Protein AF-A0A537D9U8-F1 (afdb_monomer)

Structure (mmCIF, N/CA/C/O backbone):
data_AF-A0A537D9U8-F1
#
_entry.id   AF-A0A537D9U8-F1
#
loop_
_atom_site.group_PDB
_atom_site.id
_atom_site.type_symbol
_atom_site.label_atom_id
_atom_site.label_alt_id
_atom_site.label_comp_id
_atom_site.label_asym_id
_atom_site.label_entity_id
_atom_site.label_seq_id
_atom_site.pdbx_PDB_ins_code
_atom_site.Cartn_x
_atom_site.Cartn_y
_atom_site.Cartn_z
_atom_site.occupancy
_atom_site.B_iso_or_equiv
_atom_site.auth_seq_id
_atom_site.auth_comp_id
_atom_site.auth_asym_id
_atom_site.auth_atom_id
_atom_site.pdbx_PDB_model_num
ATOM 1 N N . MET A 1 1 ? 49.005 -39.486 -10.005 1.00 56.38 1 MET A N 1
ATOM 2 C CA . MET A 1 1 ? 48.803 -38.610 -11.186 1.00 56.38 1 MET A CA 1
ATOM 3 C C . MET A 1 1 ? 50.108 -37.913 -11.508 1.00 56.38 1 MET A C 1
ATOM 5 O O . MET A 1 1 ? 50.806 -37.568 -10.562 1.00 56.38 1 MET A O 1
ATOM 9 N N . ALA A 1 2 ? 50.457 -37.767 -12.791 1.00 53.47 2 ALA A N 1
ATOM 10 C CA . ALA A 1 2 ? 51.657 -37.028 -13.189 1.00 53.47 2 ALA A CA 1
ATOM 11 C C . ALA A 1 2 ? 51.514 -35.562 -12.756 1.00 53.47 2 ALA A C 1
ATOM 13 O O . ALA A 1 2 ? 50.464 -34.961 -12.985 1.00 53.47 2 ALA A O 1
ATOM 14 N N . THR A 1 3 ? 52.520 -35.027 -12.071 1.00 52.81 3 THR A N 1
ATOM 15 C CA . THR A 1 3 ? 52.560 -33.615 -11.678 1.00 52.81 3 THR A CA 1
ATOM 16 C C . THR A 1 3 ? 53.170 -32.774 -12.802 1.00 52.81 3 THR A C 1
ATOM 18 O O . THR A 1 3 ? 53.653 -33.304 -13.803 1.00 52.81 3 THR A O 1
ATOM 21 N N . SER A 1 4 ? 53.196 -31.454 -12.627 1.00 51.00 4 SER A N 1
ATOM 22 C CA . SER A 1 4 ? 53.971 -30.531 -13.470 1.00 51.00 4 SER A CA 1
ATOM 23 C C . SER A 1 4 ? 55.490 -30.806 -13.506 1.00 51.00 4 SER A C 1
ATOM 25 O O . SER A 1 4 ? 56.187 -30.216 -14.330 1.00 51.00 4 SER A O 1
ATOM 27 N N . ALA A 1 5 ? 56.015 -31.721 -12.679 1.00 44.25 5 ALA A N 1
ATOM 28 C CA . ALA A 1 5 ? 57.391 -32.208 -12.755 1.00 44.25 5 ALA A CA 1
ATOM 29 C C . ALA A 1 5 ? 57.473 -33.537 -13.531 1.00 44.25 5 ALA A C 1
ATOM 31 O O . ALA A 1 5 ? 56.769 -34.504 -13.230 1.00 44.25 5 ALA A O 1
ATOM 32 N N . SER A 1 6 ? 58.377 -33.608 -14.515 1.00 56.59 6 SER A N 1
ATOM 33 C CA . SER A 1 6 ? 58.565 -34.802 -15.349 1.00 56.59 6 SER A CA 1
ATOM 34 C C . SER A 1 6 ? 58.869 -36.040 -14.501 1.00 56.59 6 SER A C 1
ATOM 36 O O . SER A 1 6 ? 59.789 -36.017 -13.685 1.00 56.59 6 SER A O 1
ATOM 38 N N . ASN A 1 7 ? 58.137 -37.130 -14.745 1.00 54.34 7 ASN A N 1
ATOM 39 C CA . ASN A 1 7 ? 58.282 -38.435 -14.082 1.00 54.34 7 ASN A CA 1
ATOM 40 C C . ASN A 1 7 ? 57.959 -38.471 -12.576 1.00 54.34 7 ASN A C 1
ATOM 42 O O . ASN A 1 7 ? 58.217 -39.485 -11.929 1.00 54.34 7 ASN A O 1
ATOM 46 N N . VAL A 1 8 ? 57.353 -37.421 -12.014 1.00 46.69 8 VAL A N 1
ATOM 47 C CA . VAL A 1 8 ? 56.875 -37.427 -10.625 1.00 46.69 8 VAL A CA 1
ATOM 48 C C . VAL A 1 8 ? 55.378 -37.718 -10.602 1.00 46.69 8 VAL A C 1
ATOM 50 O O . VAL A 1 8 ? 54.572 -37.004 -11.199 1.00 46.69 8 VAL A O 1
ATOM 53 N N . TYR A 1 9 ? 54.995 -38.775 -9.886 1.00 57.78 9 TYR A N 1
ATOM 54 C CA . TYR A 1 9 ? 53.601 -39.160 -9.695 1.00 57.78 9 TYR A CA 1
ATOM 55 C C . TYR A 1 9 ? 53.201 -38.902 -8.244 1.00 57.78 9 TYR A C 1
ATOM 57 O O . TYR A 1 9 ? 53.766 -39.496 -7.331 1.00 57.78 9 TYR A O 1
ATOM 65 N N . ALA A 1 10 ? 52.216 -38.031 -8.028 1.00 54.72 10 ALA A N 1
ATOM 66 C CA . ALA A 1 10 ? 51.686 -37.758 -6.695 1.00 54.72 10 ALA A CA 1
ATOM 67 C C . ALA A 1 10 ? 50.437 -38.603 -6.395 1.00 54.72 10 ALA A C 1
ATOM 69 O O . ALA A 1 10 ? 49.577 -38.805 -7.268 1.00 54.72 10 ALA A O 1
ATOM 70 N N . ALA A 1 11 ? 50.346 -39.051 -5.142 1.00 48.78 11 ALA A N 1
ATOM 71 C CA . ALA A 1 11 ? 49.152 -39.554 -4.471 1.00 48.78 11 ALA A CA 1
ATOM 72 C C . ALA A 1 11 ? 49.233 -39.114 -2.994 1.00 48.7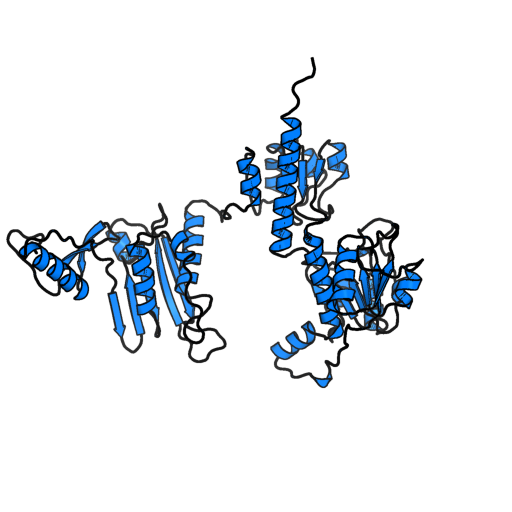8 11 ALA A C 1
ATOM 74 O O . ALA A 1 11 ? 50.196 -39.460 -2.316 1.00 48.78 11 ALA A O 1
ATOM 75 N N . GLY A 1 12 ? 48.279 -38.305 -2.516 1.00 55.16 12 GLY A N 1
ATOM 76 C CA . GLY A 1 12 ? 48.282 -37.766 -1.147 1.00 55.16 12 GLY A CA 1
ATOM 77 C C . GLY A 1 12 ? 47.582 -36.406 -1.008 1.00 55.16 12 GLY A C 1
ATOM 78 O O . GLY A 1 12 ? 46.910 -35.952 -1.933 1.00 55.16 12 GLY A O 1
ATOM 79 N N . ASP A 1 13 ? 47.765 -35.757 0.147 1.00 54.34 13 ASP A N 1
ATOM 80 C CA . ASP A 1 13 ? 47.036 -34.552 0.598 1.00 54.34 13 ASP A CA 1
ATOM 81 C C . ASP A 1 13 ? 47.350 -33.251 -0.161 1.00 54.34 13 ASP A C 1
ATOM 83 O O . ASP A 1 13 ? 46.708 -32.227 0.071 1.00 54.34 13 ASP A O 1
ATOM 87 N N . CYS A 1 14 ? 48.318 -33.265 -1.075 1.00 55.06 14 CYS A N 1
ATOM 88 C CA . CYS A 1 14 ? 48.633 -32.135 -1.945 1.00 55.06 14 CYS A CA 1
ATOM 89 C C . CYS A 1 14 ? 48.558 -32.594 -3.393 1.00 55.06 14 CYS A C 1
ATOM 91 O O . CYS A 1 14 ? 49.424 -33.336 -3.862 1.00 55.06 14 CYS A O 1
ATOM 93 N N . ILE A 1 15 ? 47.527 -32.138 -4.103 1.00 64.81 15 ILE A N 1
ATOM 94 C CA . ILE A 1 15 ? 47.358 -32.467 -5.509 1.00 64.81 15 ILE A CA 1
ATOM 95 C C . ILE A 1 15 ? 47.068 -31.238 -6.357 1.00 64.81 15 ILE A C 1
ATOM 97 O O . ILE A 1 15 ? 46.291 -30.358 -5.981 1.00 64.81 15 ILE A O 1
ATOM 101 N N . GLU A 1 16 ? 47.726 -31.194 -7.512 1.00 76.25 16 GLU A N 1
ATOM 102 C CA . GLU A 1 16 ? 47.417 -30.249 -8.571 1.00 76.25 16 GLU A CA 1
ATOM 103 C C . GLU A 1 16 ? 46.067 -30.629 -9.189 1.00 76.25 16 GLU A C 1
ATOM 105 O O . GLU A 1 16 ? 45.833 -31.764 -9.611 1.00 76.25 16 GLU A O 1
ATOM 110 N N . THR A 1 17 ? 45.143 -29.682 -9.235 1.00 81.31 17 THR A N 1
ATOM 111 C CA . THR A 1 17 ? 43.830 -29.875 -9.839 1.00 81.31 17 THR A CA 1
ATOM 112 C C . THR A 1 17 ? 43.420 -28.639 -10.608 1.00 81.31 17 THR A C 1
ATOM 114 O O . THR A 1 17 ? 43.811 -27.521 -10.289 1.00 81.31 17 THR A O 1
ATOM 117 N N . TYR A 1 18 ? 42.571 -28.846 -11.606 1.00 83.31 18 TYR A N 1
ATOM 118 C CA . TYR A 1 18 ? 41.915 -27.754 -12.300 1.00 83.31 18 TYR A CA 1
ATOM 119 C C . TYR A 1 18 ? 40.902 -27.077 -11.364 1.00 83.31 18 TYR A C 1
ATOM 121 O O . TYR A 1 18 ? 40.000 -27.745 -10.843 1.00 83.31 18 TYR A O 1
ATOM 129 N N . ASP A 1 19 ? 41.072 -25.779 -11.126 1.00 85.50 19 ASP A N 1
ATOM 130 C CA . ASP A 1 19 ? 40.093 -24.927 -10.459 1.00 85.50 19 ASP A CA 1
ATOM 131 C C . ASP A 1 19 ? 39.021 -24.516 -11.464 1.00 85.50 19 ASP A C 1
ATOM 133 O O . ASP A 1 19 ? 39.299 -23.882 -12.484 1.00 85.50 19 ASP A O 1
ATOM 137 N N . ARG A 1 20 ? 37.774 -24.877 -11.168 1.00 84.50 20 ARG A N 1
ATOM 138 C CA . ARG A 1 20 ? 36.635 -24.577 -12.039 1.00 84.50 20 ARG A CA 1
ATOM 139 C C . ARG A 1 20 ? 36.268 -23.100 -12.063 1.00 84.50 20 ARG A C 1
ATOM 141 O O . ARG A 1 20 ? 35.538 -22.706 -12.963 1.00 84.50 20 ARG A O 1
ATOM 148 N N . ILE A 1 21 ? 36.740 -22.319 -11.095 1.00 88.94 21 ILE A N 1
ATOM 149 C CA . ILE A 1 21 ? 36.404 -20.904 -10.976 1.00 88.94 21 ILE A CA 1
ATOM 150 C C . ILE A 1 21 ? 37.432 -20.029 -11.680 1.00 88.94 21 ILE A C 1
ATOM 152 O O . ILE A 1 21 ? 37.073 -19.189 -12.496 1.00 88.94 21 ILE A O 1
ATOM 156 N N . THR A 1 22 ? 38.720 -20.237 -11.401 1.00 85.06 22 THR A N 1
ATOM 157 C CA . THR A 1 22 ? 39.791 -19.453 -12.039 1.00 85.06 22 THR A CA 1
ATOM 158 C C . THR A 1 22 ? 40.260 -20.034 -13.371 1.00 85.06 22 THR A C 1
ATOM 160 O O . THR A 1 22 ? 41.026 -19.379 -14.077 1.00 85.06 22 THR A O 1
ATOM 163 N N . HIS A 1 23 ? 39.818 -21.247 -13.723 1.00 85.00 23 HIS A N 1
ATOM 164 C CA . HIS A 1 23 ? 40.233 -21.981 -14.921 1.00 85.00 23 HIS A CA 1
ATOM 165 C C . HIS A 1 23 ? 41.745 -22.257 -14.992 1.00 85.00 23 HIS A C 1
ATOM 167 O O . HIS A 1 23 ? 42.307 -22.408 -16.078 1.00 85.00 23 HIS A O 1
ATOM 173 N N . ARG A 1 24 ? 42.408 -22.339 -13.833 1.00 82.56 24 ARG A N 1
ATOM 174 C CA . ARG A 1 24 ? 43.851 -22.583 -13.696 1.00 82.56 24 ARG A CA 1
ATOM 175 C C . ARG A 1 24 ? 44.115 -23.872 -12.931 1.00 82.56 24 ARG A C 1
ATOM 177 O O . ARG A 1 24 ? 43.279 -24.343 -12.164 1.00 82.56 24 ARG A O 1
ATOM 184 N N . HIS A 1 25 ? 45.300 -24.437 -13.128 1.00 80.81 25 HIS A N 1
ATOM 185 C CA . HIS A 1 25 ? 45.784 -25.506 -12.266 1.00 80.81 25 HIS A CA 1
ATOM 186 C C . HIS A 1 25 ? 46.258 -24.913 -10.938 1.00 80.81 25 HIS A C 1
ATOM 188 O O . HIS A 1 25 ? 47.031 -23.955 -10.915 1.00 80.81 25 HIS A O 1
ATOM 194 N N . VAL A 1 26 ? 45.750 -25.459 -9.836 1.00 78.50 26 VAL A N 1
ATOM 195 C CA . VAL A 1 26 ? 46.048 -25.012 -8.474 1.00 78.50 26 VAL A CA 1
ATOM 196 C C . VAL A 1 26 ? 46.320 -26.207 -7.573 1.00 78.50 26 VAL A C 1
ATOM 198 O O . VAL A 1 26 ? 45.825 -27.311 -7.807 1.00 78.50 26 VAL A O 1
ATOM 201 N N . PHE A 1 27 ? 47.074 -25.974 -6.505 1.00 75.25 27 PHE A N 1
ATOM 202 C CA . PHE A 1 27 ? 47.278 -26.959 -5.451 1.00 75.25 27 PHE A CA 1
ATOM 203 C C . PHE A 1 27 ? 46.219 -26.761 -4.366 1.00 75.25 27 PHE A C 1
ATOM 205 O O . PHE A 1 27 ? 46.241 -25.754 -3.658 1.00 75.25 27 PHE A O 1
ATOM 212 N N . PHE A 1 28 ? 45.296 -27.716 -4.224 1.00 69.44 28 PHE A N 1
ATOM 213 C CA . PHE A 1 28 ? 44.381 -27.748 -3.079 1.00 69.44 28 PHE A CA 1
ATOM 214 C C . PHE A 1 28 ? 44.869 -28.759 -2.045 1.00 69.44 28 PHE A C 1
ATOM 216 O O . PHE A 1 28 ? 45.111 -29.923 -2.364 1.00 69.44 28 PHE A O 1
ATOM 223 N N . GLN A 1 29 ? 44.946 -28.318 -0.790 1.00 63.44 29 GLN A N 1
ATOM 224 C CA . GLN A 1 29 ? 45.173 -29.183 0.366 1.00 63.44 29 GLN A CA 1
ATOM 225 C C . GLN A 1 29 ? 43.831 -29.724 0.867 1.00 63.44 29 GLN A C 1
ATOM 227 O O . GLN A 1 29 ? 43.286 -29.235 1.853 1.00 63.44 29 GLN A O 1
ATOM 232 N N . LEU A 1 30 ? 43.224 -30.657 0.125 1.00 65.75 30 LEU A N 1
ATOM 233 C CA . LEU A 1 30 ? 41.900 -31.194 0.460 1.00 65.75 30 LEU A CA 1
ATOM 234 C C . LEU A 1 30 ? 41.797 -32.693 0.169 1.00 65.75 30 LEU A C 1
ATOM 236 O O . LEU A 1 30 ? 41.782 -33.106 -0.996 1.00 65.75 30 LEU A O 1
ATOM 240 N N . ALA A 1 31 ? 41.580 -33.477 1.230 1.00 70.44 31 ALA A N 1
ATOM 241 C CA . ALA A 1 31 ? 41.376 -34.925 1.169 1.00 70.44 31 ALA A CA 1
ATOM 242 C C . ALA A 1 31 ? 40.293 -35.326 0.151 1.00 70.44 31 ALA A C 1
ATOM 244 O O . ALA A 1 31 ? 40.496 -36.230 -0.653 1.00 70.44 31 ALA A O 1
ATOM 245 N N . THR A 1 32 ? 39.167 -34.606 0.094 1.00 77.75 32 THR A N 1
ATOM 246 C CA . THR A 1 32 ? 38.073 -34.908 -0.848 1.00 77.75 32 THR A CA 1
ATOM 247 C C . THR A 1 32 ? 38.507 -34.827 -2.312 1.00 77.75 32 THR A C 1
ATOM 249 O O . THR A 1 32 ? 38.078 -35.643 -3.128 1.00 77.75 32 THR A O 1
ATOM 252 N N . THR A 1 33 ? 39.365 -33.863 -2.666 1.00 79.56 33 THR A N 1
ATOM 253 C CA . THR A 1 33 ? 39.855 -33.731 -4.047 1.00 79.56 33 THR A CA 1
ATOM 254 C C . THR A 1 33 ? 40.810 -34.872 -4.384 1.00 79.56 33 THR A C 1
ATOM 256 O O . THR A 1 33 ? 40.660 -35.496 -5.434 1.00 79.56 33 THR A O 1
ATOM 259 N N . ALA A 1 34 ? 41.719 -35.203 -3.461 1.00 77.56 34 ALA A N 1
ATOM 260 C CA . ALA A 1 34 ? 42.636 -36.328 -3.606 1.00 77.56 34 ALA A CA 1
ATOM 261 C C . ALA A 1 34 ? 41.885 -37.663 -3.773 1.00 77.56 34 ALA A C 1
ATOM 263 O O . ALA A 1 34 ? 42.164 -38.404 -4.714 1.00 77.56 34 ALA A O 1
ATOM 264 N N . VAL A 1 35 ? 40.869 -37.932 -2.942 1.00 82.62 35 VAL A N 1
ATOM 265 C CA . VAL A 1 35 ? 40.031 -39.144 -3.029 1.00 82.62 35 VAL A CA 1
ATOM 266 C C . VAL A 1 35 ? 39.318 -39.234 -4.378 1.00 82.62 35 VAL A C 1
ATOM 268 O O . VAL A 1 35 ? 39.375 -40.269 -5.040 1.00 82.62 35 VAL A O 1
ATOM 271 N N . ARG A 1 36 ? 38.667 -38.155 -4.832 1.00 84.19 36 ARG A N 1
ATOM 272 C CA . ARG A 1 36 ? 37.938 -38.165 -6.113 1.00 84.19 36 ARG A CA 1
ATOM 273 C C . ARG A 1 36 ? 38.857 -38.412 -7.299 1.00 84.19 36 ARG A C 1
ATOM 275 O O . ARG A 1 36 ? 38.508 -39.164 -8.205 1.00 84.19 36 ARG A O 1
ATOM 282 N N . GLN A 1 37 ? 40.031 -37.798 -7.297 1.00 80.38 37 GLN A N 1
ATOM 283 C CA . GLN A 1 37 ? 40.988 -38.020 -8.364 1.00 80.38 37 GLN A CA 1
ATOM 284 C C . GLN A 1 37 ? 41.646 -39.412 -8.287 1.00 80.38 37 GLN A C 1
ATOM 286 O O . GLN A 1 37 ? 41.919 -40.006 -9.329 1.00 80.38 37 GLN A O 1
ATOM 291 N N . ALA A 1 38 ? 41.836 -39.979 -7.089 1.00 80.75 38 ALA A N 1
ATOM 292 C CA . ALA A 1 38 ? 42.275 -41.365 -6.920 1.00 80.75 38 ALA A CA 1
ATOM 293 C C . ALA A 1 38 ? 41.247 -42.367 -7.476 1.00 80.75 38 ALA A C 1
ATOM 295 O O . ALA A 1 38 ? 41.633 -43.314 -8.155 1.00 80.75 38 ALA A O 1
ATOM 296 N N . LEU A 1 39 ? 39.945 -42.124 -7.278 1.00 83.31 39 LEU A N 1
ATOM 297 C CA . LEU A 1 39 ? 38.875 -42.930 -7.884 1.00 83.31 39 LEU A CA 1
ATOM 298 C C . LEU A 1 39 ? 38.906 -42.873 -9.416 1.00 83.31 39 LEU A C 1
ATOM 300 O O . LEU A 1 39 ? 38.773 -43.904 -10.075 1.00 83.31 39 LEU A O 1
ATOM 304 N N . VAL A 1 40 ? 39.125 -41.686 -9.991 1.00 84.44 40 VAL A N 1
ATOM 305 C CA . VAL A 1 40 ? 39.303 -41.524 -11.444 1.00 84.44 40 VAL A CA 1
ATOM 306 C C . VAL A 1 40 ? 40.524 -42.306 -11.930 1.00 84.44 40 VAL A C 1
ATOM 308 O O . VAL A 1 40 ? 40.427 -43.045 -12.907 1.00 84.44 40 VAL A O 1
ATOM 311 N N . ALA A 1 41 ? 41.653 -42.199 -11.224 1.00 80.94 41 ALA A N 1
ATOM 312 C CA . ALA A 1 41 ? 42.866 -42.936 -11.558 1.00 80.94 41 ALA A CA 1
ATOM 313 C C . ALA A 1 41 ? 42.655 -44.459 -11.495 1.00 80.94 41 ALA A C 1
ATOM 315 O O . ALA A 1 41 ? 43.036 -45.156 -12.431 1.00 80.94 41 ALA A O 1
ATOM 316 N N . GLY A 1 42 ? 42.003 -44.969 -10.444 1.00 80.44 42 GLY A N 1
ATOM 317 C CA . GLY A 1 42 ? 41.680 -46.391 -10.302 1.00 80.44 42 GLY A CA 1
ATOM 318 C C . GLY A 1 42 ? 40.724 -46.896 -11.386 1.00 80.44 42 GLY A C 1
ATOM 319 O O . GLY A 1 42 ? 40.959 -47.949 -11.970 1.00 80.44 42 GLY A O 1
ATOM 320 N N . THR A 1 43 ? 39.695 -46.111 -11.721 1.00 82.62 43 THR A N 1
ATOM 321 C CA . THR A 1 43 ? 38.750 -46.436 -12.804 1.00 82.62 43 THR A CA 1
ATOM 322 C C . THR A 1 43 ? 39.468 -46.554 -14.148 1.00 82.62 43 THR A C 1
ATOM 324 O O . THR A 1 43 ? 39.241 -47.505 -14.892 1.00 82.62 43 THR A O 1
ATOM 327 N N . ASN A 1 44 ? 40.371 -45.619 -14.447 1.00 84.25 44 ASN A N 1
ATOM 328 C CA . ASN A 1 44 ? 41.121 -45.623 -15.703 1.00 84.25 44 ASN A CA 1
ATOM 329 C C . ASN A 1 44 ? 42.163 -46.747 -15.744 1.00 84.25 44 ASN A C 1
ATOM 331 O O . ASN A 1 44 ? 42.345 -47.374 -16.784 1.00 84.25 44 ASN A O 1
ATOM 335 N N . ALA A 1 45 ? 42.799 -47.058 -14.611 1.00 78.88 45 ALA A N 1
ATOM 336 C CA . ALA A 1 45 ? 43.699 -48.206 -14.493 1.00 78.88 45 ALA A CA 1
ATOM 337 C C . ALA A 1 45 ? 42.977 -49.546 -14.733 1.00 78.88 45 ALA A C 1
ATOM 339 O O . ALA A 1 45 ? 43.579 -50.475 -15.261 1.00 78.88 45 ALA A O 1
ATOM 340 N N . ALA A 1 46 ? 41.683 -49.631 -14.408 1.00 87.19 46 ALA A N 1
ATOM 341 C CA . ALA A 1 46 ? 40.830 -50.787 -14.688 1.00 87.19 46 ALA A CA 1
ATOM 342 C C . ALA A 1 46 ? 40.241 -50.807 -16.120 1.00 87.19 46 ALA A C 1
ATOM 344 O O . ALA A 1 46 ? 39.349 -51.604 -16.401 1.00 87.19 46 ALA A O 1
ATOM 345 N N . GLY A 1 47 ? 40.710 -49.940 -17.027 1.00 85.06 47 GLY A N 1
ATOM 346 C CA . GLY A 1 47 ? 40.255 -49.874 -18.423 1.00 85.06 47 GLY A CA 1
ATOM 347 C C . GLY A 1 47 ? 39.066 -48.939 -18.684 1.00 85.06 47 GLY A C 1
ATOM 348 O O . GLY A 1 47 ? 38.522 -48.942 -19.787 1.00 85.06 47 GLY A O 1
ATOM 349 N N . GLY A 1 48 ? 38.645 -48.140 -17.698 1.00 87.88 48 GLY A N 1
ATOM 350 C CA . GLY A 1 48 ? 37.611 -47.113 -17.864 1.00 87.88 48 GLY A CA 1
ATOM 351 C C . GLY A 1 48 ? 38.113 -45.806 -18.502 1.00 87.88 48 GLY A C 1
ATOM 352 O O . GLY A 1 48 ? 39.300 -45.634 -18.771 1.00 87.88 48 GLY A O 1
ATOM 353 N N . ASN A 1 49 ? 37.193 -44.855 -18.717 1.00 89.50 49 ASN A N 1
ATOM 354 C CA . ASN A 1 49 ? 37.483 -43.509 -19.239 1.00 89.50 49 ASN A CA 1
ATOM 355 C C . ASN A 1 49 ? 36.771 -42.418 -18.413 1.00 89.50 49 ASN A C 1
ATOM 357 O O . ASN A 1 49 ? 35.817 -41.778 -18.855 1.00 89.50 49 ASN A O 1
ATOM 361 N N . ALA A 1 50 ? 37.205 -42.249 -17.169 1.00 83.62 50 ALA A N 1
ATOM 362 C CA . ALA A 1 50 ? 36.722 -41.242 -16.237 1.00 83.62 50 ALA A CA 1
ATOM 363 C C . ALA A 1 50 ? 37.610 -39.985 -16.250 1.00 83.62 50 ALA A C 1
ATOM 365 O O . ALA A 1 50 ? 38.831 -40.050 -16.419 1.00 83.62 50 ALA A O 1
ATOM 366 N N . LYS A 1 51 ? 36.997 -38.822 -15.997 1.00 84.12 51 LYS A N 1
ATOM 367 C CA . LYS A 1 51 ? 37.690 -37.536 -15.850 1.00 84.12 51 LYS A CA 1
ATOM 368 C C . LYS A 1 51 ? 37.163 -36.781 -14.637 1.00 84.12 51 LYS A C 1
ATOM 370 O O . LYS A 1 51 ? 35.955 -36.655 -14.457 1.00 84.12 51 LYS A O 1
ATOM 375 N N . TYR A 1 52 ? 38.070 -36.228 -13.833 1.00 83.31 52 TYR A N 1
ATOM 376 C CA . TYR A 1 52 ? 37.689 -35.324 -12.754 1.00 83.31 52 TYR A CA 1
ATOM 377 C C . TYR A 1 52 ? 37.388 -33.926 -13.327 1.00 83.31 52 TYR A C 1
ATOM 379 O O . TYR A 1 52 ? 38.264 -33.344 -13.970 1.00 83.31 52 TYR A O 1
ATOM 387 N N . PRO A 1 53 ? 36.187 -33.360 -13.110 1.00 79.31 53 PRO A N 1
ATOM 388 C CA . PRO A 1 53 ? 35.791 -32.079 -13.705 1.00 79.31 53 PRO A CA 1
ATOM 389 C C . PRO A 1 53 ? 36.490 -30.855 -13.089 1.00 79.31 53 PRO A C 1
ATOM 391 O O . PRO A 1 53 ? 36.294 -29.743 -13.579 1.00 79.31 53 PRO A O 1
ATOM 394 N N . GLY A 1 54 ? 37.277 -31.040 -12.026 1.00 83.06 54 GLY A N 1
ATOM 395 C CA . GLY A 1 54 ? 37.934 -29.970 -11.279 1.00 83.06 54 GLY A CA 1
ATOM 396 C C . GLY A 1 54 ? 37.232 -29.646 -9.960 1.00 83.06 54 GLY A C 1
ATOM 397 O O . GLY A 1 54 ? 36.119 -30.104 -9.693 1.00 83.06 54 GLY A O 1
ATOM 398 N N . SER A 1 55 ? 37.909 -28.866 -9.121 1.00 85.56 55 SER A N 1
ATOM 399 C CA . SER A 1 55 ? 37.447 -28.476 -7.786 1.00 85.56 55 SER A CA 1
ATOM 400 C C . SER A 1 55 ? 37.066 -26.999 -7.755 1.00 85.56 55 SER A C 1
ATOM 402 O O . SER A 1 55 ? 37.547 -26.210 -8.559 1.00 85.56 55 SER A O 1
ATOM 404 N N . THR A 1 56 ? 36.193 -26.636 -6.825 1.00 86.06 56 THR A N 1
ATOM 405 C CA . THR A 1 56 ? 35.807 -25.254 -6.508 1.00 86.06 56 THR A CA 1
ATOM 406 C C . THR A 1 56 ? 36.582 -24.690 -5.314 1.00 86.06 56 THR A C 1
ATOM 408 O O . THR A 1 56 ? 36.394 -23.533 -4.942 1.00 86.06 56 THR A O 1
ATOM 411 N N . GLY A 1 57 ? 37.428 -25.511 -4.681 1.00 82.25 57 GLY A N 1
ATOM 412 C CA . GLY A 1 57 ? 38.298 -25.073 -3.593 1.00 82.25 57 GLY A CA 1
ATOM 413 C C . GLY A 1 57 ? 37.574 -24.705 -2.304 1.00 82.25 57 GLY A C 1
ATOM 414 O O . GLY A 1 57 ? 38.067 -23.855 -1.569 1.00 82.25 57 GLY A O 1
ATOM 415 N N . VAL A 1 58 ? 36.403 -25.296 -2.033 1.00 88.88 58 VAL A N 1
ATOM 416 C CA . VAL A 1 58 ? 35.701 -25.036 -0.771 1.00 88.88 58 VAL A CA 1
ATOM 417 C C . VAL A 1 58 ? 36.559 -25.492 0.411 1.00 88.88 58 VAL A C 1
ATOM 419 O O . VAL A 1 58 ? 37.001 -26.639 0.468 1.00 88.88 58 VAL A O 1
ATOM 422 N N . THR A 1 59 ? 36.822 -24.586 1.346 1.00 88.25 59 THR A N 1
ATOM 423 C CA . THR A 1 59 ? 37.621 -24.840 2.548 1.00 88.25 59 THR A CA 1
ATOM 424 C C . THR A 1 59 ? 36.864 -24.373 3.775 1.00 88.25 59 THR A C 1
ATOM 426 O O . THR A 1 59 ? 36.147 -23.375 3.733 1.00 88.25 59 THR A O 1
ATOM 429 N N . THR A 1 60 ? 37.011 -25.103 4.875 1.00 89.94 60 THR A N 1
ATOM 430 C CA . THR A 1 60 ? 36.334 -24.800 6.136 1.00 89.94 60 THR A CA 1
ATOM 431 C C . THR A 1 60 ? 37.263 -25.098 7.297 1.00 89.94 60 THR A C 1
ATOM 433 O O . THR A 1 60 ? 37.890 -26.156 7.321 1.00 89.94 60 THR A O 1
ATOM 436 N N . VAL A 1 61 ? 37.310 -24.211 8.282 1.00 92.12 61 VAL A N 1
ATOM 437 C CA . VAL A 1 61 ? 38.010 -24.424 9.549 1.00 92.12 61 VAL A CA 1
ATOM 438 C C . VAL A 1 61 ? 37.133 -23.926 10.692 1.00 92.12 61 VAL A C 1
ATOM 440 O O . VAL A 1 61 ? 36.398 -22.951 10.540 1.00 92.12 61 VAL A O 1
ATOM 443 N N . LYS A 1 62 ? 37.194 -24.601 11.841 1.00 92.06 62 LYS A N 1
ATOM 444 C CA . LYS A 1 62 ? 36.519 -24.168 13.065 1.00 92.06 62 LYS A CA 1
ATOM 445 C C . LYS A 1 62 ? 37.560 -23.902 14.145 1.00 92.06 62 LYS A C 1
ATOM 447 O O . LYS A 1 62 ? 38.312 -24.805 14.498 1.00 92.06 62 LYS A O 1
ATOM 452 N N . LEU A 1 63 ? 37.612 -22.672 14.649 1.00 90.69 63 LEU A N 1
ATOM 453 C CA . LEU A 1 63 ? 38.557 -22.236 15.681 1.00 90.69 63 LEU A CA 1
ATOM 454 C C . LEU A 1 63 ? 37.782 -21.544 16.798 1.00 90.69 63 LEU A C 1
ATOM 456 O O . LEU A 1 63 ? 37.075 -20.576 16.543 1.00 90.69 63 LEU A O 1
ATOM 460 N N . PHE A 1 64 ? 37.896 -22.049 18.029 1.00 92.75 64 PHE A N 1
ATOM 461 C CA . PHE A 1 64 ? 37.253 -21.461 19.216 1.00 92.75 64 PHE A CA 1
ATOM 462 C C . PHE A 1 64 ? 35.742 -21.194 19.054 1.00 92.75 64 PHE A C 1
ATOM 464 O O . PHE A 1 64 ? 35.224 -20.190 19.525 1.00 92.75 64 PHE A O 1
ATOM 471 N N . GLY A 1 65 ? 35.031 -22.088 18.359 1.00 88.00 65 GLY A N 1
ATOM 472 C CA . GLY A 1 65 ? 33.593 -21.952 18.095 1.00 88.00 65 GLY A CA 1
ATOM 473 C C . GLY A 1 65 ? 33.240 -21.142 16.844 1.00 88.00 65 GLY A C 1
ATOM 474 O O . GLY A 1 65 ? 32.115 -21.259 16.370 1.00 88.00 65 GLY A O 1
ATOM 475 N N . LEU A 1 66 ? 34.193 -20.420 16.249 1.00 93.38 66 LEU A N 1
ATOM 476 C CA . LEU A 1 66 ? 34.001 -19.673 15.009 1.00 93.38 66 LEU A CA 1
ATOM 477 C C . LEU A 1 66 ? 34.242 -20.570 13.792 1.00 93.38 66 LEU A C 1
ATOM 479 O O . LEU A 1 66 ? 35.318 -21.149 13.638 1.00 93.38 66 LEU A O 1
ATOM 483 N N . GLU A 1 67 ? 33.251 -20.669 12.915 1.00 96.38 67 GLU A N 1
ATOM 484 C CA . GLU A 1 67 ? 33.371 -21.314 11.613 1.00 96.38 67 GLU A CA 1
ATOM 485 C C . GLU A 1 67 ? 33.829 -20.289 10.579 1.00 96.38 67 GLU A C 1
ATOM 487 O O . GLU A 1 67 ? 33.191 -19.254 10.379 1.00 96.38 67 GLU A O 1
ATOM 492 N N . VAL A 1 68 ? 34.936 -20.592 9.907 1.00 95.62 68 VAL A N 1
ATOM 493 C CA . VAL A 1 68 ? 35.466 -19.819 8.787 1.00 95.62 68 VAL A CA 1
ATOM 494 C C . VAL A 1 68 ? 35.445 -20.718 7.569 1.00 95.62 68 VAL A C 1
ATOM 496 O O . VAL A 1 68 ? 36.103 -21.757 7.536 1.00 95.62 68 VAL A O 1
ATOM 499 N N . ALA A 1 69 ? 34.683 -20.319 6.563 1.00 94.94 69 ALA A N 1
ATOM 500 C CA . ALA A 1 69 ? 34.519 -21.075 5.341 1.00 94.94 69 ALA A CA 1
ATOM 501 C C . ALA A 1 69 ? 34.775 -20.192 4.122 1.00 94.94 69 ALA A C 1
ATOM 503 O O . ALA A 1 69 ? 34.471 -18.998 4.124 1.00 94.94 69 ALA A O 1
ATOM 504 N N . SER A 1 70 ? 35.340 -20.763 3.067 1.00 93.06 70 SER A N 1
ATOM 505 C CA . SER A 1 70 ? 35.564 -20.046 1.820 1.00 93.06 70 SER A CA 1
ATOM 506 C C . SER A 1 70 ? 35.358 -20.936 0.608 1.00 93.06 70 SER A C 1
ATOM 508 O O . SER A 1 70 ? 35.467 -22.155 0.690 1.00 93.06 70 SER A O 1
ATOM 510 N N . PHE A 1 71 ? 35.040 -20.304 -0.511 1.00 92.25 71 PHE A N 1
ATOM 511 C CA . PHE A 1 71 ? 34.906 -20.905 -1.829 1.00 92.25 71 PHE A CA 1
ATOM 512 C C . PHE A 1 71 ? 35.530 -19.938 -2.841 1.00 92.25 71 PHE A C 1
ATOM 514 O O . PHE A 1 71 ? 35.324 -18.727 -2.726 1.00 92.25 71 PHE A O 1
ATOM 521 N N . GLY A 1 72 ? 36.267 -20.460 -3.824 1.00 90.69 72 GLY A N 1
ATOM 522 C CA . GLY A 1 72 ? 36.933 -19.645 -4.842 1.00 90.69 72 GLY A CA 1
ATOM 523 C C . GLY A 1 72 ? 38.017 -18.701 -4.287 1.00 90.69 72 GLY A C 1
ATOM 524 O O . GLY A 1 72 ? 38.351 -18.740 -3.097 1.00 90.69 72 GLY A O 1
ATOM 525 N N . PRO A 1 73 ? 38.616 -17.850 -5.139 1.00 89.69 73 PRO A N 1
ATOM 526 C CA . PRO A 1 73 ? 39.624 -16.885 -4.716 1.00 89.69 73 PRO A CA 1
ATOM 527 C C . PRO A 1 73 ? 39.071 -15.824 -3.752 1.00 89.69 73 PRO A C 1
ATOM 529 O O . PRO A 1 73 ? 37.918 -15.400 -3.816 1.00 89.69 73 PRO A O 1
ATOM 532 N N . THR A 1 74 ? 39.938 -15.323 -2.872 1.00 91.06 74 THR A N 1
ATOM 533 C CA . THR A 1 74 ? 39.694 -14.076 -2.131 1.00 91.06 74 THR A CA 1
ATOM 534 C C . THR A 1 74 ? 39.979 -12.866 -3.022 1.00 91.06 74 THR A C 1
ATOM 536 O O . THR A 1 74 ? 40.574 -13.005 -4.088 1.00 91.06 74 THR A O 1
ATOM 539 N N . THR A 1 75 ? 39.623 -11.651 -2.589 1.00 89.00 75 THR A N 1
ATOM 540 C CA . THR A 1 75 ? 39.977 -10.423 -3.334 1.00 89.00 75 THR A CA 1
ATOM 541 C C . THR A 1 75 ? 41.492 -10.298 -3.529 1.00 89.00 75 THR A C 1
ATOM 543 O O . THR A 1 75 ? 41.931 -10.058 -4.644 1.00 89.00 75 THR A O 1
ATOM 546 N N . ALA A 1 76 ? 42.288 -10.583 -2.493 1.00 87.88 76 ALA A N 1
ATOM 547 C CA . ALA A 1 76 ? 43.750 -10.532 -2.573 1.00 87.88 76 ALA A CA 1
ATOM 548 C C . ALA A 1 76 ? 44.339 -11.599 -3.516 1.00 87.88 76 ALA A C 1
ATOM 550 O O . ALA A 1 76 ? 45.334 -11.355 -4.192 1.00 87.88 76 ALA A O 1
ATOM 551 N N . ILE A 1 77 ? 43.738 -12.795 -3.572 1.00 88.69 77 ILE A N 1
ATOM 552 C CA . ILE A 1 77 ? 44.135 -13.820 -4.550 1.00 88.69 77 ILE A CA 1
ATOM 553 C C . ILE A 1 77 ? 43.716 -13.385 -5.957 1.00 88.69 77 ILE A C 1
ATOM 555 O O . ILE A 1 77 ? 44.497 -13.532 -6.888 1.00 88.69 77 ILE A O 1
ATOM 559 N N . SER A 1 78 ? 42.521 -12.813 -6.108 1.00 89.25 78 SER A N 1
ATOM 560 C CA . SER A 1 78 ? 42.006 -12.342 -7.397 1.00 89.25 78 SER A CA 1
ATOM 561 C C . SER A 1 78 ? 42.913 -11.267 -8.000 1.00 89.25 78 SER A C 1
ATOM 563 O O . SER A 1 78 ? 43.291 -11.391 -9.158 1.00 89.25 78 SER A O 1
ATOM 565 N N . GLU A 1 79 ? 43.366 -10.297 -7.199 1.00 85.44 79 GLU A N 1
ATOM 566 C CA . GLU A 1 79 ? 44.330 -9.267 -7.619 1.00 85.44 79 GLU A CA 1
ATOM 567 C C . GLU A 1 79 ? 45.632 -9.874 -8.159 1.00 85.44 79 GLU A C 1
ATOM 569 O O . GLU A 1 79 ? 46.099 -9.487 -9.225 1.00 85.44 79 GLU A O 1
ATOM 574 N N . LYS A 1 80 ? 46.190 -10.885 -7.479 1.00 88.38 80 LYS A N 1
ATOM 575 C CA . LYS A 1 80 ? 47.393 -11.598 -7.953 1.00 88.38 80 LYS A CA 1
ATOM 576 C C . LYS A 1 80 ? 47.163 -12.380 -9.246 1.00 88.38 80 LYS A C 1
ATOM 578 O O . LYS A 1 80 ? 48.119 -12.678 -9.956 1.00 88.38 80 LYS A O 1
ATOM 583 N N . LEU A 1 81 ? 45.920 -12.767 -9.521 1.00 85.44 81 LEU A N 1
ATOM 584 C CA . LEU A 1 81 ? 45.534 -13.502 -10.722 1.00 85.44 81 LEU A CA 1
ATOM 585 C C . LEU A 1 81 ? 45.096 -12.581 -11.869 1.00 85.44 81 LEU A C 1
ATOM 587 O O . LEU A 1 81 ? 44.729 -13.113 -12.917 1.00 85.44 81 LEU A O 1
ATOM 591 N N . ASP A 1 82 ? 45.161 -11.257 -11.690 1.00 85.75 82 ASP A N 1
ATOM 592 C CA . ASP A 1 82 ? 44.645 -10.249 -12.629 1.00 85.75 82 ASP A CA 1
ATOM 593 C C . ASP A 1 82 ? 43.128 -10.390 -12.875 1.00 85.75 82 ASP A C 1
ATOM 595 O O . ASP A 1 82 ? 42.601 -10.228 -13.974 1.00 85.75 82 ASP A O 1
ATOM 599 N N . ILE A 1 83 ? 42.403 -10.762 -11.815 1.00 84.75 83 ILE A N 1
ATOM 600 C CA . ILE A 1 83 ? 40.944 -10.841 -11.776 1.00 84.75 83 ILE A CA 1
ATOM 601 C C . ILE A 1 83 ? 40.461 -9.719 -10.857 1.00 84.75 83 ILE A C 1
ATOM 603 O O . ILE A 1 83 ? 40.837 -9.654 -9.687 1.00 84.75 83 ILE A O 1
ATOM 607 N N . HIS A 1 84 ? 39.587 -8.851 -11.364 1.00 88.56 84 HIS A N 1
ATOM 608 C CA . HIS A 1 84 ? 39.061 -7.701 -10.623 1.00 88.56 84 HIS A CA 1
ATOM 609 C C . HIS A 1 84 ? 37.576 -7.896 -10.275 1.00 88.56 84 HIS A C 1
ATOM 611 O O . HIS A 1 84 ? 36.706 -7.345 -10.952 1.00 88.56 84 HIS A O 1
ATOM 617 N N . PRO A 1 85 ? 37.251 -8.703 -9.248 1.00 91.94 85 PRO A N 1
ATOM 618 C CA . PRO A 1 85 ? 35.873 -9.022 -8.908 1.00 91.94 85 PRO A CA 1
ATOM 619 C C . PRO A 1 85 ? 35.172 -7.848 -8.223 1.00 91.94 85 PRO A C 1
ATOM 621 O O . PRO A 1 85 ? 35.747 -7.145 -7.385 1.00 91.94 85 PRO A O 1
ATOM 624 N N . VAL A 1 86 ? 33.870 -7.712 -8.470 1.00 92.69 86 VAL A N 1
ATOM 625 C CA . VAL A 1 86 ? 33.001 -6.911 -7.604 1.00 92.69 86 VAL A CA 1
ATOM 626 C C . VAL A 1 86 ? 32.720 -7.728 -6.353 1.00 92.69 86 VAL A C 1
ATOM 628 O O . VAL A 1 86 ? 32.414 -8.915 -6.434 1.00 92.69 86 VAL A O 1
ATOM 631 N N . SER A 1 87 ? 32.826 -7.104 -5.180 1.00 94.56 87 SER A N 1
ATOM 632 C CA . SER A 1 87 ? 32.538 -7.783 -3.917 1.00 94.56 87 SER A CA 1
ATOM 633 C C . SER A 1 87 ? 31.659 -6.969 -2.980 1.00 94.56 87 SER A C 1
ATOM 635 O O . SER A 1 87 ? 31.664 -5.732 -2.998 1.00 94.56 87 SER A O 1
ATOM 637 N N . VAL A 1 88 ? 30.914 -7.688 -2.146 1.00 95.50 88 VAL A N 1
ATOM 638 C CA . VAL A 1 88 ? 30.046 -7.161 -1.090 1.00 95.50 88 VAL A CA 1
ATOM 639 C C . VAL A 1 88 ? 30.266 -7.976 0.174 1.00 95.50 88 VAL A C 1
ATOM 641 O O . VAL A 1 88 ? 30.508 -9.177 0.093 1.00 95.50 88 VAL A O 1
ATOM 644 N N . ARG A 1 89 ? 30.169 -7.318 1.330 1.00 96.81 89 ARG A N 1
ATOM 645 C CA . ARG A 1 89 ? 30.153 -7.947 2.651 1.00 96.81 89 ARG A CA 1
ATOM 646 C C . ARG A 1 89 ? 28.856 -7.564 3.354 1.00 96.81 89 ARG A C 1
ATOM 648 O O . ARG A 1 89 ? 28.518 -6.386 3.391 1.00 96.81 89 ARG A O 1
ATOM 655 N N . VAL A 1 90 ? 28.171 -8.552 3.910 1.00 94.19 90 VAL A N 1
ATOM 656 C CA . VAL A 1 90 ? 26.942 -8.403 4.693 1.00 94.19 90 VAL A CA 1
ATOM 657 C C . VAL A 1 90 ? 27.096 -9.201 5.979 1.00 94.19 90 VAL A C 1
ATOM 659 O O . VAL A 1 90 ? 27.654 -10.294 5.955 1.00 94.19 90 VAL A O 1
ATOM 662 N N . THR A 1 91 ? 26.582 -8.674 7.083 1.00 94.69 91 THR A N 1
ATOM 663 C CA . THR A 1 91 ? 26.416 -9.417 8.334 1.00 94.69 91 THR A CA 1
ATOM 664 C C . THR A 1 91 ? 24.927 -9.516 8.624 1.00 94.69 91 THR A C 1
ATOM 666 O O . THR A 1 91 ? 24.216 -8.517 8.532 1.00 94.69 91 THR A O 1
ATOM 669 N N . GLY A 1 92 ? 24.451 -10.722 8.916 1.00 90.25 92 GLY A N 1
ATOM 670 C CA . GLY A 1 92 ? 23.055 -10.980 9.247 1.00 90.25 92 GLY A CA 1
ATOM 671 C C . GLY A 1 92 ? 22.925 -12.057 10.316 1.00 90.25 92 GLY A C 1
ATOM 672 O O . GLY A 1 92 ? 23.874 -12.790 10.591 1.00 90.25 92 GLY A O 1
ATOM 673 N N . SER A 1 93 ? 21.737 -12.152 10.905 1.00 90.00 93 SER A N 1
ATOM 674 C CA . SER A 1 93 ? 21.437 -13.162 11.918 1.00 90.00 93 SER A CA 1
ATOM 675 C C . SER A 1 93 ? 21.138 -14.514 11.269 1.00 90.00 93 SER A C 1
ATOM 677 O O . SER A 1 93 ? 20.437 -14.604 10.261 1.00 90.00 93 SER A O 1
ATOM 679 N N . THR A 1 94 ? 21.628 -15.581 11.888 1.00 89.50 94 THR A N 1
ATOM 680 C CA . THR A 1 94 ? 21.344 -16.979 11.519 1.00 89.50 94 THR A CA 1
ATOM 681 C C . THR A 1 94 ? 19.920 -17.420 11.864 1.00 89.50 94 THR A C 1
ATOM 683 O O . THR A 1 94 ? 19.478 -18.462 11.388 1.00 89.50 94 THR A O 1
ATOM 686 N N . ARG A 1 95 ? 19.189 -16.628 12.662 1.00 87.94 95 ARG A N 1
ATOM 687 C CA . ARG A 1 95 ? 17.811 -16.890 13.115 1.00 87.94 95 ARG A CA 1
ATOM 688 C C . ARG A 1 95 ? 16.958 -15.624 13.072 1.00 87.94 95 ARG A C 1
ATOM 690 O O . ARG A 1 95 ? 17.481 -14.513 12.982 1.00 87.94 95 ARG A O 1
ATOM 697 N N . LEU A 1 96 ? 15.637 -15.773 13.162 1.00 81.88 96 LEU A N 1
ATOM 698 C CA . LEU A 1 96 ? 14.730 -14.622 13.212 1.00 81.88 96 LEU A CA 1
ATOM 699 C C . LEU A 1 96 ? 14.853 -13.853 14.536 1.00 81.88 96 LEU A C 1
ATOM 701 O O . LEU A 1 96 ? 15.115 -14.476 15.564 1.00 81.88 96 LEU A O 1
ATOM 705 N N . PRO A 1 97 ? 14.576 -12.534 14.543 1.00 77.06 97 PRO A N 1
ATOM 706 C CA . PRO A 1 97 ? 14.772 -11.683 15.721 1.00 77.06 97 PRO A CA 1
ATOM 707 C C . PRO A 1 97 ? 14.003 -12.124 16.971 1.00 77.06 97 PRO A C 1
ATOM 709 O O . PRO A 1 97 ? 14.435 -11.864 18.087 1.00 77.06 97 PRO A O 1
ATOM 712 N N . TYR A 1 98 ? 12.860 -12.786 16.788 1.00 76.00 98 TYR A N 1
ATOM 713 C CA . TYR A 1 98 ? 12.006 -13.241 17.883 1.00 76.00 98 TYR A CA 1
ATOM 714 C C . TYR A 1 98 ? 12.390 -14.627 18.435 1.00 76.00 98 TYR A C 1
ATOM 716 O O . TYR A 1 98 ? 11.762 -15.090 19.385 1.00 76.00 98 TYR A O 1
ATOM 724 N N . TYR A 1 99 ? 13.412 -15.291 17.877 1.00 78.44 99 TYR A N 1
ATOM 725 C CA . TYR A 1 99 ? 13.955 -16.536 18.422 1.00 78.44 99 TYR A CA 1
ATOM 726 C C . TYR A 1 99 ? 15.246 -16.275 19.211 1.00 78.44 99 TYR A C 1
ATOM 728 O O . TYR A 1 99 ? 16.192 -15.698 18.667 1.00 78.44 99 TYR A O 1
ATOM 736 N N . PRO A 1 100 ? 15.339 -16.733 20.474 1.00 79.31 100 PRO A N 1
ATOM 737 C CA . PRO A 1 100 ? 16.544 -16.550 21.269 1.00 79.31 100 PRO A CA 1
ATOM 738 C C . PRO A 1 100 ? 17.728 -17.351 20.700 1.00 79.31 100 PRO A C 1
ATOM 740 O O . PRO A 1 100 ? 17.573 -18.436 20.129 1.00 79.31 100 PRO A O 1
ATOM 743 N N . GLY A 1 101 ? 18.937 -16.819 20.894 1.00 81.00 101 GLY A N 1
ATOM 744 C CA . GLY A 1 101 ? 20.187 -17.503 20.554 1.00 81.00 101 GLY A CA 1
ATOM 745 C C . GLY A 1 101 ? 20.608 -17.422 19.086 1.00 81.00 101 GLY A C 1
ATOM 746 O O . GLY A 1 101 ? 21.439 -18.223 18.673 1.00 81.00 101 GLY A O 1
ATOM 747 N N . GLY A 1 102 ? 20.058 -16.488 18.301 1.00 83.38 102 GLY A N 1
ATOM 748 C CA . GLY A 1 102 ? 20.591 -16.172 16.974 1.00 83.38 102 GLY A CA 1
ATOM 749 C C . GLY A 1 102 ? 22.044 -15.692 17.050 1.00 83.38 102 GLY A C 1
ATOM 750 O O . GLY A 1 102 ? 22.409 -14.925 17.941 1.00 83.38 102 GLY A O 1
ATOM 751 N N . LYS A 1 103 ? 22.872 -16.179 16.126 1.00 90.44 103 LYS A N 1
ATOM 752 C CA . LYS A 1 103 ? 24.283 -15.801 15.980 1.00 90.44 103 LYS A CA 1
ATOM 753 C C . LYS A 1 103 ? 24.494 -14.979 14.722 1.00 90.44 103 LYS A C 1
ATOM 755 O O . LYS A 1 103 ? 23.814 -15.209 13.720 1.00 90.44 103 LYS A O 1
ATOM 760 N N . ASP A 1 104 ? 25.472 -14.086 14.758 1.00 92.75 104 ASP A N 1
ATOM 761 C CA . ASP A 1 104 ? 25.873 -13.327 13.581 1.00 92.75 104 ASP A CA 1
ATOM 762 C C . ASP A 1 104 ? 26.656 -14.200 12.601 1.00 92.75 104 ASP A C 1
ATOM 764 O O . ASP A 1 104 ? 27.548 -14.971 12.969 1.00 92.75 104 ASP A O 1
ATOM 768 N N . LEU A 1 105 ? 26.331 -14.034 11.324 1.00 94.88 105 LEU A N 1
ATOM 769 C CA . LEU A 1 105 ? 27.054 -14.606 10.207 1.00 94.88 105 LEU A CA 1
ATOM 770 C C . LEU A 1 105 ? 27.423 -13.495 9.229 1.00 94.88 105 LEU A C 1
ATOM 772 O O . LEU A 1 105 ? 26.564 -12.824 8.653 1.00 94.88 105 LEU A O 1
ATOM 776 N N . THR A 1 106 ? 28.722 -13.328 9.012 1.00 97.38 106 THR A N 1
ATOM 777 C CA . THR A 1 106 ? 29.264 -12.416 8.009 1.00 97.38 106 THR A CA 1
ATOM 778 C C . THR A 1 106 ? 29.536 -13.177 6.722 1.00 97.38 106 THR A C 1
ATOM 780 O O . THR A 1 106 ? 30.312 -14.128 6.714 1.00 97.38 106 THR A O 1
ATOM 783 N N . VAL A 1 107 ? 28.931 -12.731 5.626 1.00 97.44 107 VAL A N 1
ATOM 784 C CA . VAL A 1 107 ? 29.079 -13.285 4.280 1.00 97.44 107 VAL A CA 1
ATOM 785 C C . VAL A 1 107 ? 29.714 -12.235 3.378 1.00 97.44 107 VAL A C 1
ATOM 787 O O . VAL A 1 107 ? 29.224 -11.113 3.255 1.00 97.44 107 VAL A O 1
ATOM 790 N N . LYS A 1 108 ? 30.802 -12.604 2.708 1.00 97.88 108 LYS A N 1
ATOM 791 C CA . LYS A 1 108 ? 31.396 -11.846 1.610 1.00 97.88 108 LYS A CA 1
ATOM 792 C C . LYS A 1 108 ? 31.246 -12.641 0.322 1.00 97.88 108 LYS A C 1
ATOM 794 O O . LYS A 1 108 ? 31.690 -13.780 0.281 1.00 97.88 108 LYS A O 1
ATOM 799 N N . LEU A 1 109 ? 30.659 -12.041 -0.711 1.00 97.69 109 LEU A N 1
ATOM 800 C CA . LEU A 1 109 ? 30.525 -12.634 -2.046 1.00 97.69 109 LEU A CA 1
ATOM 801 C C . LEU A 1 109 ? 31.343 -11.846 -3.070 1.00 97.69 109 LEU A C 1
ATOM 803 O O . LEU A 1 109 ? 31.489 -10.626 -2.946 1.00 97.69 109 LEU A O 1
ATOM 807 N N . LEU A 1 110 ? 31.874 -12.555 -4.063 1.00 96.56 110 LEU A N 1
ATOM 808 C CA . LEU A 1 110 ? 32.647 -12.036 -5.187 1.00 96.56 110 LEU A CA 1
ATOM 809 C C . LEU A 1 110 ? 31.995 -12.483 -6.496 1.00 96.56 110 LEU A C 1
ATOM 811 O O . LEU A 1 110 ? 31.621 -13.649 -6.630 1.00 96.56 110 LEU A O 1
ATOM 815 N N . ALA A 1 111 ? 31.925 -11.580 -7.468 1.00 95.75 111 ALA A N 1
ATOM 816 C CA . ALA A 1 111 ? 31.438 -11.886 -8.804 1.00 95.75 111 ALA A CA 1
ATOM 817 C C . ALA A 1 111 ? 32.242 -11.191 -9.900 1.00 95.75 111 ALA A C 1
ATOM 819 O O . ALA A 1 111 ? 32.841 -10.135 -9.673 1.00 95.75 111 ALA A O 1
ATOM 820 N N . ASP A 1 112 ? 32.235 -11.788 -11.088 1.00 90.69 112 ASP A N 1
ATOM 821 C CA . ASP A 1 112 ? 32.859 -11.214 -12.273 1.00 90.69 112 ASP A CA 1
ATOM 822 C C . ASP A 1 112 ? 32.050 -9.983 -12.729 1.00 90.69 112 ASP A C 1
ATOM 824 O O . ASP A 1 112 ? 30.837 -10.087 -12.942 1.00 90.69 112 ASP A O 1
ATOM 828 N N . PRO A 1 113 ? 32.667 -8.798 -12.881 1.00 85.62 113 PRO A N 1
ATOM 829 C CA . PRO A 1 113 ? 31.963 -7.609 -13.358 1.00 85.62 113 PRO A CA 1
ATOM 830 C C . PRO A 1 113 ? 31.391 -7.755 -14.777 1.00 85.62 113 PRO A C 1
ATOM 832 O O . PRO A 1 113 ? 30.420 -7.075 -15.106 1.00 85.62 113 PRO A O 1
ATOM 835 N N . LYS A 1 114 ? 31.975 -8.599 -15.636 1.00 84.25 114 LYS A N 1
ATOM 836 C CA . LYS A 1 114 ? 31.594 -8.734 -17.048 1.00 84.25 114 LYS A CA 1
ATOM 837 C C . LYS A 1 114 ? 30.297 -9.518 -17.190 1.00 84.25 114 LYS A C 1
ATOM 839 O O . LYS A 1 114 ? 29.317 -8.986 -17.717 1.00 84.25 114 LYS A O 1
ATOM 844 N N . ASP A 1 115 ? 30.260 -10.742 -16.679 1.00 83.19 115 ASP A N 1
ATOM 845 C CA . ASP A 1 115 ? 29.131 -11.664 -16.855 1.00 83.19 115 ASP A CA 1
ATOM 846 C C . ASP A 1 115 ? 28.310 -11.898 -15.575 1.00 83.19 115 ASP A C 1
ATOM 848 O O . ASP A 1 115 ? 27.218 -12.455 -15.640 1.00 83.19 115 ASP A O 1
ATOM 852 N N . GLY A 1 116 ? 28.764 -11.395 -14.424 1.00 90.19 116 GLY A N 1
ATOM 853 C CA . GLY A 1 116 ? 28.059 -11.531 -13.153 1.00 90.19 116 GLY A CA 1
ATOM 854 C C . GLY A 1 116 ? 28.187 -12.912 -12.517 1.00 90.19 116 GLY A C 1
ATOM 855 O O . GLY A 1 116 ? 27.463 -13.176 -11.558 1.00 90.19 116 GLY A O 1
ATOM 856 N N . ARG A 1 117 ? 29.064 -13.796 -13.011 1.00 93.00 117 ARG A N 1
ATOM 857 C CA . ARG A 1 117 ? 29.292 -15.125 -12.424 1.00 93.00 117 ARG A CA 1
ATOM 858 C C . ARG A 1 117 ? 29.835 -15.051 -11.010 1.00 93.00 117 ARG A C 1
ATOM 860 O O . ARG A 1 117 ? 30.683 -14.214 -10.712 1.00 93.00 117 ARG A O 1
ATOM 867 N N . LEU A 1 118 ? 29.381 -15.959 -10.145 1.00 95.31 118 LEU A N 1
ATOM 868 C CA . LEU A 1 118 ? 29.939 -16.119 -8.804 1.00 95.31 118 LEU A CA 1
ATOM 869 C C . LEU A 1 118 ? 31.383 -16.622 -8.880 1.00 95.31 118 LEU A C 1
ATOM 871 O O . LEU A 1 118 ? 31.648 -17.728 -9.346 1.00 95.31 118 LEU A O 1
ATOM 875 N N . LEU A 1 119 ? 32.307 -15.812 -8.365 1.00 94.31 119 LEU A N 1
ATOM 876 C CA . LEU A 1 119 ? 33.737 -16.114 -8.331 1.00 94.31 119 LEU A CA 1
ATOM 877 C C . LEU A 1 119 ? 34.218 -16.538 -6.949 1.00 94.31 119 LEU A C 1
ATOM 879 O O . LEU A 1 119 ? 35.258 -17.168 -6.831 1.00 94.31 119 LEU A O 1
ATOM 883 N N . GLY A 1 120 ? 33.516 -16.191 -5.876 1.00 95.00 120 GLY A N 1
ATOM 884 C CA . GLY A 1 120 ? 33.979 -16.605 -4.562 1.00 95.00 120 GLY A CA 1
ATOM 885 C C . GLY A 1 120 ? 33.090 -16.176 -3.419 1.00 95.00 120 GLY A C 1
ATOM 886 O O . GLY A 1 120 ? 32.238 -15.297 -3.549 1.00 95.00 120 GLY A O 1
ATOM 887 N N . ALA A 1 121 ? 33.321 -16.807 -2.276 1.00 97.19 121 ALA A N 1
ATOM 888 C CA . ALA A 1 121 ? 32.654 -16.500 -1.031 1.00 97.19 121 ALA A CA 1
ATOM 889 C C . ALA A 1 121 ? 33.605 -16.658 0.159 1.00 97.19 121 ALA A C 1
ATOM 891 O O . ALA A 1 121 ? 34.468 -17.534 0.164 1.00 97.19 121 ALA A O 1
ATOM 892 N N . GLN A 1 122 ? 33.440 -15.820 1.180 1.00 97.00 122 GLN A N 1
ATOM 893 C CA . GLN A 1 122 ? 34.056 -15.989 2.495 1.00 97.00 122 GLN A CA 1
ATOM 894 C C . GLN A 1 122 ? 32.987 -15.786 3.565 1.00 97.00 122 GLN A C 1
ATOM 896 O O . GLN A 1 122 ? 32.303 -14.764 3.568 1.00 97.00 122 GLN A O 1
ATOM 901 N N . LEU A 1 123 ? 32.828 -16.763 4.448 1.00 97.50 123 LEU A N 1
ATOM 902 C CA . LEU A 1 123 ? 31.797 -16.791 5.472 1.00 97.50 123 LEU A CA 1
ATOM 903 C C . LEU A 1 123 ? 32.446 -16.986 6.837 1.00 97.50 123 LEU A C 1
ATOM 905 O O . LEU A 1 123 ? 33.303 -17.854 6.992 1.00 97.50 123 LEU A O 1
ATOM 909 N N . VAL A 1 124 ? 32.046 -16.169 7.807 1.00 97.00 124 VAL A N 1
ATOM 910 C CA . VAL A 1 124 ? 32.571 -16.201 9.175 1.00 97.00 124 VAL A CA 1
ATOM 911 C C . VAL A 1 124 ? 31.425 -16.021 10.160 1.00 97.00 124 VAL A C 1
ATOM 913 O O . VAL A 1 124 ? 30.718 -15.015 10.094 1.00 97.00 124 VAL A O 1
ATOM 916 N N . GLY A 1 125 ? 31.241 -16.974 11.068 1.00 95.81 125 GLY A N 1
ATOM 917 C CA . GLY A 1 125 ? 30.212 -16.907 12.106 1.00 95.81 125 GLY A CA 1
ATOM 918 C C . GLY A 1 125 ? 30.280 -18.091 13.064 1.00 95.81 125 GLY A C 1
ATOM 919 O O . GLY A 1 125 ? 30.939 -19.086 12.781 1.00 95.81 125 GLY A O 1
ATOM 920 N N . GLU A 1 126 ? 29.616 -17.993 14.213 1.00 92.94 126 GLU A N 1
ATOM 921 C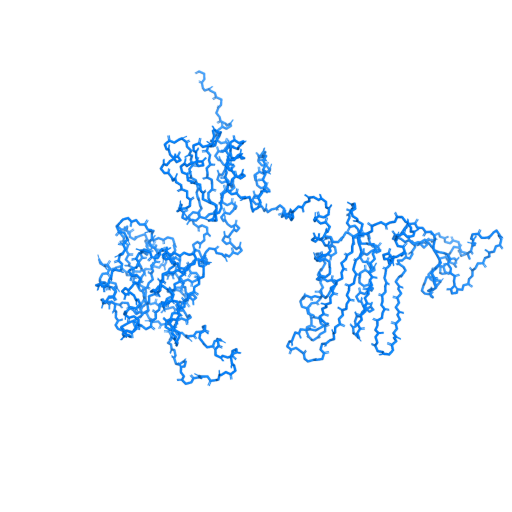 CA . GLU A 1 126 ? 29.577 -19.089 15.201 1.00 92.94 126 GLU A CA 1
ATOM 922 C C . GLU A 1 126 ? 28.660 -20.247 14.769 1.00 92.94 126 GLU A C 1
ATOM 924 O O . GLU A 1 126 ? 28.764 -21.361 15.285 1.00 92.94 126 GLU A O 1
ATOM 929 N N . GLU A 1 127 ? 27.763 -19.997 13.810 1.00 91.06 127 GLU A N 1
ATOM 930 C CA . GLU A 1 127 ? 26.739 -20.943 13.375 1.00 91.06 127 GLU A CA 1
ATOM 931 C C . GLU A 1 127 ? 26.541 -20.889 11.851 1.00 91.06 127 GLU A C 1
ATOM 933 O O . GLU A 1 127 ? 26.274 -19.840 11.263 1.00 91.06 127 GLU A O 1
ATOM 938 N N . GLY A 1 128 ? 26.646 -22.047 11.194 1.00 90.44 128 GLY A N 1
ATOM 939 C CA . GLY A 1 128 ? 26.135 -22.261 9.840 1.00 90.44 128 GLY A CA 1
ATOM 940 C C . GLY A 1 128 ? 26.938 -21.634 8.695 1.00 90.44 128 GLY A C 1
ATOM 941 O O . GLY A 1 128 ? 26.399 -21.534 7.587 1.00 90.44 128 GLY A O 1
ATOM 942 N N . ALA A 1 129 ? 28.197 -21.242 8.920 1.00 94.56 129 ALA A N 1
ATOM 943 C CA . ALA A 1 129 ? 29.064 -20.704 7.868 1.00 94.56 129 ALA A CA 1
ATOM 944 C C . ALA A 1 129 ? 29.459 -21.795 6.859 1.00 94.56 129 ALA A C 1
ATOM 946 O O . ALA A 1 129 ? 29.384 -21.578 5.649 1.00 94.56 129 ALA A O 1
ATOM 947 N N . THR A 1 130 ? 29.799 -22.996 7.342 1.00 93.00 130 THR A N 1
ATOM 948 C CA . THR A 1 130 ? 30.184 -24.138 6.492 1.00 93.00 130 THR A CA 1
ATOM 949 C C . THR A 1 130 ? 29.055 -24.581 5.560 1.00 93.00 130 THR A C 1
ATOM 951 O O . THR A 1 130 ? 29.275 -24.783 4.366 1.00 93.00 130 THR A O 1
ATOM 954 N N . LEU A 1 131 ? 27.829 -24.701 6.080 1.00 91.56 131 LEU A N 1
ATOM 955 C CA . LEU A 1 131 ? 26.665 -25.112 5.287 1.00 91.56 131 LEU A CA 1
ATOM 956 C C . LEU A 1 131 ? 26.426 -24.150 4.115 1.00 91.56 131 LEU A C 1
ATOM 958 O O . LEU A 1 131 ? 26.272 -24.569 2.968 1.00 91.56 131 LEU A O 1
ATOM 962 N N . ARG A 1 132 ? 26.452 -22.848 4.402 1.00 92.81 132 ARG A N 1
ATOM 963 C CA . ARG A 1 132 ? 26.232 -21.793 3.412 1.00 92.81 132 ARG A CA 1
ATOM 964 C C . ARG A 1 132 ? 27.388 -21.673 2.422 1.00 92.81 132 ARG A C 1
ATOM 966 O O . ARG A 1 132 ? 27.144 -21.435 1.244 1.00 92.81 132 ARG A O 1
ATOM 973 N N . ALA A 1 133 ? 28.626 -21.922 2.847 1.00 94.12 133 ALA A N 1
ATOM 974 C CA . ALA A 1 133 ? 29.765 -22.007 1.936 1.00 94.12 133 ALA A CA 1
ATOM 975 C C . ALA A 1 133 ? 29.608 -23.143 0.917 1.00 94.12 133 ALA A C 1
ATOM 977 O O . ALA A 1 133 ? 29.861 -22.933 -0.267 1.00 94.12 133 ALA A O 1
ATOM 978 N N . ASN A 1 134 ? 29.138 -24.318 1.348 1.00 93.00 134 ASN A N 1
ATOM 979 C CA . ASN A 1 134 ? 28.850 -25.430 0.440 1.00 93.00 134 ASN A CA 1
ATOM 980 C C . ASN A 1 134 ? 27.734 -25.080 -0.553 1.00 93.00 134 ASN A C 1
ATOM 982 O O . ASN A 1 134 ? 27.859 -25.380 -1.739 1.00 93.00 134 ASN A O 1
ATOM 986 N N . PHE A 1 135 ? 26.679 -24.403 -0.094 1.00 93.62 135 PHE A N 1
ATOM 987 C CA . PHE A 1 135 ? 25.586 -23.949 -0.956 1.00 93.62 135 PHE A CA 1
ATOM 988 C C . PHE A 1 135 ? 26.060 -22.952 -2.026 1.00 93.62 135 PHE A C 1
ATOM 990 O O . PHE A 1 135 ? 25.815 -23.153 -3.215 1.00 93.62 135 PHE A O 1
ATOM 997 N N . VAL A 1 136 ? 26.821 -21.926 -1.636 1.00 94.94 136 VAL A N 1
ATOM 998 C CA . VAL A 1 136 ? 27.389 -20.965 -2.597 1.00 94.94 136 VAL A CA 1
ATOM 999 C C . VAL A 1 136 ? 28.412 -21.647 -3.515 1.00 94.94 136 VAL A C 1
ATOM 1001 O O . VAL A 1 136 ? 28.468 -21.353 -4.708 1.00 94.94 136 VAL A O 1
ATOM 1004 N N . SER A 1 137 ? 29.193 -22.604 -2.999 1.00 93.75 137 SER A N 1
ATOM 1005 C CA . SER A 1 137 ? 30.141 -23.370 -3.813 1.00 93.75 137 SER A CA 1
ATOM 1006 C C . SER A 1 137 ? 29.447 -24.226 -4.867 1.00 93.75 137 SER A C 1
ATOM 1008 O O . SER A 1 137 ? 29.968 -24.333 -5.975 1.00 93.75 137 SER A O 1
ATOM 1010 N N . LEU A 1 138 ? 28.278 -24.801 -4.564 1.00 93.88 138 LEU A N 1
ATOM 1011 C CA . LEU A 1 138 ? 27.463 -25.519 -5.543 1.00 93.88 138 LEU A CA 1
ATOM 1012 C C . LEU A 1 138 ? 27.020 -24.585 -6.676 1.00 93.88 138 LEU A C 1
ATOM 1014 O O . LEU A 1 138 ? 27.179 -24.931 -7.845 1.00 93.88 138 LEU A O 1
ATOM 1018 N N . ALA A 1 139 ? 26.538 -23.386 -6.344 1.00 93.94 139 ALA A N 1
ATOM 1019 C CA . ALA A 1 139 ? 26.175 -22.384 -7.344 1.00 93.94 139 ALA A CA 1
ATOM 1020 C C . ALA A 1 139 ? 27.373 -21.989 -8.225 1.00 93.94 139 ALA A C 1
ATOM 1022 O O . ALA A 1 139 ? 27.273 -21.969 -9.452 1.00 93.94 139 ALA A O 1
ATOM 1023 N N . GLY A 1 140 ? 28.538 -21.765 -7.612 1.00 92.19 140 GLY A N 1
ATOM 1024 C CA . GLY A 1 140 ? 29.781 -21.509 -8.337 1.00 92.19 140 GLY A CA 1
ATOM 1025 C C . GLY A 1 140 ? 30.241 -22.690 -9.199 1.00 92.19 140 GLY A C 1
ATOM 1026 O O . GLY A 1 140 ? 30.702 -22.495 -10.319 1.00 92.19 140 GLY A O 1
ATOM 1027 N N . HIS A 1 141 ? 30.058 -23.929 -8.734 1.00 91.00 141 HIS A N 1
ATOM 1028 C CA . HIS A 1 141 ? 30.376 -25.142 -9.496 1.00 91.00 141 HIS A CA 1
ATOM 1029 C C . HIS A 1 141 ? 29.575 -25.241 -10.799 1.00 91.00 141 HIS A C 1
ATOM 1031 O O . HIS A 1 141 ? 30.109 -25.674 -11.828 1.00 91.00 141 HIS A O 1
ATOM 1037 N N . LEU A 1 142 ? 28.300 -24.850 -10.726 1.00 91.38 142 LEU A N 1
ATOM 1038 C CA . LEU A 1 142 ? 27.364 -24.783 -11.846 1.00 91.38 142 LEU A CA 1
ATOM 1039 C C . LEU A 1 142 ? 27.584 -23.541 -12.727 1.00 91.38 142 LEU A C 1
ATOM 1041 O O . LEU A 1 142 ? 26.998 -23.450 -13.802 1.00 91.38 142 LEU A O 1
ATOM 1045 N N . GLY A 1 143 ? 28.454 -22.614 -12.313 1.00 89.69 143 GLY A N 1
ATOM 1046 C CA . GLY A 1 143 ? 28.777 -21.403 -13.064 1.00 89.69 143 GLY A CA 1
ATOM 1047 C C . GLY A 1 143 ? 27.653 -20.369 -13.080 1.00 89.69 143 GLY A C 1
ATOM 1048 O O . GLY A 1 143 ? 27.561 -19.616 -14.053 1.00 89.69 143 GLY A O 1
ATOM 1049 N N . LEU A 1 144 ? 26.813 -20.355 -12.038 1.00 94.44 144 LEU A N 1
ATOM 1050 C CA . LEU A 1 144 ? 25.673 -19.447 -11.929 1.00 94.44 144 LEU A CA 1
ATOM 1051 C C . LEU A 1 144 ? 26.116 -17.988 -11.780 1.00 94.44 144 LEU A C 1
ATOM 1053 O O . LEU A 1 144 ? 27.097 -17.663 -11.099 1.00 94.44 144 LEU A O 1
ATOM 1057 N N . SER A 1 145 ? 25.341 -17.099 -12.391 1.00 94.56 145 SER A N 1
ATOM 1058 C CA . SER A 1 145 ? 25.390 -15.665 -12.126 1.00 94.56 145 SER A CA 1
ATOM 1059 C C . SER A 1 145 ? 24.823 -15.328 -10.744 1.00 94.56 145 SER A C 1
ATOM 1061 O O . SER A 1 145 ? 24.039 -16.081 -10.166 1.00 94.56 145 SER A O 1
ATOM 1063 N N . VAL A 1 146 ? 25.188 -14.160 -10.210 1.00 95.12 146 VAL A N 1
ATOM 1064 C CA . VAL A 1 146 ? 24.588 -13.621 -8.977 1.00 95.12 146 VAL A CA 1
ATOM 1065 C C . VAL A 1 146 ? 23.076 -13.444 -9.135 1.00 95.12 146 VAL A C 1
ATOM 1067 O O . VAL A 1 146 ? 22.347 -13.643 -8.171 1.00 95.12 146 VAL A O 1
ATOM 1070 N N . GLU A 1 147 ? 22.598 -13.109 -10.337 1.00 91.94 147 GLU A N 1
ATOM 1071 C CA . GLU A 1 147 ? 21.165 -12.979 -10.620 1.00 91.94 147 GLU A CA 1
ATOM 1072 C C . GLU A 1 147 ? 20.435 -14.327 -10.541 1.00 91.94 147 GLU A C 1
ATOM 1074 O O . GLU A 1 147 ? 19.348 -14.408 -9.977 1.00 91.94 147 GLU A O 1
ATOM 1079 N N . GLU A 1 148 ? 21.020 -15.391 -11.091 1.00 92.94 148 GLU A N 1
ATOM 1080 C CA . GLU A 1 148 ? 20.457 -16.740 -10.980 1.00 92.94 148 GLU A CA 1
ATOM 1081 C C . GLU A 1 148 ? 20.522 -17.248 -9.542 1.00 92.94 148 GLU A C 1
ATOM 1083 O O . GLU A 1 148 ? 19.555 -17.831 -9.063 1.00 92.94 148 GLU A O 1
ATOM 1088 N N . PHE A 1 149 ? 21.633 -16.995 -8.845 1.00 94.94 149 PHE A N 1
ATOM 1089 C CA . PHE A 1 149 ? 21.818 -17.408 -7.458 1.00 94.94 149 PHE A CA 1
ATOM 1090 C C . PHE A 1 149 ? 20.833 -16.726 -6.502 1.00 94.94 149 PHE A C 1
ATOM 1092 O O . PHE A 1 149 ? 20.298 -17.382 -5.615 1.00 94.94 149 PHE A O 1
ATOM 1099 N N . GLU A 1 150 ? 20.563 -15.431 -6.690 1.00 93.25 150 GLU A N 1
ATOM 1100 C CA . GLU A 1 150 ? 19.613 -14.673 -5.865 1.00 93.25 150 GLU A CA 1
ATOM 1101 C C . GLU A 1 150 ? 18.181 -15.211 -5.960 1.00 93.25 150 GLU A C 1
ATOM 1103 O O . GLU A 1 150 ? 17.447 -15.165 -4.977 1.00 93.25 150 GLU A O 1
ATOM 1108 N N . LYS A 1 151 ? 17.812 -15.784 -7.110 1.00 89.44 151 LYS A N 1
ATOM 1109 C CA . LYS A 1 151 ? 16.490 -16.377 -7.351 1.00 89.44 151 LYS A CA 1
ATOM 1110 C C . LYS A 1 151 ? 16.341 -17.788 -6.778 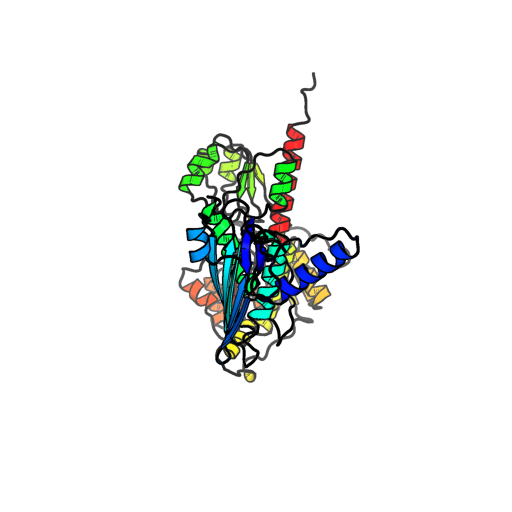1.00 89.44 151 LYS A C 1
ATOM 1112 O O . LYS A 1 151 ? 15.244 -18.343 -6.843 1.00 89.44 151 LYS A O 1
ATOM 1117 N N . ILE A 1 152 ? 17.414 -18.395 -6.260 1.00 89.75 152 ILE A N 1
ATOM 1118 C CA . ILE A 1 152 ? 17.336 -19.730 -5.663 1.00 89.75 152 ILE A CA 1
ATOM 1119 C C . ILE A 1 152 ? 16.614 -19.635 -4.324 1.00 89.75 152 ILE A C 1
ATOM 1121 O O . ILE A 1 152 ? 17.021 -18.907 -3.421 1.00 89.75 152 ILE A O 1
ATOM 1125 N N . GLU A 1 153 ? 15.559 -20.431 -4.187 1.00 82.50 153 GLU A N 1
ATOM 1126 C CA . GLU A 1 153 ? 14.813 -20.540 -2.944 1.00 82.50 153 GLU A CA 1
ATOM 1127 C C . GLU A 1 153 ? 15.680 -21.165 -1.840 1.00 82.50 153 GLU A C 1
ATOM 1129 O O . GLU A 1 153 ? 16.179 -22.287 -1.959 1.00 82.50 153 GLU A O 1
ATOM 1134 N N . THR A 1 154 ? 15.850 -20.432 -0.740 1.00 82.31 154 THR A N 1
ATOM 1135 C CA . THR A 1 154 ? 16.422 -20.950 0.505 1.00 82.31 154 THR A CA 1
ATOM 1136 C C . THR A 1 154 ? 15.301 -21.370 1.448 1.00 82.31 154 THR A C 1
ATOM 1138 O O . THR A 1 154 ? 14.300 -20.669 1.575 1.00 82.31 154 THR A O 1
ATOM 1141 N N . CYS A 1 155 ? 15.471 -22.494 2.146 1.00 79.88 155 CYS A N 1
ATOM 1142 C CA . CYS A 1 155 ? 14.458 -23.005 3.068 1.00 79.88 155 CYS A CA 1
ATOM 1143 C C . CYS A 1 155 ? 14.151 -22.002 4.195 1.00 79.88 155 CYS A C 1
ATOM 1145 O O . CYS A 1 155 ? 15.046 -21.608 4.942 1.00 79.88 155 CYS A O 1
ATOM 1147 N N . TYR A 1 156 ? 12.873 -21.651 4.355 1.00 83.19 156 TYR A N 1
ATOM 1148 C CA . TYR A 1 156 ? 12.360 -20.980 5.545 1.00 83.19 156 TYR A CA 1
ATOM 1149 C C . TYR A 1 156 ? 11.958 -22.021 6.590 1.00 83.19 156 TYR A C 1
ATOM 1151 O O . TYR A 1 156 ? 10.998 -22.765 6.394 1.00 83.19 156 TYR A O 1
ATOM 1159 N N . SER A 1 157 ? 12.680 -22.079 7.708 1.00 80.19 157 SER A N 1
ATOM 1160 C CA . SER A 1 157 ? 12.408 -23.065 8.757 1.00 80.19 157 SER A CA 1
ATOM 1161 C C . SER A 1 157 ? 12.825 -22.537 10.127 1.00 80.19 157 SER A C 1
ATOM 1163 O O . SER A 1 157 ? 13.871 -22.941 10.636 1.00 80.19 157 SER A O 1
ATOM 1165 N N . PRO A 1 158 ? 12.059 -21.640 10.767 1.00 73.19 158 PRO A N 1
ATOM 1166 C CA . PRO A 1 158 ? 12.360 -21.208 12.131 1.00 73.19 158 PRO A CA 1
ATOM 1167 C C . PRO A 1 158 ? 12.325 -22.406 13.101 1.00 73.19 158 PRO A C 1
ATOM 1169 O O . PRO A 1 158 ? 11.410 -23.222 13.001 1.00 73.19 158 PRO A O 1
ATOM 1172 N N . PRO A 1 159 ? 13.295 -22.562 14.026 1.00 75.50 159 PRO A N 1
ATOM 1173 C CA . PRO A 1 159 ? 14.355 -21.620 14.413 1.00 75.50 159 PRO A CA 1
ATOM 1174 C C . PRO A 1 159 ? 15.669 -21.729 13.609 1.00 75.50 159 PRO A C 1
ATOM 1176 O O . PRO A 1 159 ? 16.637 -21.065 13.958 1.00 75.50 159 PRO A O 1
ATOM 1179 N N . LEU A 1 160 ? 15.734 -22.570 12.576 1.00 73.06 160 LEU A N 1
ATOM 1180 C CA . LEU A 1 160 ? 16.959 -22.953 11.857 1.00 73.06 160 LEU A CA 1
ATOM 1181 C C . LEU A 1 160 ? 17.383 -21.972 10.753 1.00 73.06 160 LEU A C 1
ATOM 1183 O O . LEU A 1 160 ? 18.575 -21.853 10.472 1.00 73.06 160 LEU A O 1
ATOM 1187 N N . ALA A 1 161 ? 16.428 -21.300 10.105 1.00 77.94 161 ALA A N 1
ATOM 1188 C CA . ALA A 1 161 ? 16.714 -20.360 9.021 1.00 77.94 161 ALA A CA 1
ATOM 1189 C C . ALA A 1 161 ? 15.664 -19.233 8.935 1.00 77.94 161 ALA A C 1
ATOM 1191 O O . ALA A 1 161 ? 14.462 -19.514 9.019 1.00 77.94 161 ALA A O 1
ATOM 1192 N N . PRO A 1 162 ? 16.087 -17.963 8.770 1.00 83.00 162 PRO A N 1
ATOM 1193 C CA . PRO A 1 162 ? 15.188 -16.838 8.535 1.00 83.00 162 PRO A CA 1
ATOM 1194 C C . PRO A 1 162 ? 14.711 -16.796 7.076 1.00 83.00 162 PRO A C 1
ATOM 1196 O O . PRO A 1 162 ? 15.314 -17.407 6.201 1.00 83.00 162 PRO A O 1
ATOM 1199 N N . VAL A 1 163 ? 13.654 -16.018 6.800 1.00 79.75 163 VAL A N 1
ATOM 1200 C CA . VAL A 1 163 ? 13.206 -15.740 5.415 1.00 79.75 163 VAL A CA 1
ATOM 1201 C C . VAL A 1 163 ? 14.340 -15.107 4.604 1.00 79.75 163 VAL A C 1
ATOM 1203 O O . VAL A 1 163 ? 14.571 -15.454 3.452 1.00 79.75 163 VAL A O 1
ATOM 1206 N N . TRP A 1 164 ? 15.062 -14.179 5.233 1.00 85.69 164 TRP A N 1
ATOM 1207 C CA . TRP A 1 164 ? 16.172 -13.455 4.631 1.00 85.69 164 TRP A CA 1
ATOM 1208 C C . TRP A 1 164 ? 17.498 -14.033 5.116 1.00 85.69 164 TRP A C 1
ATOM 1210 O O . TRP A 1 164 ? 18.102 -13.514 6.056 1.00 85.69 164 TRP A O 1
ATOM 1220 N N . ASP A 1 165 ? 17.935 -15.132 4.500 1.00 90.50 165 ASP A N 1
ATOM 1221 C CA . ASP A 1 165 ? 19.231 -15.731 4.820 1.00 90.50 165 ASP A CA 1
ATOM 1222 C C . ASP A 1 165 ? 20.389 -14.763 4.493 1.00 90.50 165 ASP A C 1
ATOM 1224 O O . ASP A 1 165 ? 20.352 -14.096 3.450 1.00 90.50 165 ASP A O 1
ATOM 1228 N N . PRO A 1 166 ? 21.446 -14.682 5.328 1.00 92.06 166 PRO A N 1
ATOM 1229 C CA . PRO A 1 166 ? 22.606 -13.837 5.051 1.00 92.06 166 PRO A CA 1
ATOM 1230 C C . PRO A 1 166 ? 23.228 -14.029 3.659 1.00 92.06 166 PRO A C 1
ATOM 1232 O O . PRO A 1 166 ? 23.705 -13.046 3.084 1.00 92.06 166 PRO A O 1
ATOM 1235 N N . VAL A 1 167 ? 23.206 -15.240 3.075 1.00 93.62 167 VAL A N 1
ATOM 1236 C CA . VAL A 1 167 ? 23.701 -15.433 1.697 1.00 93.62 167 VAL A CA 1
ATOM 1237 C C . VAL A 1 167 ? 22.796 -14.791 0.647 1.00 93.62 167 VAL A C 1
ATOM 1239 O O . VAL A 1 167 ? 23.306 -14.215 -0.313 1.00 93.62 167 VAL A O 1
ATOM 1242 N N . THR A 1 168 ? 21.480 -14.811 0.856 1.00 92.19 168 THR A N 1
ATOM 1243 C CA . THR A 1 168 ? 20.489 -14.183 -0.029 1.00 92.19 168 THR A CA 1
ATOM 1244 C C . THR A 1 168 ? 20.611 -12.664 0.035 1.00 92.19 168 THR A C 1
ATOM 1246 O O . THR A 1 168 ? 20.687 -11.996 -0.996 1.00 92.19 168 THR A O 1
ATOM 1249 N N . ILE A 1 169 ? 20.751 -12.105 1.242 1.00 93.00 169 ILE A N 1
ATOM 1250 C CA . ILE A 1 169 ? 20.972 -10.663 1.429 1.00 93.00 169 ILE A CA 1
ATOM 1251 C C . ILE A 1 169 ? 22.284 -10.229 0.752 1.00 93.00 169 ILE A C 1
ATOM 1253 O O . ILE A 1 169 ? 22.329 -9.196 0.075 1.00 93.00 169 ILE A O 1
ATOM 1257 N N . ALA A 1 170 ? 23.354 -11.019 0.897 1.00 95.25 170 ALA A N 1
ATOM 1258 C CA . ALA A 1 170 ? 24.630 -10.753 0.240 1.00 95.25 170 ALA A CA 1
ATOM 1259 C C . ALA A 1 170 ? 24.521 -10.812 -1.294 1.00 95.25 170 ALA A C 1
ATOM 1261 O O . ALA A 1 170 ? 25.090 -9.949 -1.966 1.00 95.25 170 ALA A O 1
ATOM 1262 N N . ALA A 1 171 ? 23.769 -11.770 -1.847 1.00 95.44 171 ALA A N 1
ATOM 1263 C CA . ALA A 1 171 ? 23.533 -11.888 -3.286 1.00 95.44 171 ALA A CA 1
ATOM 1264 C C . ALA A 1 171 ? 22.785 -10.665 -3.836 1.00 95.44 171 ALA A C 1
ATOM 1266 O O . ALA A 1 171 ? 23.238 -10.051 -4.801 1.00 95.44 171 ALA A O 1
ATOM 1267 N N . GLN A 1 172 ? 21.719 -10.226 -3.164 1.00 94.25 172 GLN A N 1
ATOM 1268 C CA . GLN A 1 172 ? 20.972 -9.021 -3.539 1.00 94.25 172 GLN A CA 1
ATOM 1269 C C . GLN A 1 172 ? 21.836 -7.759 -3.497 1.00 94.25 172 GLN A C 1
ATOM 1271 O O . GLN A 1 172 ? 21.795 -6.925 -4.405 1.00 94.25 172 GLN A O 1
ATOM 1276 N N . ALA A 1 173 ? 22.638 -7.599 -2.443 1.00 92.94 173 ALA A N 1
ATOM 1277 C CA . ALA A 1 173 ? 23.543 -6.464 -2.318 1.00 92.94 173 ALA A CA 1
ATOM 1278 C C . ALA A 1 173 ? 24.636 -6.482 -3.401 1.00 92.94 173 ALA A C 1
ATOM 1280 O O . ALA A 1 173 ? 24.957 -5.432 -3.965 1.00 92.94 173 ALA A O 1
ATOM 1281 N N . LEU A 1 174 ? 25.173 -7.658 -3.733 1.00 94.12 174 LEU A N 1
ATOM 1282 C CA . LEU A 1 174 ? 26.150 -7.815 -4.805 1.00 94.12 174 LEU A CA 1
ATOM 1283 C C . LEU A 1 174 ? 25.535 -7.542 -6.184 1.00 94.12 174 LEU A C 1
ATOM 1285 O O . LEU A 1 174 ? 26.152 -6.842 -6.985 1.00 94.12 174 LEU A O 1
ATOM 1289 N N . LEU A 1 175 ? 24.307 -8.003 -6.436 1.00 92.06 175 LEU A N 1
ATOM 1290 C CA . LEU A 1 175 ? 23.572 -7.738 -7.673 1.00 92.06 175 LEU A CA 1
ATOM 1291 C C . LEU A 1 175 ? 23.352 -6.236 -7.881 1.00 92.06 175 LEU A C 1
ATOM 1293 O O . LEU A 1 175 ? 23.654 -5.713 -8.954 1.00 92.06 175 LEU A O 1
ATOM 1297 N N . ARG A 1 176 ? 22.921 -5.517 -6.834 1.00 87.00 176 ARG A N 1
ATOM 1298 C CA . ARG A 1 176 ? 22.796 -4.049 -6.870 1.00 87.00 176 ARG A CA 1
ATOM 1299 C C . ARG A 1 176 ? 24.122 -3.381 -7.231 1.00 87.00 176 ARG A C 1
ATOM 1301 O O . ARG A 1 176 ? 24.157 -2.487 -8.072 1.00 87.00 176 ARG A O 1
ATOM 1308 N N . LYS A 1 177 ? 25.229 -3.830 -6.633 1.00 86.88 177 LYS A N 1
ATOM 1309 C CA . LYS A 1 177 ? 26.564 -3.277 -6.904 1.00 86.88 177 LYS A CA 1
ATOM 1310 C C . LYS A 1 177 ? 27.038 -3.561 -8.334 1.00 86.88 177 LYS A C 1
ATOM 1312 O O . LYS A 1 177 ? 27.615 -2.676 -8.964 1.00 86.88 177 LYS A O 1
ATOM 1317 N N . LEU A 1 178 ? 26.759 -4.754 -8.863 1.00 84.38 178 LEU A N 1
ATOM 1318 C CA . LEU A 1 178 ? 27.047 -5.119 -10.254 1.00 84.38 178 LEU A CA 1
ATOM 1319 C C . LEU A 1 178 ? 26.270 -4.239 -11.240 1.00 84.38 178 LEU A C 1
ATOM 1321 O O . LEU A 1 178 ? 26.852 -3.744 -12.204 1.00 84.38 178 LEU A O 1
ATOM 1325 N N . GLN A 1 179 ? 24.988 -3.984 -10.974 1.00 74.25 179 GLN A N 1
ATOM 1326 C CA . GLN A 1 179 ? 24.161 -3.102 -11.803 1.00 74.25 179 GLN A CA 1
ATOM 1327 C C . GLN A 1 179 ? 24.728 -1.674 -11.843 1.00 74.25 179 GLN A C 1
ATOM 1329 O O . GLN A 1 179 ? 24.966 -1.146 -12.929 1.00 74.25 179 GLN A O 1
ATOM 1334 N N . VAL A 1 180 ? 25.077 -1.102 -10.682 1.00 62.50 180 VAL A N 1
ATOM 1335 C CA . VAL A 1 180 ? 25.702 0.232 -10.595 1.00 62.50 180 VAL A CA 1
ATOM 1336 C C . VAL A 1 180 ? 27.024 0.294 -11.371 1.00 62.50 180 VAL A C 1
ATOM 1338 O O . VAL A 1 180 ? 27.255 1.246 -12.113 1.00 62.50 180 VAL A O 1
ATOM 1341 N N . SER A 1 181 ? 27.875 -0.735 -11.266 1.00 58.38 181 SER A N 1
ATOM 1342 C CA . SER A 1 181 ? 29.178 -0.767 -11.952 1.00 58.38 181 SER A CA 1
ATOM 1343 C C . SER A 1 181 ? 29.095 -0.817 -13.483 1.00 58.38 181 SER A C 1
ATOM 1345 O O . SER A 1 181 ? 30.032 -0.395 -14.154 1.00 58.38 181 SER A O 1
ATOM 1347 N N . LYS A 1 182 ? 27.972 -1.274 -14.053 1.00 56.25 182 LYS A N 1
ATOM 1348 C CA . LYS A 1 182 ? 27.755 -1.329 -15.508 1.00 56.25 182 LYS A CA 1
ATOM 1349 C C . LYS A 1 182 ? 27.118 -0.052 -16.085 1.00 56.25 182 LYS A C 1
ATOM 1351 O O . LYS A 1 182 ? 26.616 -0.083 -17.206 1.00 56.25 182 LYS A O 1
ATOM 1356 N N . GLY A 1 183 ? 27.070 1.054 -15.332 1.00 41.19 183 GLY A N 1
ATOM 1357 C CA . GLY A 1 183 ? 26.369 2.281 -15.752 1.00 41.19 183 GLY A CA 1
ATOM 1358 C C . GLY A 1 183 ? 24.847 2.108 -15.852 1.00 41.19 183 GLY A C 1
ATOM 1359 O O . GLY A 1 183 ? 24.143 2.968 -16.374 1.00 41.19 183 GLY A O 1
ATOM 1360 N N . LEU A 1 184 ? 24.332 0.989 -15.342 1.00 43.03 184 LEU A N 1
ATOM 1361 C CA . LEU A 1 184 ? 22.917 0.694 -15.226 1.00 43.03 184 LEU A CA 1
ATOM 1362 C C . LEU A 1 184 ? 22.483 1.138 -13.832 1.00 43.03 184 LEU A C 1
ATOM 1364 O O . LEU A 1 184 ? 22.418 0.332 -12.905 1.00 43.03 184 LEU A O 1
ATOM 1368 N N . GLY A 1 185 ? 22.200 2.434 -13.675 1.00 39.94 185 GLY A N 1
ATOM 1369 C CA . GLY A 1 185 ? 21.397 2.895 -12.544 1.00 39.94 185 GLY A CA 1
ATOM 1370 C C . GLY A 1 185 ? 20.154 2.012 -12.479 1.00 39.94 185 GLY A C 1
ATOM 1371 O O . GLY A 1 185 ? 19.409 1.984 -13.453 1.00 39.94 185 GLY A O 1
ATOM 1372 N N . SER A 1 186 ? 20.048 1.195 -11.422 1.00 33.75 186 SER A N 1
ATOM 1373 C CA . SER A 1 186 ? 18.945 0.271 -11.120 1.00 33.75 186 SER A CA 1
ATOM 1374 C C . SER A 1 186 ? 18.021 -0.004 -12.312 1.00 33.75 186 SER A C 1
ATOM 1376 O O . SER A 1 186 ? 16.938 0.573 -12.385 1.00 33.75 186 SER A O 1
ATOM 1378 N N . ARG A 1 187 ? 18.443 -0.826 -13.284 1.00 40.03 187 ARG A N 1
ATOM 1379 C CA . ARG A 1 187 ? 17.533 -1.194 -14.377 1.00 40.03 187 ARG A CA 1
ATOM 1380 C C . ARG A 1 187 ? 16.429 -2.055 -13.757 1.00 40.03 187 ARG A C 1
ATOM 1382 O O . ARG A 1 187 ? 16.758 -3.127 -13.242 1.00 40.03 187 ARG A O 1
ATOM 1389 N N . PRO A 1 188 ? 15.155 -1.632 -13.767 1.00 40.34 188 PRO A N 1
ATOM 1390 C CA . PRO A 1 188 ? 14.080 -2.512 -13.347 1.00 40.34 188 PRO A CA 1
ATOM 1391 C C . PRO A 1 188 ? 14.083 -3.730 -14.276 1.00 40.34 188 PRO A C 1
ATOM 1393 O O . PRO A 1 188 ? 14.311 -3.600 -15.484 1.00 40.34 188 PRO A O 1
ATOM 1396 N N . VAL A 1 189 ? 13.835 -4.920 -13.725 1.00 39.69 189 VAL A N 1
ATOM 1397 C CA . VAL A 1 189 ? 13.397 -6.071 -14.530 1.00 39.69 189 VAL A CA 1
ATOM 1398 C C . VAL A 1 189 ? 12.280 -5.562 -15.451 1.00 39.69 189 VAL A C 1
ATOM 1400 O O . VAL A 1 189 ? 11.415 -4.853 -14.932 1.00 39.69 189 VAL A O 1
ATOM 1403 N N . PRO A 1 190 ? 12.281 -5.844 -16.774 1.00 48.22 190 PRO A N 1
ATOM 1404 C CA . PRO A 1 190 ? 11.235 -5.357 -17.663 1.00 48.22 190 PRO A CA 1
ATOM 1405 C C . PRO A 1 190 ? 9.884 -5.745 -17.083 1.00 48.22 190 PRO A C 1
ATOM 1407 O O . PRO A 1 190 ? 9.527 -6.923 -17.034 1.00 48.22 190 PRO A O 1
ATOM 1410 N N . THR A 1 191 ? 9.161 -4.757 -16.579 1.00 63.16 191 THR A N 1
ATOM 1411 C CA . THR A 1 191 ? 7.838 -4.992 -16.040 1.00 63.16 191 THR A CA 1
ATOM 1412 C C . THR A 1 191 ? 6.923 -5.376 -17.205 1.00 63.16 191 THR A C 1
ATOM 1414 O O . THR A 1 191 ? 7.181 -5.019 -18.362 1.00 63.16 191 THR A O 1
ATOM 1417 N N . LEU A 1 192 ? 5.897 -6.187 -16.936 1.00 72.12 192 LEU A N 1
ATOM 1418 C CA . LEU A 1 192 ? 5.020 -6.762 -17.966 1.00 72.12 192 LEU A CA 1
ATOM 1419 C C . LEU A 1 192 ? 4.504 -5.692 -18.948 1.00 72.12 192 LEU A C 1
ATOM 1421 O O . LEU A 1 192 ? 4.433 -5.932 -20.150 1.00 72.12 192 LEU A O 1
ATOM 1425 N N . GLU A 1 193 ? 4.209 -4.496 -18.447 1.00 75.62 193 GLU A N 1
ATOM 1426 C CA . GLU A 1 193 ? 3.787 -3.326 -19.214 1.00 75.62 193 GLU A CA 1
ATOM 1427 C C . GLU A 1 193 ? 4.823 -2.835 -20.240 1.00 75.62 193 GLU A C 1
ATOM 1429 O O . GLU A 1 193 ? 4.464 -2.538 -21.380 1.00 75.62 193 GLU A O 1
ATOM 1434 N N . LEU A 1 194 ? 6.114 -2.805 -19.890 1.00 81.81 194 LEU A N 1
ATOM 1435 C CA . LEU A 1 194 ? 7.184 -2.433 -20.819 1.00 81.81 194 LEU A CA 1
ATOM 1436 C C . LEU A 1 194 ? 7.353 -3.513 -21.888 1.00 81.81 194 LEU A C 1
ATOM 1438 O O . LEU A 1 194 ? 7.651 -3.201 -23.041 1.00 81.81 194 LEU A O 1
ATOM 1442 N N . GLY A 1 195 ? 7.135 -4.777 -21.511 1.00 80.88 195 GLY A N 1
ATOM 1443 C CA . GLY A 1 195 ? 7.074 -5.905 -22.436 1.00 80.88 195 GLY A CA 1
ATOM 1444 C C . GLY A 1 195 ? 5.964 -5.743 -23.477 1.00 80.88 195 GLY A C 1
ATOM 1445 O O . GLY A 1 195 ? 6.234 -5.903 -24.663 1.00 80.88 195 GLY A O 1
ATOM 1446 N N . ILE A 1 196 ? 4.755 -5.351 -23.057 1.00 85.00 196 ILE A N 1
ATOM 1447 C CA . ILE A 1 196 ? 3.607 -5.111 -23.952 1.00 85.00 196 ILE A CA 1
ATOM 1448 C C . ILE A 1 196 ? 3.931 -4.024 -24.986 1.00 85.00 196 ILE A C 1
ATOM 1450 O O . ILE A 1 196 ? 3.724 -4.229 -26.181 1.00 85.00 196 ILE A O 1
ATOM 1454 N N . LEU A 1 197 ? 4.481 -2.889 -24.544 1.00 87.81 197 LEU A N 1
ATOM 1455 C CA . LEU A 1 197 ? 4.834 -1.784 -25.441 1.00 87.81 197 LEU A CA 1
ATOM 1456 C C . LEU A 1 197 ? 5.958 -2.175 -26.412 1.00 87.81 197 LEU A C 1
ATOM 1458 O O . LEU A 1 197 ? 5.844 -1.963 -27.617 1.00 87.81 197 LEU A O 1
ATOM 1462 N N . ARG A 1 198 ? 7.036 -2.795 -25.918 1.00 87.94 198 ARG A N 1
ATOM 1463 C CA . ARG A 1 198 ? 8.163 -3.211 -26.770 1.00 87.94 198 ARG A CA 1
ATOM 1464 C C . ARG A 1 198 ? 7.758 -4.282 -27.782 1.00 87.94 198 ARG A C 1
ATOM 1466 O O . ARG A 1 198 ? 8.181 -4.206 -28.931 1.00 87.94 198 ARG A O 1
ATOM 1473 N N . ALA A 1 199 ? 6.920 -5.241 -27.386 1.00 83.88 199 ALA A N 1
ATOM 1474 C CA . ALA A 1 199 ? 6.401 -6.272 -28.286 1.00 83.88 199 ALA A CA 1
ATOM 1475 C C . ALA A 1 199 ? 5.535 -5.687 -29.413 1.00 83.88 199 ALA A C 1
ATOM 1477 O O . ALA A 1 199 ? 5.532 -6.217 -30.519 1.00 83.88 199 ALA A O 1
ATOM 1478 N N . ALA A 1 200 ? 4.856 -4.566 -29.158 1.00 86.25 200 ALA A N 1
ATOM 1479 C CA . ALA A 1 200 ? 4.114 -3.815 -30.167 1.00 86.25 200 ALA A CA 1
ATOM 1480 C C . ALA A 1 200 ? 4.998 -2.886 -31.032 1.00 86.25 200 ALA A C 1
ATOM 1482 O O . ALA A 1 200 ? 4.473 -2.120 -31.835 1.00 86.25 200 ALA A O 1
ATOM 1483 N N . GLY A 1 201 ? 6.328 -2.939 -30.885 1.00 87.81 201 GLY A N 1
ATOM 1484 C CA . GLY A 1 201 ? 7.279 -2.184 -31.706 1.00 87.81 201 GLY A CA 1
ATOM 1485 C C . GLY A 1 201 ? 7.607 -0.778 -31.197 1.00 87.81 201 GLY A C 1
ATOM 1486 O O . GLY A 1 201 ? 8.331 -0.044 -31.870 1.00 87.81 201 GLY A O 1
ATOM 1487 N N . PHE A 1 202 ? 7.128 -0.385 -30.012 1.00 87.19 202 PHE A N 1
ATOM 1488 C CA . PHE A 1 202 ? 7.474 0.915 -29.437 1.00 87.19 202 PHE A CA 1
ATOM 1489 C C . PHE A 1 202 ? 8.922 0.941 -28.937 1.00 87.19 202 PHE A C 1
ATOM 1491 O O . PHE A 1 202 ? 9.386 0.029 -28.244 1.00 87.19 202 PHE A O 1
ATOM 1498 N N . ARG A 1 203 ? 9.622 2.049 -29.203 1.00 89.50 203 ARG A N 1
ATOM 1499 C CA . ARG A 1 203 ? 10.885 2.375 -28.533 1.00 89.50 203 ARG A CA 1
ATOM 1500 C C . ARG A 1 203 ? 10.571 2.994 -27.172 1.00 89.50 203 ARG A C 1
ATOM 1502 O O . ARG A 1 203 ? 10.045 4.099 -27.106 1.00 89.50 203 ARG A O 1
ATOM 1509 N N . VAL A 1 204 ? 10.874 2.263 -26.100 1.00 87.75 204 VAL A N 1
ATOM 1510 C CA . VAL A 1 204 ? 10.500 2.647 -24.731 1.00 87.75 204 VAL A CA 1
ATOM 1511 C C . VAL A 1 204 ? 11.732 2.980 -23.900 1.00 87.75 204 VAL A C 1
ATOM 1513 O O . VAL A 1 204 ? 12.524 2.082 -23.588 1.00 87.75 204 VAL A O 1
ATOM 1516 N N . ASP A 1 205 ? 11.819 4.240 -23.481 1.00 87.12 205 ASP A N 1
ATOM 1517 C CA . ASP A 1 205 ? 12.831 4.737 -22.555 1.00 87.12 205 ASP A CA 1
ATOM 1518 C C . ASP A 1 205 ? 12.235 4.811 -21.140 1.00 87.12 205 ASP A C 1
ATOM 1520 O O . ASP A 1 205 ? 11.440 5.691 -20.822 1.00 87.12 205 ASP A O 1
ATOM 1524 N N . ASP A 1 206 ? 12.606 3.850 -20.292 1.00 83.62 206 ASP A N 1
ATOM 1525 C CA . ASP A 1 206 ? 12.205 3.812 -18.883 1.00 83.62 206 ASP A CA 1
ATOM 1526 C C . ASP A 1 206 ? 13.224 4.585 -18.040 1.00 83.62 206 ASP A C 1
ATOM 1528 O O . ASP A 1 206 ? 14.350 4.124 -17.828 1.00 83.62 206 ASP A O 1
ATOM 1532 N N . ARG A 1 207 ? 12.844 5.790 -17.608 1.00 78.56 207 ARG A N 1
ATOM 1533 C CA . ARG A 1 207 ? 13.683 6.664 -16.785 1.00 78.56 207 ARG A CA 1
ATOM 1534 C C . ARG A 1 207 ? 12.980 7.002 -15.473 1.00 78.56 207 ARG A C 1
ATOM 1536 O O . ARG A 1 207 ? 12.261 7.995 -15.358 1.00 78.56 207 ARG A O 1
ATOM 1543 N N . ALA A 1 208 ? 13.205 6.173 -14.461 1.00 71.56 208 ALA A N 1
ATOM 1544 C CA . ALA A 1 208 ? 12.770 6.472 -13.105 1.00 71.56 208 ALA A CA 1
ATOM 1545 C C . ALA A 1 208 ? 13.564 7.657 -12.529 1.00 71.56 208 ALA A C 1
ATOM 1547 O O . ALA A 1 208 ? 14.771 7.763 -12.723 1.00 71.56 208 ALA A O 1
ATOM 1548 N N . GLY A 1 209 ? 12.893 8.537 -11.783 1.00 71.38 209 GLY A N 1
ATOM 1549 C CA . GLY A 1 209 ? 13.573 9.580 -11.010 1.00 71.38 209 GLY A CA 1
ATOM 1550 C C . GLY A 1 209 ? 13.941 10.862 -11.762 1.00 71.38 209 GLY A C 1
ATOM 1551 O O . GLY A 1 209 ? 14.402 11.775 -11.089 1.00 71.38 209 GLY A O 1
ATOM 1552 N N . VAL A 1 210 ? 13.674 10.968 -13.071 1.00 78.44 210 VAL A N 1
ATOM 1553 C CA . VAL A 1 210 ? 13.965 12.166 -13.890 1.00 78.44 210 VAL A CA 1
ATOM 1554 C C . VAL A 1 210 ? 13.431 13.427 -13.218 1.00 78.44 210 VAL A C 1
ATOM 1556 O O . VAL A 1 210 ? 12.275 13.462 -12.771 1.00 78.44 210 VAL A O 1
ATOM 1559 N N . ASP A 1 211 ? 14.293 14.435 -13.107 1.00 78.25 211 ASP A N 1
ATOM 1560 C CA . ASP A 1 211 ? 13.919 15.721 -12.541 1.00 78.25 211 ASP A CA 1
ATOM 1561 C C . ASP A 1 211 ? 13.097 16.547 -13.539 1.00 78.25 211 ASP A C 1
ATOM 1563 O O . ASP A 1 211 ? 13.017 16.266 -14.735 1.00 78.25 211 ASP A O 1
ATOM 1567 N N . ARG A 1 212 ? 12.413 17.571 -13.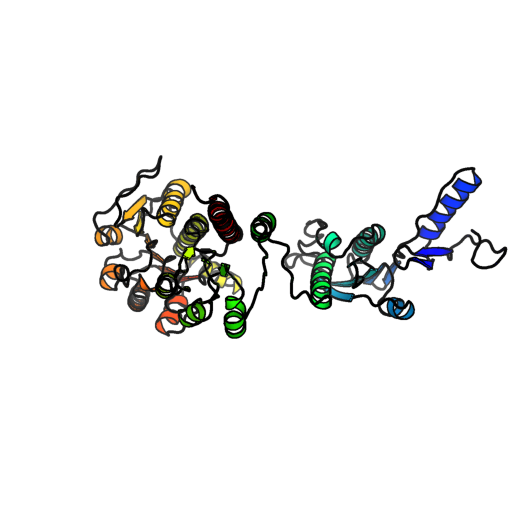032 1.00 79.62 212 ARG A N 1
ATOM 1568 C CA . ARG A 1 212 ? 11.498 18.365 -13.853 1.00 79.62 212 ARG A CA 1
ATOM 1569 C C . ARG A 1 212 ? 12.219 19.104 -14.985 1.00 79.62 212 ARG A C 1
ATOM 1571 O O . ARG A 1 212 ? 11.650 19.220 -16.066 1.00 79.62 212 ARG A O 1
ATOM 1578 N N . THR A 1 213 ? 13.415 19.624 -14.728 1.00 79.81 213 THR A N 1
ATOM 1579 C CA . THR A 1 213 ? 14.204 20.380 -15.708 1.00 79.81 213 THR A CA 1
ATOM 1580 C C . THR A 1 213 ? 14.650 19.487 -16.860 1.00 79.81 213 THR A C 1
ATOM 1582 O O . THR A 1 213 ? 14.382 19.807 -18.014 1.00 79.81 213 THR A O 1
ATOM 1585 N N . GLU A 1 214 ? 15.189 18.310 -16.551 1.00 82.44 214 GLU A N 1
ATOM 1586 C CA . GLU A 1 214 ? 15.576 17.299 -17.530 1.00 82.44 214 GLU A CA 1
ATOM 1587 C C . GLU A 1 214 ? 14.353 16.799 -18.317 1.00 82.44 214 GLU A C 1
ATOM 1589 O O . GLU A 1 214 ? 14.417 16.624 -19.534 1.00 82.44 214 GLU A O 1
ATOM 1594 N N . LEU A 1 215 ? 13.200 16.623 -17.658 1.00 83.75 215 LEU A N 1
ATOM 1595 C CA . LEU A 1 215 ? 11.976 16.192 -18.333 1.00 83.75 215 LEU A CA 1
ATOM 1596 C C . LEU A 1 215 ? 11.495 17.204 -19.384 1.00 83.75 215 LEU A C 1
ATOM 1598 O O . LEU A 1 215 ? 11.055 16.782 -20.450 1.00 83.75 215 LEU A O 1
ATOM 1602 N N . VAL A 1 216 ? 11.585 18.512 -19.118 1.00 84.44 216 VAL A N 1
ATOM 1603 C CA . VAL A 1 216 ? 11.192 19.561 -20.082 1.00 84.44 216 VAL A CA 1
ATOM 1604 C C . VAL A 1 216 ? 12.054 19.512 -21.348 1.00 84.44 216 VAL A C 1
ATOM 1606 O O . VAL A 1 216 ? 11.524 19.645 -22.453 1.00 84.44 216 VAL A O 1
ATOM 1609 N N . ASP A 1 217 ? 13.352 19.252 -21.211 1.00 83.25 217 ASP A N 1
ATOM 1610 C CA . ASP A 1 217 ? 14.258 19.141 -22.359 1.00 83.25 217 ASP A CA 1
ATOM 1611 C C . ASP A 1 217 ? 14.019 17.845 -23.146 1.00 83.25 217 ASP A C 1
ATOM 1613 O O . ASP A 1 217 ? 14.065 17.808 -24.381 1.00 83.25 217 ASP A O 1
ATOM 1617 N N . LEU A 1 218 ? 13.713 16.761 -22.433 1.00 86.44 218 LEU A N 1
ATOM 1618 C CA . LEU A 1 218 ? 13.528 15.439 -23.015 1.00 86.44 218 LEU A CA 1
ATOM 1619 C C . LEU A 1 218 ? 12.169 15.254 -23.690 1.00 86.44 218 LEU A C 1
ATOM 1621 O O . LEU A 1 218 ? 12.111 14.594 -24.729 1.00 86.44 218 LEU A O 1
ATOM 1625 N N . ILE A 1 219 ? 11.088 15.808 -23.130 1.00 87.50 219 ILE A N 1
ATOM 1626 C CA . ILE A 1 219 ? 9.705 15.509 -23.542 1.00 87.50 219 ILE A CA 1
ATOM 1627 C C . ILE A 1 219 ? 9.439 15.844 -25.016 1.00 87.50 219 ILE A C 1
ATOM 1629 O O . ILE A 1 219 ? 8.662 15.159 -25.676 1.00 87.50 219 ILE A O 1
ATOM 1633 N N . SER A 1 220 ? 10.163 16.821 -25.571 1.00 86.75 220 SER A N 1
ATOM 1634 C CA . SER A 1 220 ? 10.119 17.199 -26.993 1.00 86.75 220 SER A CA 1
ATOM 1635 C C . SER A 1 220 ? 10.505 16.072 -27.956 1.00 86.75 220 SER A C 1
ATOM 1637 O O . SER A 1 220 ? 10.179 16.134 -29.144 1.00 86.75 220 SER A O 1
ATOM 1639 N N . ASN A 1 221 ? 11.210 15.049 -27.470 1.00 89.00 221 ASN A N 1
ATOM 1640 C CA . ASN A 1 221 ? 11.671 13.920 -28.271 1.00 89.00 221 ASN A CA 1
ATOM 1641 C C . ASN A 1 221 ? 10.669 12.759 -28.328 1.00 89.00 221 ASN A C 1
ATOM 1643 O O . ASN A 1 221 ? 10.879 11.841 -29.120 1.00 89.00 221 ASN A O 1
ATOM 1647 N N . TYR A 1 222 ? 9.593 12.800 -27.538 1.00 91.44 222 TYR A N 1
ATOM 1648 C CA . TYR A 1 222 ? 8.650 11.691 -27.393 1.00 91.44 222 TYR A CA 1
ATOM 1649 C C . TYR A 1 222 ? 7.260 12.044 -27.928 1.00 91.44 222 TYR A C 1
ATOM 1651 O O . TYR A 1 222 ? 6.779 13.165 -27.783 1.00 91.44 222 TYR A O 1
ATOM 1659 N N . GLU A 1 223 ? 6.591 11.054 -28.520 1.00 92.25 223 GLU A N 1
ATOM 1660 C CA . GLU A 1 223 ? 5.184 11.160 -28.934 1.00 92.25 223 GLU A CA 1
ATOM 1661 C C . GLU A 1 223 ? 4.216 10.763 -27.812 1.00 92.25 223 GLU A C 1
ATOM 1663 O O . GLU A 1 223 ? 3.054 11.168 -27.808 1.00 92.25 223 GLU A O 1
ATOM 1668 N N . ILE A 1 224 ? 4.693 9.964 -26.856 1.00 91.62 224 ILE A N 1
ATOM 1669 C CA . ILE A 1 224 ? 3.909 9.433 -25.744 1.00 91.62 224 ILE A CA 1
ATOM 1670 C C . ILE A 1 224 ? 4.728 9.603 -24.473 1.00 91.62 224 ILE A C 1
ATOM 1672 O O . ILE A 1 224 ? 5.881 9.174 -24.419 1.00 91.62 224 ILE A O 1
ATOM 1676 N N . VAL A 1 225 ? 4.119 10.176 -23.439 1.00 91.25 225 VAL A N 1
ATOM 1677 C CA . VAL A 1 225 ? 4.683 10.195 -22.088 1.00 91.25 225 VAL A CA 1
ATOM 1678 C C . VAL A 1 225 ? 3.763 9.423 -21.151 1.00 91.25 225 VAL A C 1
ATOM 1680 O O . VAL A 1 225 ? 2.549 9.621 -21.160 1.00 91.25 225 VAL A O 1
ATOM 1683 N N . ILE A 1 226 ? 4.338 8.524 -20.352 1.00 90.06 226 ILE A N 1
ATOM 1684 C CA . ILE A 1 226 ? 3.614 7.783 -19.318 1.00 90.06 226 ILE A CA 1
ATOM 1685 C C . ILE A 1 226 ? 4.098 8.271 -17.957 1.00 90.06 226 ILE A C 1
ATOM 1687 O O . ILE A 1 226 ? 5.290 8.219 -17.662 1.00 90.06 226 ILE A O 1
ATOM 1691 N N . VAL A 1 227 ? 3.172 8.739 -17.125 1.00 88.38 227 VAL A N 1
ATOM 1692 C CA . VAL A 1 227 ? 3.459 9.280 -15.794 1.00 88.38 227 VAL A CA 1
ATOM 1693 C C . VAL A 1 227 ? 2.624 8.607 -14.708 1.00 88.38 227 VAL A C 1
ATOM 1695 O O . VAL A 1 227 ? 1.581 8.002 -14.960 1.00 88.38 227 VAL A O 1
ATOM 1698 N N . ARG A 1 228 ? 3.089 8.749 -13.465 1.00 84.19 228 ARG A N 1
ATOM 1699 C CA . ARG A 1 228 ? 2.341 8.458 -12.231 1.00 84.19 228 ARG A CA 1
ATOM 1700 C C . ARG A 1 228 ? 2.126 9.758 -11.446 1.00 84.19 228 ARG A C 1
ATOM 1702 O O . ARG A 1 228 ? 2.515 10.825 -11.914 1.00 84.19 228 ARG A O 1
ATOM 1709 N N . GLY A 1 229 ? 1.552 9.672 -10.244 1.00 75.62 229 GLY A N 1
ATOM 1710 C CA . GLY A 1 229 ? 1.159 10.841 -9.441 1.00 75.62 229 GLY A CA 1
ATOM 1711 C C . GLY A 1 229 ? 2.273 11.850 -9.122 1.00 75.62 229 GLY A C 1
ATOM 1712 O O . GLY A 1 229 ? 1.986 13.034 -9.008 1.00 75.62 229 GLY A O 1
ATOM 1713 N N . ARG A 1 230 ? 3.542 11.423 -9.039 1.00 77.94 230 ARG A N 1
ATOM 1714 C CA . ARG A 1 230 ? 4.671 12.309 -8.684 1.00 77.94 230 ARG A CA 1
ATOM 1715 C C . ARG A 1 230 ? 4.999 13.353 -9.760 1.00 77.94 230 ARG A C 1
ATOM 1717 O O . ARG A 1 230 ? 5.438 14.451 -9.438 1.00 77.94 230 ARG A O 1
ATOM 1724 N N . THR A 1 231 ? 4.859 13.003 -11.036 1.00 83.75 231 THR A N 1
ATOM 1725 C CA . THR A 1 231 ? 5.299 13.868 -12.140 1.00 83.75 231 THR A CA 1
ATOM 1726 C C . THR A 1 231 ? 4.164 14.799 -12.544 1.00 83.75 231 THR A C 1
ATOM 1728 O O . THR A 1 231 ? 3.112 14.327 -12.971 1.00 83.75 231 THR A O 1
ATOM 1731 N N . ARG A 1 232 ? 4.376 16.116 -12.433 1.00 86.50 232 ARG A N 1
ATOM 1732 C CA . ARG A 1 232 ? 3.399 17.133 -12.843 1.00 86.50 232 ARG A CA 1
ATOM 1733 C C . ARG A 1 232 ? 3.635 17.569 -14.291 1.00 86.50 232 ARG A C 1
ATOM 1735 O O . ARG A 1 232 ? 4.711 18.078 -14.598 1.00 86.50 232 ARG A O 1
ATOM 1742 N N . ILE A 1 233 ? 2.624 17.395 -15.139 1.00 90.19 233 ILE A N 1
ATOM 1743 C CA . ILE A 1 233 ? 2.591 17.834 -16.540 1.00 90.19 233 ILE A CA 1
ATOM 1744 C C . ILE A 1 233 ? 1.696 19.076 -16.622 1.00 90.19 233 ILE A C 1
ATOM 1746 O O . ILE A 1 233 ? 0.482 18.963 -16.757 1.00 90.19 233 ILE A O 1
ATOM 1750 N N . ASP A 1 234 ? 2.275 20.263 -16.475 1.00 91.31 234 ASP A N 1
ATOM 1751 C CA . ASP A 1 234 ? 1.531 21.530 -16.553 1.00 91.31 234 ASP A CA 1
ATOM 1752 C C . ASP A 1 234 ? 1.603 22.186 -17.936 1.00 91.31 234 ASP A C 1
ATOM 1754 O O . ASP A 1 234 ? 2.338 21.736 -18.819 1.00 91.31 234 ASP A O 1
ATOM 1758 N N . ALA A 1 235 ? 0.862 23.286 -18.115 1.00 90.31 235 ALA A N 1
ATOM 1759 C CA . ALA A 1 235 ? 0.841 24.065 -19.350 1.00 90.31 235 ALA A CA 1
ATOM 1760 C C . ALA A 1 235 ? 2.236 24.440 -19.882 1.00 90.31 235 ALA A C 1
ATOM 1762 O O . ALA A 1 235 ? 2.432 24.493 -21.096 1.00 90.31 235 ALA A O 1
ATOM 1763 N N . GLY A 1 236 ? 3.212 24.702 -19.003 1.00 88.94 236 GLY A N 1
ATOM 1764 C CA . GLY A 1 236 ? 4.580 25.027 -19.409 1.00 88.94 236 GLY A CA 1
ATOM 1765 C C . GLY A 1 236 ? 5.271 23.839 -20.076 1.00 88.94 236 GLY A C 1
ATOM 1766 O O . GLY A 1 236 ? 5.842 23.976 -21.157 1.00 88.94 236 GLY A O 1
ATOM 1767 N N . MET A 1 237 ? 5.154 22.657 -19.469 1.00 89.31 237 MET A N 1
ATOM 1768 C CA . MET A 1 237 ? 5.700 21.418 -20.024 1.00 89.31 237 MET A CA 1
ATOM 1769 C C . MET A 1 237 ? 4.983 20.994 -21.311 1.00 89.31 237 MET A C 1
ATOM 1771 O O . MET A 1 237 ? 5.631 20.573 -22.266 1.00 89.31 237 MET A O 1
ATOM 1775 N N . ILE A 1 238 ? 3.661 21.166 -21.365 1.00 91.31 238 ILE A N 1
ATOM 1776 C CA . ILE A 1 238 ? 2.847 20.870 -22.550 1.00 91.31 238 ILE A CA 1
ATOM 1777 C C . ILE A 1 238 ? 3.277 21.736 -23.740 1.00 91.31 238 ILE A C 1
ATOM 1779 O O . ILE A 1 238 ? 3.478 21.214 -24.832 1.00 91.31 238 ILE A O 1
ATOM 1783 N N . LYS A 1 239 ? 3.516 23.036 -23.523 1.00 88.06 239 LYS A N 1
ATOM 1784 C CA . LYS A 1 239 ? 4.018 23.949 -24.566 1.00 88.06 239 LYS A CA 1
ATOM 1785 C C . LYS A 1 239 ? 5.419 23.586 -25.063 1.00 88.06 239 LYS A C 1
ATOM 1787 O O . LYS A 1 239 ? 5.732 23.815 -26.230 1.00 88.06 239 LYS A O 1
ATOM 1792 N N . ALA A 1 240 ? 6.271 23.040 -24.194 1.00 87.12 240 ALA A N 1
ATOM 1793 C CA . ALA A 1 240 ? 7.598 22.575 -24.587 1.00 87.12 240 ALA A CA 1
ATOM 1794 C C . ALA A 1 240 ? 7.530 21.301 -25.449 1.00 87.12 240 ALA A C 1
ATOM 1796 O O . ALA A 1 240 ? 8.359 21.116 -26.336 1.00 87.12 240 ALA A O 1
ATOM 1797 N N . ALA A 1 241 ? 6.521 20.450 -25.248 1.00 88.12 241 ALA A N 1
ATOM 1798 C CA . ALA A 1 241 ? 6.427 19.108 -25.814 1.00 88.12 241 ALA A CA 1
ATOM 1799 C C . ALA A 1 241 ? 5.933 19.062 -27.279 1.00 88.12 241 ALA A C 1
ATOM 1801 O O . ALA A 1 241 ? 4.871 18.527 -27.586 1.00 88.12 241 ALA A O 1
ATOM 1802 N N . ARG A 1 242 ? 6.737 19.573 -28.220 1.00 85.06 242 ARG A N 1
ATOM 1803 C CA . ARG A 1 242 ? 6.336 19.788 -29.633 1.00 85.06 242 ARG A CA 1
ATOM 1804 C C . ARG A 1 242 ? 5.888 18.547 -30.419 1.00 85.06 242 ARG A C 1
ATOM 1806 O O . ARG A 1 242 ? 5.207 18.698 -31.428 1.00 85.06 242 ARG A O 1
ATOM 1813 N N . LYS A 1 243 ? 6.319 17.344 -30.027 1.00 90.31 243 LYS A N 1
ATOM 1814 C CA . LYS A 1 243 ? 5.968 16.073 -30.698 1.00 90.31 243 LYS A CA 1
ATOM 1815 C C . LYS A 1 243 ? 4.925 15.255 -29.942 1.00 90.31 243 LYS A C 1
ATOM 1817 O O . LYS A 1 243 ? 4.495 14.218 -30.446 1.00 90.31 243 LYS A O 1
ATOM 1822 N N . LEU A 1 244 ? 4.561 15.684 -28.738 1.00 92.75 244 LEU A N 1
ATOM 1823 C CA . LEU A 1 244 ? 3.731 14.902 -27.842 1.00 92.75 244 LEU A CA 1
ATOM 1824 C C . LEU A 1 244 ? 2.312 14.798 -28.402 1.00 92.75 244 LEU A C 1
ATOM 1826 O O . LEU A 1 244 ? 1.733 15.785 -28.842 1.00 92.75 244 LEU A O 1
ATOM 1830 N N . LYS A 1 245 ? 1.765 13.585 -28.387 1.00 91.69 245 LYS A N 1
ATOM 1831 C CA . LYS A 1 245 ? 0.403 13.267 -28.835 1.00 91.69 245 LYS A CA 1
ATOM 1832 C C . LYS A 1 245 ? -0.437 12.698 -27.700 1.00 91.69 245 LYS A C 1
ATOM 1834 O O . LYS A 1 245 ?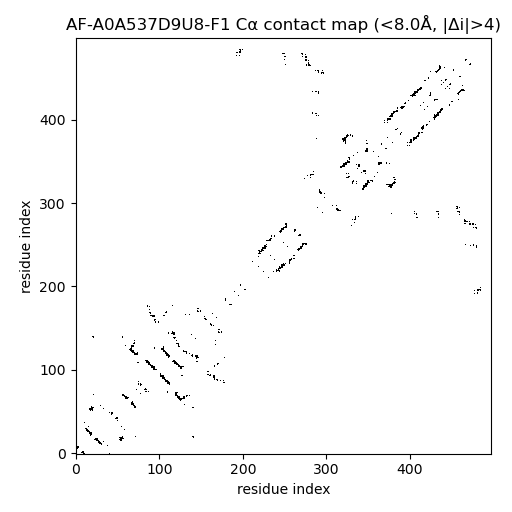 -1.637 12.949 -27.653 1.00 91.69 245 LYS A O 1
ATOM 1839 N N . ILE A 1 246 ? 0.179 11.930 -26.796 1.00 92.50 246 ILE A N 1
ATOM 1840 C CA . ILE A 1 246 ? -0.516 11.241 -25.702 1.00 92.50 246 ILE A CA 1
ATOM 1841 C C . ILE A 1 246 ? 0.220 11.452 -24.374 1.00 92.50 246 ILE A C 1
ATOM 1843 O O . ILE A 1 246 ? 1.417 11.186 -24.258 1.00 92.50 246 ILE A O 1
ATOM 1847 N N . VAL A 1 247 ? -0.531 11.842 -23.344 1.00 92.12 247 VAL A N 1
ATOM 1848 C CA . VAL A 1 247 ? -0.130 11.771 -21.935 1.00 92.12 247 VAL A CA 1
ATOM 1849 C C . VAL A 1 247 ? -0.933 10.657 -21.270 1.00 92.12 247 VAL A C 1
ATOM 1851 O O . VAL A 1 247 ? -2.139 10.776 -21.057 1.00 92.12 247 VAL A O 1
ATOM 1854 N N . GLY A 1 248 ? -0.267 9.556 -20.938 1.00 90.94 248 GLY A N 1
ATOM 1855 C CA . GLY A 1 248 ? -0.856 8.456 -20.187 1.00 90.94 248 GLY A CA 1
ATOM 1856 C C . GLY A 1 248 ? -0.566 8.586 -18.694 1.00 90.94 248 GLY A C 1
ATOM 1857 O O . GLY A 1 248 ? 0.591 8.560 -18.285 1.00 90.94 248 GLY A O 1
ATOM 1858 N N . ARG A 1 249 ? -1.598 8.658 -17.855 1.00 89.56 249 ARG A N 1
ATOM 1859 C CA . ARG A 1 249 ? -1.468 8.521 -16.402 1.00 89.56 249 ARG A CA 1
ATOM 1860 C C . ARG A 1 249 ? -1.797 7.097 -15.974 1.00 89.56 249 ARG A C 1
ATOM 1862 O O . ARG A 1 249 ? -2.943 6.666 -16.073 1.00 89.56 249 ARG A O 1
ATOM 1869 N N . ALA A 1 250 ? -0.813 6.389 -15.428 1.00 85.25 250 ALA A N 1
ATOM 1870 C CA . ALA A 1 250 ? -1.063 5.151 -14.693 1.00 85.25 250 ALA A CA 1
ATOM 1871 C C . ALA A 1 250 ? -1.636 5.527 -13.313 1.00 85.25 250 ALA A C 1
ATOM 1873 O O . ALA A 1 250 ? -0.890 5.902 -12.406 1.00 85.25 250 ALA A O 1
ATOM 1874 N N . GLY A 1 251 ? -2.969 5.567 -13.222 1.00 80.19 251 GLY A N 1
ATOM 1875 C CA . GLY A 1 251 ? -3.727 6.045 -12.063 1.00 80.19 251 GLY A CA 1
ATOM 1876 C C . GLY A 1 251 ? -5.135 6.537 -12.425 1.00 80.19 251 GLY A C 1
ATOM 1877 O O . GLY A 1 251 ? -5.487 6.625 -13.600 1.00 80.19 251 GLY A O 1
ATOM 1878 N N . VAL A 1 252 ? -5.950 6.865 -11.414 1.00 77.81 252 VAL A N 1
ATOM 1879 C CA . VAL A 1 252 ? -7.358 7.294 -11.600 1.00 77.81 252 VAL A CA 1
ATOM 1880 C C . VAL A 1 252 ? -7.521 8.789 -11.829 1.00 77.81 252 VAL A C 1
ATOM 1882 O O . VAL A 1 252 ? -8.163 9.178 -12.800 1.00 77.81 252 VAL A O 1
ATOM 1885 N N . GLY A 1 253 ? -7.017 9.621 -10.911 1.00 74.44 253 GLY A N 1
ATOM 1886 C CA . GLY A 1 253 ? -7.209 11.074 -10.995 1.00 74.44 253 GLY A CA 1
ATOM 1887 C C . GLY A 1 253 ? -6.554 11.657 -12.245 1.00 74.44 253 GLY A C 1
ATOM 1888 O O . GLY A 1 253 ? -5.861 10.941 -12.955 1.00 74.44 253 GLY A O 1
ATOM 1889 N N . LEU A 1 254 ? -6.691 12.955 -12.489 1.00 82.88 254 LEU A N 1
ATOM 1890 C CA . LEU A 1 254 ? -5.885 13.672 -13.493 1.00 82.88 254 LEU A CA 1
ATOM 1891 C C . LEU A 1 254 ? -5.250 14.949 -12.919 1.00 82.88 254 LEU A C 1
ATOM 1893 O O . LEU A 1 254 ? -4.731 15.769 -13.654 1.00 82.88 254 LEU A O 1
ATOM 1897 N N . ASP A 1 255 ? -5.229 15.074 -11.593 1.00 80.62 255 ASP A N 1
ATOM 1898 C CA . ASP A 1 255 ? -4.875 16.282 -10.830 1.00 80.62 255 ASP A CA 1
ATOM 1899 C C . ASP A 1 255 ? -3.450 16.812 -11.115 1.00 80.62 255 ASP A C 1
ATOM 1901 O O . ASP A 1 255 ? -3.174 18.003 -11.012 1.00 80.62 255 ASP A O 1
ATOM 1905 N N . ASN A 1 256 ? -2.526 15.926 -11.497 1.00 83.69 256 ASN A N 1
ATOM 1906 C CA . ASN A 1 256 ? -1.140 16.252 -11.837 1.00 83.69 256 ASN A CA 1
ATOM 1907 C C . ASN A 1 256 ? -0.931 16.589 -13.327 1.00 83.69 256 ASN A C 1
ATOM 1909 O O . ASN A 1 256 ? 0.215 16.766 -13.744 1.00 83.69 256 ASN A O 1
ATOM 1913 N N . ILE A 1 257 ? -1.995 16.639 -14.132 1.00 89.88 257 ILE A N 1
ATOM 1914 C CA . ILE A 1 257 ? -1.952 16.926 -15.568 1.00 89.88 257 ILE A CA 1
ATOM 1915 C C . ILE A 1 257 ? -2.891 18.094 -15.863 1.00 89.88 257 ILE A C 1
ATOM 1917 O O . ILE A 1 257 ? -4.064 18.069 -15.505 1.00 89.88 257 ILE A O 1
ATOM 1921 N N . ASP A 1 258 ? -2.388 19.100 -16.568 1.00 89.25 258 ASP A N 1
ATOM 1922 C CA . ASP A 1 258 ? -3.209 20.189 -17.085 1.00 89.25 258 ASP A CA 1
ATOM 1923 C C . ASP A 1 258 ? -3.982 19.715 -18.328 1.00 89.25 258 ASP A C 1
ATOM 1925 O O . ASP A 1 258 ? -3.511 19.784 -19.465 1.00 89.25 258 ASP A O 1
ATOM 1929 N N . VAL A 1 259 ? -5.161 19.136 -18.083 1.00 90.69 259 VAL A N 1
ATOM 1930 C CA . VAL A 1 259 ? -6.012 18.532 -19.121 1.00 90.69 259 VAL A CA 1
ATOM 1931 C C . VAL A 1 259 ? -6.509 19.579 -20.120 1.00 90.69 259 VAL A C 1
ATOM 1933 O O . VAL A 1 259 ? -6.662 19.265 -21.301 1.00 90.69 259 VAL A O 1
ATOM 1936 N N . GLU A 1 260 ? -6.741 20.815 -19.674 1.00 90.62 260 GLU A N 1
ATOM 1937 C CA . GLU A 1 260 ? -7.180 21.901 -20.552 1.00 90.62 260 GLU A CA 1
ATOM 1938 C C . GLU A 1 260 ? -6.059 22.320 -21.494 1.00 90.62 260 GLU A C 1
ATOM 1940 O O . GLU A 1 260 ? -6.252 22.301 -22.709 1.00 90.62 260 GLU A O 1
ATOM 1945 N N . ALA A 1 261 ? -4.857 22.570 -20.966 1.00 91.50 261 ALA A N 1
ATOM 1946 C CA . ALA A 1 261 ? -3.705 22.880 -21.800 1.00 91.50 261 ALA A CA 1
ATOM 1947 C C . ALA A 1 261 ? -3.371 21.733 -22.766 1.00 91.50 261 ALA A C 1
ATOM 1949 O O . ALA A 1 261 ? -3.002 21.991 -23.912 1.00 91.50 261 ALA A O 1
ATOM 1950 N N . ALA A 1 262 ? -3.514 20.472 -22.341 1.00 92.25 262 ALA A N 1
ATOM 1951 C CA . ALA A 1 262 ? -3.286 19.317 -23.208 1.00 92.25 262 ALA A CA 1
ATOM 1952 C C . ALA A 1 262 ? -4.279 19.306 -24.379 1.00 92.25 262 ALA A C 1
ATOM 1954 O O . ALA A 1 262 ? -3.865 19.227 -25.537 1.00 92.25 262 ALA A O 1
ATOM 1955 N N . ARG A 1 263 ? -5.575 19.476 -24.089 1.00 92.38 263 ARG A N 1
ATOM 1956 C CA . ARG A 1 263 ? -6.641 19.553 -25.096 1.00 92.38 263 ARG A CA 1
ATOM 1957 C C . ARG A 1 263 ? -6.404 20.694 -26.085 1.00 92.38 263 ARG A C 1
ATOM 1959 O O . ARG A 1 263 ? -6.496 20.471 -27.290 1.00 92.38 263 ARG A O 1
ATOM 1966 N N . ASP A 1 264 ? -6.060 21.879 -25.593 1.00 92.38 264 ASP A N 1
ATOM 1967 C CA . ASP A 1 264 ? -5.852 23.070 -26.423 1.00 92.38 264 ASP A CA 1
ATOM 1968 C C . ASP A 1 264 ? -4.617 22.937 -27.342 1.00 92.38 264 ASP A C 1
ATOM 1970 O O . ASP A 1 264 ? -4.541 23.590 -28.380 1.00 92.38 264 ASP A O 1
ATOM 1974 N N . ASN A 1 265 ? -3.674 22.046 -27.004 1.00 90.69 265 ASN A N 1
ATOM 1975 C CA . ASN A 1 265 ? -2.510 21.695 -27.829 1.00 90.69 265 ASN A CA 1
ATOM 1976 C C . ASN A 1 265 ? -2.700 20.391 -28.635 1.00 90.69 265 ASN A C 1
ATOM 1978 O O . ASN A 1 265 ? -1.742 19.881 -29.212 1.00 90.69 265 ASN A O 1
ATOM 1982 N N . GLY A 1 266 ? -3.917 19.833 -28.689 1.00 90.12 266 GLY A N 1
ATOM 1983 C CA . GLY A 1 266 ? -4.216 18.614 -29.451 1.00 90.12 266 GLY A CA 1
ATOM 1984 C C . GLY A 1 266 ? -3.633 17.324 -28.857 1.00 90.12 266 GLY A C 1
ATOM 1985 O O . GLY A 1 266 ? -3.522 16.321 -29.563 1.00 90.12 266 GLY A O 1
ATOM 1986 N N . ILE A 1 267 ? -3.266 17.332 -27.574 1.00 92.38 267 ILE A N 1
ATOM 1987 C CA . ILE A 1 267 ? -2.703 16.189 -26.849 1.00 92.38 267 ILE A CA 1
ATOM 1988 C C . ILE A 1 267 ? -3.820 15.436 -26.125 1.00 92.38 267 ILE A C 1
ATOM 1990 O O . ILE A 1 267 ? -4.594 16.004 -25.354 1.00 92.38 267 ILE A O 1
ATOM 1994 N N . GLN A 1 268 ? -3.882 14.125 -26.340 1.00 92.25 268 GLN A N 1
ATOM 1995 C CA . GLN A 1 268 ? -4.830 13.246 -25.667 1.00 92.25 268 GLN A CA 1
ATOM 1996 C C . GLN A 1 268 ? -4.337 12.881 -24.264 1.00 92.25 268 GLN A C 1
ATOM 1998 O O . GLN A 1 268 ? -3.164 12.562 -24.072 1.00 92.25 268 GLN A O 1
ATOM 2003 N N . VAL A 1 269 ? -5.244 12.870 -23.286 1.00 91.69 269 VAL A N 1
ATOM 2004 C CA . VAL A 1 269 ? -4.946 12.460 -21.907 1.00 91.69 269 VAL A CA 1
ATOM 2005 C C . VAL A 1 269 ? -5.705 11.183 -21.578 1.00 91.69 269 VAL A C 1
ATOM 2007 O O . VAL A 1 269 ? -6.934 11.157 -21.642 1.00 91.69 269 VAL A O 1
ATOM 2010 N N . TRP A 1 270 ? -4.983 10.125 -21.213 1.00 91.69 270 TRP A N 1
ATOM 2011 C CA . TRP A 1 270 ? -5.560 8.822 -20.872 1.00 91.69 270 TRP A CA 1
ATOM 2012 C C . TRP A 1 270 ? -5.224 8.414 -19.445 1.00 91.69 270 TRP A C 1
ATOM 2014 O O . TRP A 1 270 ? -4.139 8.698 -18.948 1.00 91.69 270 TRP A O 1
ATOM 2024 N N . ASN A 1 271 ? -6.141 7.698 -18.802 1.00 89.81 271 ASN A N 1
ATOM 2025 C CA . ASN A 1 271 ? -5.983 7.176 -17.447 1.00 89.81 271 ASN A CA 1
ATOM 2026 C C . ASN A 1 271 ? -6.575 5.760 -17.302 1.00 89.81 271 ASN A C 1
ATOM 2028 O O . ASN A 1 271 ? -7.101 5.176 -18.261 1.00 89.81 271 ASN A O 1
ATOM 2032 N N . THR A 1 272 ? -6.502 5.202 -16.091 1.00 85.25 272 THR A N 1
ATOM 2033 C CA . THR A 1 272 ? -6.969 3.841 -15.757 1.00 85.25 272 THR A CA 1
ATOM 2034 C C . THR A 1 272 ? -7.956 3.864 -14.584 1.00 85.25 272 THR A C 1
ATOM 2036 O O . THR A 1 272 ? -7.641 3.413 -13.481 1.00 85.25 272 THR A O 1
ATOM 2039 N N . PRO A 1 273 ? -9.178 4.399 -14.790 1.00 77.25 273 PRO A N 1
ATOM 2040 C CA . PRO A 1 273 ? -10.096 4.764 -13.709 1.00 77.25 273 PRO A CA 1
ATOM 2041 C C . PRO A 1 273 ? -10.686 3.569 -12.939 1.00 77.25 273 PRO A C 1
ATOM 2043 O O . PRO A 1 273 ? -11.243 3.752 -11.859 1.00 77.25 273 PRO A O 1
ATOM 2046 N N . GLY A 1 274 ? -10.609 2.348 -13.482 1.00 80.12 274 GLY A N 1
ATOM 2047 C CA . GLY A 1 274 ? -11.108 1.136 -12.819 1.00 80.12 274 GLY A CA 1
ATOM 2048 C C . GLY A 1 274 ? -10.052 0.345 -12.047 1.00 80.12 274 GLY A C 1
ATOM 2049 O O . GLY A 1 274 ? -10.397 -0.458 -11.183 1.00 80.12 274 GLY A O 1
ATOM 2050 N N . ALA A 1 275 ? -8.771 0.559 -12.333 1.00 82.69 275 ALA A N 1
ATOM 2051 C CA . ALA A 1 275 ? -7.710 -0.336 -11.886 1.00 82.69 275 ALA A CA 1
ATOM 2052 C C . ALA A 1 275 ? -7.495 -0.399 -10.354 1.00 82.69 275 ALA A C 1
ATOM 2054 O O . ALA A 1 275 ? -7.239 -1.505 -9.855 1.00 82.69 275 ALA A O 1
ATOM 2055 N N . PRO A 1 276 ? -7.637 0.692 -9.571 1.00 86.38 276 PRO A N 1
ATOM 2056 C CA . PRO A 1 276 ? -7.462 0.621 -8.121 1.00 86.38 276 PRO A CA 1
ATOM 2057 C C . PRO A 1 276 ? -8.776 0.457 -7.346 1.00 86.38 276 PRO A C 1
ATOM 2059 O O . PRO A 1 276 ? -8.741 0.508 -6.122 1.00 86.38 276 PRO A O 1
ATOM 2062 N N . SER A 1 277 ? -9.929 0.246 -8.004 1.00 91.44 277 SER A N 1
ATOM 2063 C CA . SER A 1 277 ? -11.235 0.255 -7.316 1.00 91.44 277 SER A CA 1
ATOM 2064 C C . SER A 1 277 ? -11.303 -0.709 -6.125 1.00 91.44 277 SER A C 1
ATOM 2066 O O . SER A 1 277 ? -11.726 -0.301 -5.049 1.00 91.44 277 SER A O 1
ATOM 2068 N N . THR A 1 278 ? -10.817 -1.944 -6.287 1.00 94.06 278 THR A N 1
ATOM 2069 C CA . THR A 1 278 ? -10.742 -2.929 -5.194 1.00 94.06 278 THR A CA 1
ATOM 2070 C C . THR A 1 278 ? -9.794 -2.496 -4.081 1.00 94.06 278 THR A C 1
ATOM 2072 O O . THR A 1 278 ? -10.147 -2.606 -2.917 1.00 94.06 278 THR A O 1
ATOM 2075 N N . SER A 1 279 ? -8.621 -1.955 -4.417 1.00 95.31 279 SER A N 1
ATOM 2076 C CA . SER A 1 279 ? -7.620 -1.573 -3.413 1.00 95.31 279 SER A CA 1
ATOM 2077 C C . SER A 1 279 ? -8.071 -0.395 -2.556 1.00 95.31 279 SER A C 1
ATOM 2079 O O . SER A 1 279 ? -7.898 -0.428 -1.341 1.00 95.31 279 SER A O 1
ATOM 2081 N N . VAL A 1 280 ? -8.727 0.600 -3.161 1.00 96.25 280 VAL A N 1
ATOM 2082 C CA . VAL A 1 280 ? -9.317 1.705 -2.396 1.00 96.25 280 VAL A CA 1
ATOM 2083 C C . VAL A 1 280 ? -10.455 1.186 -1.522 1.00 96.25 280 VAL A C 1
ATOM 2085 O O . VAL A 1 280 ? -10.523 1.550 -0.356 1.00 96.25 280 VAL A O 1
ATOM 2088 N N . ALA A 1 281 ? -11.308 0.299 -2.046 1.00 97.50 281 ALA A N 1
ATOM 2089 C CA . ALA A 1 281 ? -12.414 -0.263 -1.277 1.00 97.50 281 ALA A CA 1
ATOM 2090 C C . ALA A 1 281 ? -11.946 -1.088 -0.063 1.00 97.50 281 ALA A C 1
ATOM 2092 O O . ALA A 1 281 ? -12.489 -0.943 1.032 1.00 97.50 281 ALA A O 1
ATOM 2093 N N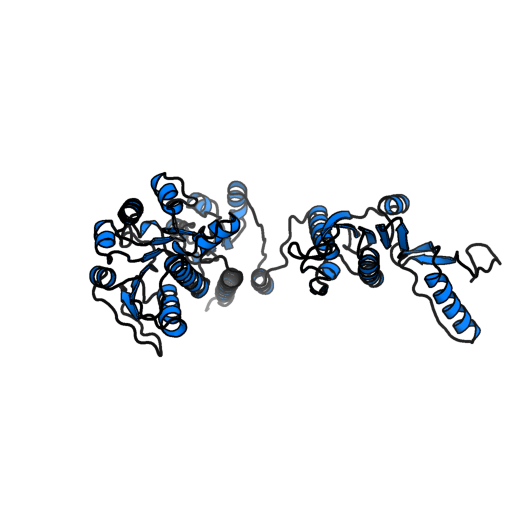 . GLU A 1 282 ? -10.911 -1.913 -0.236 1.00 98.19 282 GLU A N 1
ATOM 2094 C CA . GLU A 1 282 ? -10.264 -2.659 0.848 1.00 98.19 282 GLU A CA 1
ATOM 2095 C C . GLU A 1 282 ? -9.683 -1.714 1.906 1.00 98.19 282 GLU A C 1
ATOM 2097 O O . GLU A 1 282 ? -9.896 -1.934 3.100 1.00 98.19 282 GLU A O 1
ATOM 2102 N N . LEU A 1 283 ? -9.015 -0.629 1.489 1.00 98.69 283 LEU A N 1
ATOM 2103 C CA . LEU A 1 283 ? -8.498 0.375 2.419 1.00 98.69 283 LEU A CA 1
ATOM 2104 C C . LEU A 1 283 ? -9.627 1.082 3.176 1.00 98.69 283 LEU A C 1
ATOM 2106 O O . LEU A 1 283 ? -9.530 1.226 4.391 1.00 98.69 283 LEU A O 1
ATOM 2110 N N . THR A 1 284 ? -10.712 1.476 2.503 1.00 98.75 284 THR A N 1
ATOM 2111 C CA . THR A 1 284 ? -11.890 2.082 3.145 1.00 98.75 284 THR A CA 1
ATOM 2112 C C . THR A 1 284 ? -12.428 1.186 4.262 1.00 98.75 284 THR A C 1
ATOM 2114 O O . THR A 1 284 ? -12.630 1.651 5.382 1.00 98.75 284 THR A O 1
ATOM 2117 N N . VAL A 1 285 ? -12.605 -0.112 3.995 1.00 98.62 285 VAL A N 1
ATOM 2118 C CA . VAL A 1 285 ? -13.065 -1.081 5.005 1.00 98.62 285 VAL A CA 1
ATOM 2119 C C . VAL A 1 285 ? -12.021 -1.275 6.110 1.00 98.62 285 VAL A C 1
ATOM 2121 O O . VAL A 1 285 ? -12.374 -1.351 7.287 1.00 98.62 285 VAL A O 1
ATOM 2124 N N . GLY A 1 286 ? -10.732 -1.284 5.766 1.00 98.69 286 GLY A N 1
ATOM 2125 C CA . GLY A 1 286 ? -9.635 -1.313 6.733 1.00 98.69 286 GLY A CA 1
ATOM 2126 C C . GLY A 1 286 ? -9.641 -0.113 7.684 1.00 98.69 286 GLY A C 1
ATOM 2127 O O . GLY A 1 286 ? -9.459 -0.289 8.890 1.00 98.69 286 GLY A O 1
ATOM 2128 N N . LEU A 1 287 ? -9.910 1.094 7.177 1.00 98.75 287 LEU A N 1
ATOM 2129 C CA . LEU A 1 287 ? -10.056 2.313 7.978 1.00 98.75 287 LEU A CA 1
ATOM 2130 C C . LEU A 1 287 ? -11.284 2.238 8.892 1.00 98.75 287 LEU A C 1
ATOM 2132 O O . LEU A 1 287 ? -11.173 2.560 10.074 1.00 98.75 287 LEU A O 1
ATOM 2136 N N . ILE A 1 288 ? -12.419 1.739 8.388 1.00 98.75 288 ILE A N 1
ATOM 2137 C CA . ILE A 1 288 ? -13.623 1.494 9.199 1.00 98.75 288 ILE A CA 1
ATOM 2138 C C . ILE A 1 288 ? -13.294 0.580 10.388 1.00 98.75 288 ILE A C 1
ATOM 2140 O O . ILE A 1 288 ? -13.537 0.943 11.538 1.00 98.75 288 ILE A O 1
ATOM 2144 N N . LEU A 1 289 ? -12.692 -0.585 10.134 1.00 98.56 289 LEU A N 1
ATOM 2145 C CA . LEU A 1 289 ? -12.333 -1.535 11.192 1.00 98.56 289 LEU A CA 1
ATOM 2146 C C . LEU A 1 289 ? -11.294 -0.954 12.158 1.00 98.56 289 LEU A C 1
ATOM 2148 O O . LEU A 1 289 ? -11.379 -1.181 13.366 1.00 98.56 289 LEU A O 1
ATOM 2152 N N . SER A 1 290 ? -10.339 -0.179 11.641 1.00 98.38 290 SER A N 1
ATOM 2153 C CA . SER A 1 290 ? -9.308 0.481 12.445 1.00 98.38 290 SER A CA 1
ATOM 2154 C C . SER A 1 290 ? -9.901 1.474 13.440 1.00 98.38 290 SER A C 1
ATOM 2156 O O . SER A 1 290 ? -9.422 1.527 14.571 1.00 98.38 290 SER A O 1
ATOM 2158 N N . LEU A 1 291 ? -10.952 2.201 13.053 1.00 98.12 291 LEU A N 1
ATOM 2159 C CA . LEU A 1 291 ? -11.684 3.116 13.932 1.00 98.12 291 LEU A CA 1
ATOM 2160 C C . LEU A 1 291 ? -12.543 2.358 14.947 1.00 98.12 291 LEU A C 1
ATOM 2162 O O . LEU A 1 291 ? -12.368 2.545 16.150 1.00 98.12 291 LEU A O 1
ATOM 2166 N N . LEU A 1 292 ? -13.410 1.448 14.483 1.00 97.94 292 LEU A N 1
ATOM 2167 C CA . LEU A 1 292 ? -14.338 0.707 15.352 1.00 97.94 292 LEU A CA 1
ATOM 2168 C C . LEU A 1 292 ? -13.613 -0.110 16.427 1.00 97.94 292 LEU A C 1
ATOM 2170 O O . LEU A 1 292 ? -14.132 -0.314 17.522 1.00 97.94 292 LEU A O 1
ATOM 2174 N N . ARG A 1 293 ? -12.407 -0.599 16.119 1.00 97.44 293 ARG A N 1
ATOM 2175 C CA . ARG A 1 293 ? -11.618 -1.468 17.002 1.00 97.44 293 ARG A CA 1
ATOM 2176 C C . ARG A 1 293 ? -10.366 -0.798 17.568 1.00 97.44 293 ARG A C 1
ATOM 2178 O O . ARG A 1 293 ? -9.623 -1.456 18.293 1.00 97.44 293 ARG A O 1
ATOM 2185 N N . LYS A 1 294 ? -10.130 0.481 17.248 1.00 97.12 294 LYS A N 1
ATOM 2186 C CA . LYS A 1 294 ? -8.956 1.272 17.662 1.00 97.12 294 LYS A CA 1
ATOM 2187 C C . LYS A 1 294 ? -7.620 0.559 17.406 1.00 97.12 294 LYS A C 1
ATOM 2189 O O . LYS A 1 294 ? -6.707 0.631 18.229 1.00 97.12 294 LYS A O 1
ATOM 2194 N N . ILE A 1 295 ? -7.502 -0.147 16.278 1.00 97.50 295 ILE A N 1
ATOM 2195 C CA . ILE A 1 295 ? -6.362 -1.039 15.989 1.00 97.50 295 ILE A CA 1
ATOM 2196 C C . ILE A 1 295 ? -5.023 -0.285 16.007 1.00 97.50 295 ILE A C 1
ATOM 2198 O O . ILE A 1 295 ? -4.123 -0.736 16.718 1.00 97.50 295 ILE A O 1
ATOM 2202 N N . PRO A 1 296 ? -4.860 0.860 15.308 1.00 96.38 296 PRO A N 1
ATOM 2203 C CA . PRO A 1 296 ? -3.572 1.557 15.277 1.00 96.38 296 PRO A CA 1
ATOM 2204 C C . PRO A 1 296 ? -3.161 2.090 16.651 1.00 96.38 296 PRO A C 1
ATOM 2206 O O . PRO A 1 296 ? -1.994 2.016 17.024 1.00 96.38 296 PRO A O 1
ATOM 2209 N N . PHE A 1 297 ? -4.133 2.570 17.433 1.00 95.88 297 PHE A N 1
ATOM 2210 C CA . PHE A 1 297 ? -3.890 3.034 18.796 1.00 95.88 297 PHE A CA 1
ATOM 2211 C C . PHE A 1 297 ? -3.478 1.874 19.715 1.00 95.88 297 PHE A C 1
ATOM 2213 O O . PHE A 1 297 ? -2.488 1.978 20.429 1.00 95.88 297 PHE A O 1
ATOM 2220 N N . ALA A 1 298 ? -4.168 0.732 19.645 1.00 96.88 298 ALA A N 1
ATOM 2221 C CA . ALA A 1 298 ? -3.795 -0.463 20.398 1.00 96.88 298 ALA A CA 1
ATOM 2222 C C . ALA A 1 298 ? -2.377 -0.957 20.051 1.00 96.88 298 ALA A C 1
ATOM 2224 O O . ALA A 1 298 ? -1.602 -1.285 20.949 1.00 96.88 298 ALA A O 1
ATOM 2225 N N . ASP A 1 299 ? -2.023 -0.984 18.763 1.00 97.44 299 ASP A N 1
ATOM 2226 C CA . ASP A 1 299 ? -0.688 -1.363 18.286 1.00 97.44 299 ASP A CA 1
ATOM 2227 C C . ASP A 1 299 ? 0.404 -0.413 18.807 1.00 97.44 299 ASP A C 1
ATOM 2229 O O . ASP A 1 299 ? 1.422 -0.871 19.333 1.00 97.44 299 ASP A O 1
ATOM 2233 N N . GLN A 1 300 ? 0.173 0.902 18.733 1.00 95.62 300 GLN A N 1
ATOM 2234 C CA . GLN A 1 300 ? 1.088 1.912 19.269 1.00 95.62 300 GLN A CA 1
ATOM 2235 C C . GLN A 1 300 ? 1.352 1.703 20.768 1.00 95.62 300 GLN A C 1
ATOM 2237 O O . GLN A 1 300 ? 2.498 1.759 21.218 1.00 95.62 300 GLN A O 1
ATOM 2242 N N . GLU A 1 301 ? 0.304 1.435 21.542 1.00 96.62 301 GLU A N 1
ATOM 2243 C CA . GLU A 1 301 ? 0.384 1.262 22.993 1.00 96.62 301 GLU A CA 1
ATOM 2244 C C . GLU A 1 301 ? 1.101 -0.037 23.377 1.00 96.62 301 GLU A C 1
ATOM 2246 O O . GLU A 1 301 ? 1.968 -0.030 24.254 1.00 96.62 301 GLU A O 1
ATOM 2251 N N . MET A 1 302 ? 0.834 -1.128 22.652 1.00 97.81 302 MET A N 1
ATOM 2252 C CA . MET A 1 302 ? 1.543 -2.399 22.820 1.00 97.81 302 MET A CA 1
ATOM 2253 C C . MET A 1 302 ? 3.037 -2.268 22.510 1.00 97.81 302 MET A C 1
ATOM 2255 O O . MET A 1 302 ? 3.867 -2.748 23.283 1.00 97.81 302 MET A O 1
ATOM 2259 N N . LYS A 1 303 ? 3.402 -1.570 21.426 1.00 97.69 303 LYS A N 1
ATOM 2260 C CA . LYS A 1 303 ? 4.807 -1.271 21.084 1.00 97.69 303 LYS A CA 1
ATOM 2261 C C . LYS A 1 303 ? 5.496 -0.410 22.137 1.00 97.69 303 LYS A C 1
ATOM 2263 O O . LYS A 1 303 ? 6.700 -0.536 22.341 1.00 97.69 303 LYS A O 1
ATOM 2268 N N . ALA A 1 304 ? 4.736 0.434 22.826 1.00 97.19 304 ALA A N 1
ATOM 2269 C CA . ALA A 1 304 ? 5.218 1.236 23.939 1.00 97.19 304 ALA A CA 1
ATOM 2270 C C . ALA A 1 304 ? 5.182 0.500 25.297 1.00 97.19 304 ALA A C 1
ATOM 2272 O O . ALA A 1 304 ? 5.436 1.118 26.331 1.00 97.19 304 ALA A O 1
ATOM 2273 N N . GLY A 1 305 ? 4.865 -0.802 25.311 1.00 97.56 305 GLY A N 1
ATOM 2274 C CA . GLY A 1 305 ? 4.860 -1.646 26.508 1.00 97.56 305 GLY A CA 1
ATOM 2275 C C . GLY A 1 305 ? 3.661 -1.440 27.439 1.00 97.56 305 GLY A C 1
ATOM 2276 O O . GLY A 1 305 ? 3.722 -1.846 28.599 1.00 97.56 305 GLY A O 1
ATOM 2277 N N . ARG A 1 306 ? 2.578 -0.803 26.975 1.00 97.44 306 ARG A N 1
ATOM 2278 C CA . ARG A 1 306 ? 1.390 -0.499 27.785 1.00 97.44 306 ARG A CA 1
ATOM 2279 C C . ARG A 1 306 ? 0.233 -1.446 27.473 1.00 97.44 306 ARG A C 1
ATOM 2281 O O . ARG A 1 306 ? -0.146 -1.636 26.323 1.00 97.44 306 ARG A O 1
ATOM 2288 N N . TRP A 1 307 ? -0.380 -1.995 28.523 1.00 96.88 307 TRP A N 1
ATOM 2289 C CA . TRP A 1 307 ? -1.556 -2.862 28.420 1.00 96.88 307 TRP A CA 1
ATOM 2290 C C . TRP A 1 307 ? -2.840 -2.094 28.756 1.00 96.88 307 TRP A C 1
ATOM 2292 O O . TRP A 1 307 ? -3.301 -2.080 29.897 1.00 96.88 307 TRP A O 1
ATOM 2302 N N . ILE A 1 308 ? -3.436 -1.443 27.756 1.00 94.69 308 ILE A N 1
ATOM 2303 C CA . ILE A 1 308 ? -4.578 -0.527 27.940 1.00 94.69 308 ILE A CA 1
ATOM 2304 C C . ILE A 1 308 ? -5.941 -1.150 27.597 1.00 94.69 308 ILE A C 1
ATOM 2306 O O . ILE A 1 308 ? -6.849 -0.456 27.145 1.00 94.69 308 ILE A O 1
ATOM 2310 N N . LYS A 1 309 ? -6.122 -2.459 27.818 1.00 95.81 309 LYS A N 1
ATOM 2311 C CA . LYS A 1 309 ? -7.338 -3.209 27.428 1.00 95.81 309 LYS A CA 1
ATOM 2312 C C . LYS A 1 309 ? -8.653 -2.501 27.797 1.00 95.81 309 LYS A C 1
ATOM 2314 O O . LYS A 1 309 ? -9.575 -2.471 26.990 1.00 95.81 309 LYS A O 1
ATOM 2319 N N . ASN A 1 310 ? -8.727 -1.894 28.982 1.00 94.69 310 ASN A N 1
ATOM 2320 C CA . ASN A 1 310 ? -9.938 -1.225 29.474 1.00 94.69 310 ASN A CA 1
ATOM 2321 C C . ASN A 1 310 ? -10.300 0.062 28.700 1.00 94.69 310 ASN A C 1
ATOM 2323 O O . ASN A 1 310 ? -11.433 0.518 28.789 1.00 94.69 310 ASN A O 1
ATOM 2327 N N . GLN A 1 311 ? -9.365 0.641 27.939 1.00 92.56 311 GLN A N 1
ATOM 2328 C CA . GLN A 1 311 ? -9.567 1.847 27.117 1.00 92.56 311 GLN A CA 1
ATOM 2329 C C . GLN A 1 311 ? -9.930 1.512 25.652 1.00 92.56 311 GLN A C 1
ATOM 2331 O O . GLN A 1 311 ? -10.297 2.395 24.868 1.00 92.56 311 GLN A O 1
ATOM 2336 N N . LEU A 1 312 ? -9.837 0.229 25.281 1.00 94.50 312 LEU A N 1
ATOM 2337 C CA . LEU A 1 312 ? -9.983 -0.284 23.916 1.00 94.50 312 LEU A CA 1
ATOM 2338 C C . LEU A 1 312 ? -11.322 -1.000 23.680 1.00 94.50 312 LEU A C 1
ATOM 2340 O O . LEU A 1 312 ? -11.418 -1.847 22.792 1.00 94.50 312 LEU A O 1
ATOM 2344 N N . MET A 1 313 ? -12.361 -0.679 24.461 1.00 94.94 313 MET A N 1
ATOM 2345 C CA . MET A 1 313 ? -13.712 -1.129 24.123 1.00 94.94 313 MET A CA 1
ATOM 2346 C C . MET A 1 313 ? -14.077 -0.573 22.742 1.00 94.94 313 MET A C 1
ATOM 2348 O O . MET A 1 313 ? -13.964 0.633 22.510 1.00 94.94 313 MET A O 1
ATOM 2352 N N . GLY A 1 314 ? -14.441 -1.471 21.832 1.00 95.06 314 GLY A N 1
ATOM 2353 C CA . GLY A 1 314 ? -14.754 -1.160 20.442 1.00 95.06 314 GLY A CA 1
ATOM 2354 C C . GLY A 1 314 ? -16.116 -1.707 20.043 1.00 95.06 314 GLY A C 1
ATOM 2355 O O . GLY A 1 314 ? -16.851 -2.231 20.878 1.00 95.06 314 GLY A O 1
ATOM 2356 N N . GLU A 1 315 ? -16.422 -1.611 18.757 1.00 96.75 315 GLU A N 1
ATOM 2357 C CA . GLU A 1 315 ? -17.733 -1.946 18.202 1.00 96.75 315 GLU A CA 1
ATOM 2358 C C . GLU A 1 315 ? -17.630 -2.984 17.080 1.00 96.75 315 GLU A C 1
ATOM 2360 O O . GLU A 1 315 ? -16.612 -3.097 16.388 1.00 96.75 315 GLU A O 1
ATOM 2365 N N . GLU A 1 316 ? -18.699 -3.754 16.897 1.00 97.69 316 GLU A N 1
ATOM 2366 C CA . GLU A 1 316 ? -18.846 -4.679 15.774 1.00 97.69 316 GLU A CA 1
ATOM 2367 C C . GLU A 1 316 ? -19.394 -3.941 14.547 1.00 97.69 316 GLU A C 1
ATOM 2369 O O . GLU A 1 316 ? -20.202 -3.027 14.673 1.00 97.69 316 GLU A O 1
ATOM 2374 N N . LEU A 1 317 ? -18.947 -4.325 13.348 1.00 98.12 317 LEU A N 1
ATOM 2375 C CA . LEU A 1 317 ? -19.435 -3.741 12.090 1.00 98.12 317 LEU A CA 1
ATOM 2376 C C . LEU A 1 317 ? -20.771 -4.355 11.632 1.00 98.12 317 LEU A C 1
ATOM 2378 O O . LEU A 1 317 ? -21.508 -3.734 10.870 1.00 98.12 317 LEU A O 1
ATOM 2382 N N . GLN A 1 318 ? -21.079 -5.570 12.084 1.00 97.88 318 GLN A N 1
ATOM 2383 C CA . GLN A 1 318 ? -22.294 -6.285 11.704 1.00 97.88 318 GLN A CA 1
ATOM 2384 C C . GLN A 1 318 ? -23.547 -5.507 12.119 1.00 97.88 318 GLN A C 1
ATOM 2386 O O . GLN A 1 318 ? -23.634 -5.015 13.241 1.00 97.88 318 GLN A O 1
ATOM 2391 N N . GLY A 1 319 ? -24.513 -5.388 11.204 1.00 96.56 319 GLY A N 1
ATOM 2392 C CA . GLY A 1 319 ? -25.771 -4.672 11.430 1.00 96.56 319 GLY A CA 1
ATOM 2393 C C . GLY A 1 319 ? -25.655 -3.146 11.503 1.00 96.56 319 GLY A C 1
ATOM 2394 O O . GLY A 1 319 ? -26.677 -2.476 11.610 1.00 96.56 319 GLY A O 1
ATOM 2395 N N . LYS A 1 320 ? -24.449 -2.565 11.425 1.00 98.00 320 LYS A N 1
ATOM 2396 C CA . LYS A 1 320 ? -24.297 -1.104 11.419 1.00 98.00 320 LYS A CA 1
ATOM 2397 C C . LYS A 1 320 ? -24.820 -0.491 10.130 1.00 98.00 320 LYS A C 1
ATOM 2399 O O . LYS A 1 320 ? -24.605 -1.041 9.047 1.00 98.00 320 LYS A O 1
ATOM 2404 N N . LYS A 1 321 ? -25.408 0.702 10.248 1.00 97.88 321 LYS A N 1
ATOM 2405 C CA . LYS A 1 321 ? -25.835 1.508 9.096 1.00 97.88 321 LYS A CA 1
ATOM 2406 C C . LYS A 1 321 ? -24.673 2.299 8.506 1.00 97.88 321 LYS A C 1
ATOM 2408 O O . LYS A 1 321 ? -24.133 3.198 9.158 1.00 97.88 321 LYS A O 1
ATOM 2413 N N . VAL A 1 322 ? -24.305 1.988 7.266 1.00 98.38 322 VAL A N 1
ATOM 2414 C CA . VAL A 1 322 ? -23.208 2.629 6.536 1.00 98.38 322 VAL A CA 1
ATOM 2415 C C . VAL A 1 322 ? -23.741 3.424 5.348 1.00 98.38 322 VAL A C 1
ATOM 2417 O O . VAL A 1 322 ? -24.247 2.859 4.380 1.00 98.38 322 VAL A O 1
ATOM 2420 N N . GLY A 1 323 ? -23.580 4.741 5.407 1.00 98.06 323 GLY A N 1
ATOM 2421 C CA . GLY A 1 323 ? -23.901 5.672 4.337 1.00 98.06 323 GLY A CA 1
ATOM 2422 C C . GLY A 1 323 ? -22.754 5.810 3.343 1.00 98.06 323 GLY A C 1
ATOM 2423 O O . GLY A 1 323 ? -21.646 6.202 3.706 1.00 98.06 323 GLY A O 1
ATOM 2424 N N . VAL A 1 324 ? -23.016 5.528 2.072 1.00 97.56 324 VAL A N 1
ATOM 2425 C CA . VAL A 1 324 ? -22.038 5.584 0.983 1.00 97.56 324 VAL A CA 1
ATOM 2426 C C . VAL A 1 324 ? -22.399 6.720 0.025 1.00 97.56 324 VAL A C 1
ATOM 2428 O O . VAL A 1 324 ? -23.360 6.623 -0.740 1.00 97.56 324 VAL A O 1
ATOM 2431 N N . ILE A 1 325 ? -21.605 7.793 0.033 1.00 97.62 325 ILE A N 1
ATOM 2432 C CA . ILE A 1 325 ? -21.739 8.930 -0.890 1.00 97.62 325 ILE A CA 1
ATOM 2433 C C . ILE A 1 325 ? -20.937 8.628 -2.163 1.00 97.62 325 ILE A C 1
ATOM 2435 O O . ILE A 1 325 ? -19.738 8.354 -2.098 1.00 97.62 325 ILE A O 1
ATOM 2439 N N . GLY A 1 326 ? -21.579 8.687 -3.333 1.00 94.31 326 GLY A N 1
ATOM 2440 C CA . GLY A 1 326 ? -20.998 8.203 -4.594 1.00 94.31 326 GLY A CA 1
ATOM 2441 C C . GLY A 1 326 ? -21.209 6.700 -4.786 1.00 94.31 326 GLY A C 1
ATOM 2442 O O . GLY A 1 326 ? -20.342 5.990 -5.309 1.00 94.31 326 GLY A O 1
ATOM 2443 N N . ARG A 1 327 ? -22.349 6.188 -4.302 1.00 91.06 327 ARG A N 1
ATOM 2444 C CA . ARG A 1 327 ? -22.655 4.756 -4.264 1.00 91.06 327 ARG A CA 1
ATOM 2445 C C . ARG A 1 327 ? -22.673 4.110 -5.648 1.00 91.06 327 ARG A C 1
ATOM 2447 O O . ARG A 1 327 ? -22.262 2.957 -5.768 1.00 91.06 327 ARG A O 1
ATOM 2454 N N . ALA A 1 328 ? -23.143 4.790 -6.688 1.00 88.81 328 ALA A N 1
ATOM 2455 C CA . ALA A 1 328 ? -23.197 4.234 -8.041 1.00 88.81 328 ALA A CA 1
ATOM 2456 C C . ALA A 1 328 ? -21.816 4.215 -8.732 1.00 88.81 328 ALA A C 1
ATOM 2458 O O . ALA A 1 328 ? -21.663 3.619 -9.803 1.00 88.81 328 ALA A O 1
ATOM 2459 N N . GLY A 1 329 ? -20.799 4.826 -8.115 1.00 89.50 329 GLY A N 1
ATOM 2460 C CA . GLY A 1 329 ? -19.410 4.780 -8.557 1.00 89.50 329 GLY A CA 1
ATOM 2461 C C . GLY A 1 329 ? -18.759 3.401 -8.401 1.00 89.50 329 GLY A C 1
ATOM 2462 O O . GLY A 1 329 ? -19.236 2.524 -7.684 1.00 89.50 329 GLY A O 1
ATOM 2463 N N . ARG A 1 330 ? -17.611 3.203 -9.063 1.00 89.94 330 ARG A N 1
ATOM 2464 C CA . ARG A 1 330 ? -16.866 1.928 -9.025 1.00 89.94 330 ARG A CA 1
ATOM 2465 C C . ARG A 1 330 ? -16.426 1.540 -7.610 1.00 89.94 330 ARG A C 1
ATOM 2467 O O . ARG A 1 330 ? -16.632 0.403 -7.204 1.00 89.94 330 ARG A O 1
ATOM 2474 N N . ILE A 1 331 ? -15.839 2.490 -6.879 1.00 93.25 331 ILE A N 1
ATOM 2475 C CA . ILE A 1 331 ? -15.345 2.271 -5.511 1.00 93.25 331 ILE A CA 1
ATOM 2476 C C . ILE A 1 331 ? -16.521 2.132 -4.544 1.00 93.25 331 ILE A C 1
ATOM 2478 O O . ILE A 1 331 ? -16.577 1.147 -3.818 1.00 93.25 331 ILE A O 1
ATOM 2482 N N . GLY A 1 332 ? -17.495 3.051 -4.589 1.00 93.31 332 GLY A N 1
ATOM 2483 C CA . GLY A 1 332 ? -18.681 2.981 -3.730 1.00 93.31 332 GLY A CA 1
ATOM 2484 C C . GLY A 1 332 ? -19.447 1.667 -3.880 1.00 93.31 332 GLY A C 1
ATOM 2485 O O . GLY A 1 332 ? -19.916 1.107 -2.890 1.00 93.31 332 GLY A O 1
ATOM 2486 N N . ASN A 1 333 ? -19.501 1.115 -5.093 1.00 91.12 333 ASN A N 1
ATOM 2487 C CA . ASN A 1 333 ? -20.067 -0.204 -5.340 1.00 91.12 333 ASN A CA 1
ATOM 2488 C C . ASN A 1 333 ? -19.276 -1.330 -4.670 1.00 91.12 333 ASN A C 1
ATOM 2490 O O . ASN A 1 333 ? -19.860 -2.123 -3.933 1.00 91.12 333 ASN A O 1
ATOM 2494 N N . GLU A 1 334 ? -17.961 -1.367 -4.863 1.00 93.56 334 GLU A N 1
ATOM 2495 C CA . GLU A 1 334 ? -17.128 -2.418 -4.282 1.00 93.56 334 GLU A CA 1
ATOM 2496 C C . GLU A 1 334 ? -17.096 -2.357 -2.747 1.00 93.56 334 GLU A C 1
ATOM 2498 O O . GLU A 1 334 ? -17.236 -3.391 -2.096 1.00 93.56 334 GLU A O 1
ATOM 2503 N N . VAL A 1 335 ? -17.032 -1.155 -2.160 1.00 95.88 335 VAL A N 1
ATOM 2504 C CA . VAL A 1 335 ? -17.159 -0.951 -0.705 1.00 95.88 335 VAL A CA 1
ATOM 2505 C C . VAL A 1 335 ? -18.485 -1.508 -0.203 1.00 95.88 335 VAL A C 1
ATOM 2507 O O . VAL A 1 335 ? -18.514 -2.311 0.725 1.00 95.88 335 VAL A O 1
ATOM 2510 N N . SER A 1 336 ? -19.586 -1.163 -0.865 1.00 94.38 336 SER A N 1
ATOM 2511 C CA . SER A 1 336 ? -20.918 -1.638 -0.481 1.00 94.38 336 SER A CA 1
ATOM 2512 C C . SER A 1 336 ? -21.068 -3.150 -0.614 1.00 94.38 336 SER A C 1
ATOM 2514 O O . SER A 1 336 ? -21.720 -3.785 0.208 1.00 94.38 336 SER A O 1
ATOM 2516 N N . ARG A 1 337 ? -20.455 -3.756 -1.636 1.00 93.62 337 ARG A N 1
ATOM 2517 C CA . ARG A 1 337 ? -20.419 -5.211 -1.800 1.00 93.62 337 ARG A CA 1
ATOM 2518 C C . ARG A 1 337 ? -19.684 -5.872 -0.633 1.00 93.62 337 ARG A C 1
ATOM 2520 O O . ARG A 1 337 ? -20.202 -6.836 -0.075 1.00 93.62 337 ARG A O 1
ATOM 2527 N N . ILE A 1 338 ? -18.508 -5.360 -0.258 1.00 95.69 338 ILE A N 1
ATOM 2528 C CA . ILE A 1 338 ? -17.710 -5.895 0.856 1.00 95.69 338 ILE A CA 1
ATOM 2529 C C . ILE A 1 338 ? -18.465 -5.741 2.181 1.00 95.69 338 ILE A C 1
ATOM 2531 O O . ILE A 1 338 ? -18.557 -6.702 2.940 1.00 95.69 338 ILE A O 1
ATOM 2535 N N . LEU A 1 339 ? -19.040 -4.567 2.444 1.00 96.06 339 LEU A N 1
ATOM 2536 C CA . LEU A 1 339 ? -19.775 -4.282 3.677 1.00 96.06 339 LEU A CA 1
ATOM 2537 C C . LEU A 1 339 ? -21.019 -5.167 3.832 1.00 96.06 339 LEU A C 1
ATOM 2539 O O . LEU A 1 339 ? -21.213 -5.773 4.883 1.00 96.06 339 LEU A O 1
ATOM 2543 N N . THR A 1 340 ? -21.831 -5.302 2.783 1.00 93.62 340 THR A N 1
ATOM 2544 C CA . THR A 1 340 ? -23.064 -6.097 2.847 1.00 93.62 340 THR A CA 1
ATOM 2545 C C . THR A 1 340 ? -22.776 -7.598 2.851 1.00 93.62 340 THR A C 1
ATOM 2547 O O . THR A 1 340 ? -23.249 -8.307 3.732 1.00 93.62 340 THR A O 1
ATOM 2550 N N . VAL A 1 341 ? -21.980 -8.107 1.902 1.00 93.75 341 VAL A N 1
ATOM 2551 C CA . VAL A 1 341 ? -21.747 -9.560 1.765 1.00 93.75 341 VAL A CA 1
ATOM 2552 C C . VAL A 1 341 ? -20.737 -10.072 2.789 1.00 93.75 341 VAL A C 1
ATOM 2554 O O . VAL A 1 341 ? -20.905 -11.161 3.329 1.00 93.75 341 VAL A O 1
ATOM 2557 N N . GLY A 1 342 ? -19.673 -9.309 3.040 1.00 94.50 342 GLY A N 1
ATOM 2558 C CA . GLY A 1 342 ? -18.583 -9.719 3.925 1.00 94.50 342 GLY A CA 1
ATOM 2559 C C . GLY A 1 342 ? -18.873 -9.478 5.403 1.00 94.50 342 GLY A C 1
ATOM 2560 O O . GLY A 1 342 ? -18.486 -10.298 6.231 1.00 94.50 342 GLY A O 1
ATOM 2561 N N . PHE A 1 343 ? -19.557 -8.379 5.737 1.00 96.50 343 PHE A N 1
ATOM 2562 C CA . PHE A 1 343 ? -19.754 -7.951 7.127 1.00 96.50 343 PHE A CA 1
ATOM 2563 C C . PHE A 1 343 ? -21.216 -7.867 7.566 1.00 96.50 343 PHE A C 1
ATOM 2565 O O . PHE A 1 343 ? -21.456 -7.614 8.742 1.00 96.50 343 PHE A O 1
ATOM 2572 N N . GLN A 1 344 ? -22.184 -8.108 6.672 1.00 95.81 344 GLN A N 1
ATOM 2573 C CA . GLN A 1 344 ? -23.617 -8.005 6.981 1.00 95.81 344 GLN A CA 1
ATOM 2574 C C . GLN A 1 344 ? -23.987 -6.628 7.567 1.00 95.81 344 GLN A C 1
ATOM 2576 O O . GLN A 1 344 ? -24.782 -6.528 8.501 1.00 95.81 344 GLN A O 1
ATOM 2581 N N . ALA A 1 345 ? -23.367 -5.565 7.049 1.00 96.62 345 ALA A N 1
ATOM 2582 C CA . ALA A 1 345 ? -23.736 -4.189 7.361 1.00 96.62 345 ALA A CA 1
ATOM 2583 C C . ALA A 1 345 ? -24.915 -3.723 6.485 1.00 96.62 345 ALA A C 1
ATOM 2585 O O . ALA A 1 345 ? -25.068 -4.159 5.337 1.00 96.62 345 ALA A O 1
ATOM 2586 N N . GLU A 1 346 ? -25.719 -2.805 7.016 1.00 95.62 346 GLU A N 1
ATOM 2587 C CA . GLU A 1 346 ? -26.841 -2.178 6.315 1.00 95.62 346 GLU A CA 1
ATOM 2588 C C . GLU A 1 346 ? -26.330 -0.972 5.522 1.00 95.62 346 GLU A C 1
ATOM 2590 O O . GLU A 1 346 ? -25.900 0.023 6.100 1.00 95.62 346 GLU A O 1
ATOM 2595 N N . VAL A 1 347 ? -26.329 -1.051 4.189 1.00 94.81 347 VAL A N 1
ATOM 2596 C CA . VAL A 1 347 ? -25.762 0.006 3.339 1.00 94.81 347 VAL A CA 1
ATOM 2597 C C . VAL A 1 347 ? -26.857 0.902 2.765 1.00 94.81 347 VAL A C 1
ATOM 2599 O O . VAL A 1 347 ? -27.719 0.431 2.022 1.00 94.81 347 VAL A O 1
ATOM 2602 N N . LEU A 1 348 ? -26.737 2.202 3.039 1.00 94.06 348 LEU A N 1
ATOM 2603 C CA . LEU A 1 348 ? -27.530 3.285 2.460 1.00 94.06 348 LEU A CA 1
ATOM 2604 C C . LEU A 1 348 ? -26.684 4.028 1.423 1.00 94.06 348 LEU A C 1
ATOM 2606 O O . LEU A 1 348 ? -25.537 4.390 1.684 1.00 94.06 348 LEU A O 1
ATOM 2610 N N . GLY A 1 349 ? -27.221 4.253 0.232 1.00 93.88 349 GLY A N 1
ATOM 2611 C CA . GLY A 1 349 ? -26.518 4.916 -0.860 1.00 93.88 349 GLY A CA 1
ATOM 2612 C C . GLY A 1 349 ? -27.050 6.309 -1.165 1.00 93.88 349 GLY A C 1
ATOM 2613 O O . GLY A 1 349 ? -28.255 6.514 -1.213 1.00 93.88 349 GLY A O 1
ATOM 2614 N N . TYR A 1 350 ? -26.160 7.238 -1.495 1.00 94.56 350 TYR A N 1
ATOM 2615 C CA . TYR A 1 350 ? -26.524 8.465 -2.205 1.00 94.56 350 TYR A CA 1
ATOM 2616 C C . TYR A 1 350 ? -25.663 8.610 -3.458 1.00 94.56 350 TYR A C 1
ATOM 2618 O O . TYR A 1 350 ? -24.448 8.374 -3.433 1.00 94.56 350 TYR A O 1
ATOM 2626 N N . ASP A 1 351 ? -26.284 9.014 -4.563 1.00 91.75 351 ASP A N 1
ATOM 2627 C CA . ASP A 1 351 ? -25.589 9.357 -5.798 1.00 91.75 351 ASP A CA 1
ATOM 2628 C C . ASP A 1 351 ? -26.409 10.361 -6.622 1.00 91.75 351 ASP A C 1
ATOM 2630 O O . ASP A 1 351 ? -27.636 10.322 -6.620 1.00 91.75 351 ASP A O 1
ATOM 2634 N N . VAL A 1 352 ? -25.728 11.249 -7.351 1.00 88.50 352 VAL A N 1
ATOM 2635 C CA . VAL A 1 352 ? -26.377 12.186 -8.288 1.00 88.50 352 VAL A CA 1
ATOM 2636 C C . VAL A 1 352 ? -26.784 11.497 -9.594 1.00 88.50 352 VAL A C 1
ATOM 2638 O O . VAL A 1 352 ? -27.567 12.035 -10.377 1.00 88.50 352 VAL A O 1
ATOM 2641 N N . VAL A 1 353 ? -26.241 10.305 -9.855 1.00 82.19 353 VAL A N 1
ATOM 2642 C CA . VAL A 1 353 ? -26.588 9.459 -10.995 1.00 82.19 353 VAL A CA 1
ATOM 2643 C C . VAL A 1 353 ? -27.555 8.372 -10.542 1.00 82.19 353 VAL A C 1
ATOM 2645 O O . VAL A 1 353 ? -27.382 7.770 -9.485 1.00 82.19 353 VAL A O 1
ATOM 2648 N N . LYS A 1 354 ? -28.552 8.057 -11.382 1.00 68.19 354 LYS A N 1
ATOM 2649 C CA . LYS A 1 354 ? -29.485 6.959 -11.104 1.00 68.19 354 LYS A CA 1
ATOM 2650 C C . LYS A 1 354 ? -28.722 5.667 -10.783 1.00 68.19 354 LYS A C 1
ATOM 2652 O O . LYS A 1 354 ? -27.847 5.273 -11.565 1.00 68.19 354 LYS A O 1
ATOM 2657 N N . PRO A 1 355 ? -29.077 4.976 -9.692 1.00 65.19 355 PRO A N 1
ATOM 2658 C CA . PRO A 1 355 ? -28.363 3.788 -9.283 1.00 65.19 355 PRO A CA 1
ATOM 2659 C C . PRO A 1 355 ? -28.506 2.686 -10.325 1.00 65.19 355 PRO A C 1
ATOM 2661 O O . PRO A 1 355 ? -29.602 2.233 -10.652 1.00 65.19 355 PRO A O 1
ATOM 2664 N N . ARG A 1 356 ? -27.371 2.224 -10.854 1.00 61.34 356 ARG A N 1
ATOM 2665 C CA . ARG A 1 356 ? -27.325 0.925 -11.522 1.00 61.34 356 ARG A CA 1
ATOM 2666 C C . ARG A 1 356 ? -27.302 -0.110 -10.408 1.00 61.34 356 ARG A C 1
ATOM 2668 O O . ARG A 1 356 ? -26.299 -0.219 -9.707 1.00 61.34 356 ARG A O 1
ATOM 2675 N N . GLY A 1 357 ? -28.419 -0.812 -10.214 1.00 59.12 357 GLY A N 1
ATOM 2676 C CA . GLY A 1 357 ? -28.478 -1.935 -9.283 1.00 59.12 357 GLY A CA 1
ATOM 2677 C C . GLY A 1 357 ? -27.307 -2.886 -9.530 1.00 59.12 357 GLY A C 1
ATOM 2678 O O . GLY A 1 357 ? -26.880 -3.083 -10.671 1.00 59.12 357 GLY A O 1
ATOM 2679 N N . VAL A 1 358 ? -26.750 -3.442 -8.461 1.00 62.47 358 VAL A N 1
ATOM 2680 C CA . VAL A 1 358 ? -25.719 -4.469 -8.590 1.00 62.47 358 VAL A CA 1
ATOM 2681 C C . VAL A 1 358 ? -26.445 -5.792 -8.803 1.00 62.47 358 VAL A C 1
ATOM 2683 O O . VAL A 1 358 ? -27.340 -6.108 -8.019 1.00 62.47 358 VAL A O 1
ATOM 2686 N N . PRO A 1 359 ? -26.118 -6.579 -9.841 1.00 61.44 359 PRO A N 1
ATOM 2687 C CA . PRO A 1 359 ? -26.734 -7.888 -10.016 1.00 61.44 359 PRO A CA 1
ATOM 2688 C C . PRO A 1 359 ? -26.586 -8.728 -8.739 1.00 61.44 359 PRO A C 1
ATOM 2690 O O . PRO A 1 359 ? -25.473 -8.975 -8.283 1.00 61.44 359 PRO A O 1
ATOM 2693 N N . GLY A 1 360 ? -27.715 -9.127 -8.149 1.00 66.12 360 GLY A N 1
ATOM 2694 C CA . GLY A 1 360 ? -27.757 -9.919 -6.917 1.00 66.12 360 GLY A CA 1
ATOM 2695 C C . GLY A 1 360 ? -27.668 -9.136 -5.601 1.00 66.12 360 GLY A C 1
ATOM 2696 O O . GLY A 1 360 ? -27.707 -9.770 -4.553 1.00 66.12 360 GLY A O 1
ATOM 2697 N N . LEU A 1 361 ? -27.574 -7.798 -5.619 1.00 72.44 361 LEU A N 1
ATOM 2698 C CA . LEU A 1 361 ? -27.570 -6.970 -4.404 1.00 72.44 361 LEU A CA 1
ATOM 2699 C C . LEU A 1 361 ? -28.477 -5.740 -4.574 1.00 72.44 361 LEU A C 1
ATOM 2701 O O . LEU A 1 361 ? -28.247 -4.885 -5.434 1.00 72.44 361 LEU A O 1
ATOM 2705 N N . SER A 1 362 ? -29.505 -5.644 -3.730 1.00 71.44 362 SER A N 1
ATOM 2706 C CA . SER A 1 362 ? -30.354 -4.459 -3.591 1.00 71.44 362 SER A CA 1
ATOM 2707 C C . SER A 1 362 ? -29.807 -3.555 -2.491 1.00 71.44 362 SER A C 1
ATOM 2709 O O . SER A 1 362 ? -29.504 -4.031 -1.400 1.00 71.4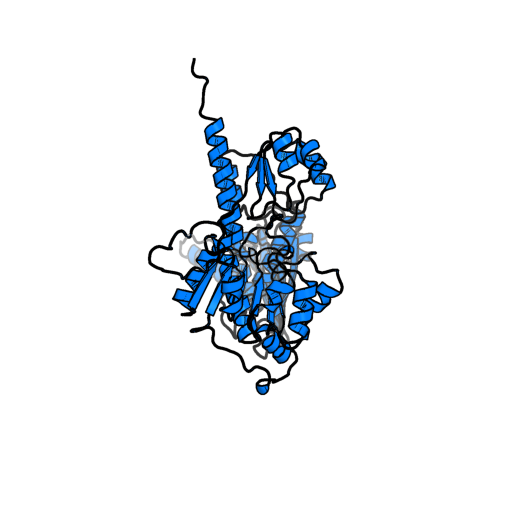4 362 SER A O 1
ATOM 2711 N N . TYR A 1 363 ? -29.714 -2.259 -2.776 1.00 79.50 363 TYR A N 1
ATOM 2712 C CA . TYR A 1 363 ? -29.305 -1.242 -1.812 1.00 79.50 363 TYR A CA 1
ATOM 2713 C C . TYR A 1 363 ? -30.399 -0.196 -1.710 1.00 79.50 363 TYR A C 1
ATOM 2715 O O . TYR A 1 363 ? -31.000 0.163 -2.726 1.00 79.50 363 TYR A O 1
ATOM 2723 N N . GLU A 1 364 ? -30.631 0.289 -0.500 1.00 86.56 364 GLU A N 1
ATOM 2724 C CA . GLU A 1 364 ? -31.499 1.432 -0.267 1.00 86.56 364 GLU A CA 1
ATOM 2725 C C . GLU A 1 364 ? -30.770 2.709 -0.689 1.00 86.56 364 GLU A C 1
ATOM 2727 O O . GLU A 1 364 ? -29.569 2.862 -0.447 1.00 86.56 364 GLU A O 1
ATOM 2732 N N . PHE A 1 365 ? -31.488 3.609 -1.357 1.00 89.94 365 PHE A N 1
ATOM 2733 C CA . PHE A 1 365 ? -30.975 4.913 -1.758 1.00 89.94 365 PHE A CA 1
ATOM 2734 C C . PHE A 1 365 ? -31.768 6.002 -1.059 1.00 89.94 365 PHE A C 1
ATOM 2736 O O . PHE A 1 365 ? -32.995 5.935 -1.024 1.00 89.94 365 PHE A O 1
ATOM 2743 N N . THR A 1 366 ? -31.065 6.990 -0.519 1.00 92.50 366 THR A N 1
ATOM 2744 C CA . THR A 1 366 ? -31.689 8.174 0.068 1.00 92.50 366 THR A CA 1
ATOM 2745 C C . THR A 1 366 ? -31.915 9.232 -1.002 1.00 92.50 366 THR A C 1
ATOM 2747 O O . THR A 1 366 ? -31.155 9.336 -1.970 1.00 92.50 366 THR A O 1
ATOM 2750 N N . GLU A 1 367 ? -32.940 10.058 -0.812 1.00 90.12 367 GLU A N 1
ATOM 2751 C CA . GLU A 1 367 ? -33.265 11.143 -1.749 1.00 90.12 367 GLU A CA 1
ATOM 2752 C C . GLU A 1 367 ? -32.309 12.336 -1.584 1.00 90.12 367 GLU A C 1
ATOM 2754 O O . GLU A 1 367 ? -32.144 13.160 -2.484 1.00 90.12 367 GLU A O 1
ATOM 2759 N N . SER A 1 368 ? -31.650 12.435 -0.425 1.00 94.69 368 SER A N 1
ATOM 2760 C CA . SER A 1 368 ? -30.709 13.509 -0.101 1.00 94.69 368 SER A CA 1
ATOM 2761 C C . SER A 1 368 ? -29.488 13.008 0.671 1.00 94.69 368 SER A C 1
ATOM 2763 O O . SER A 1 368 ? -29.508 11.939 1.291 1.00 94.69 368 SER A O 1
ATOM 2765 N N . ILE A 1 369 ? -28.418 13.808 0.657 1.00 96.19 369 ILE A N 1
ATOM 2766 C CA . ILE A 1 369 ? -27.234 13.571 1.495 1.00 96.19 369 ILE A CA 1
ATOM 2767 C C . ILE A 1 369 ? -27.613 13.728 2.965 1.00 96.19 369 ILE A C 1
ATOM 2769 O O . ILE A 1 369 ? -27.195 12.933 3.792 1.00 96.19 369 ILE A O 1
ATOM 2773 N N . GLU A 1 370 ? -28.419 14.733 3.295 1.00 97.50 370 GLU A N 1
ATOM 2774 C CA . GLU A 1 370 ? -28.835 15.045 4.659 1.00 97.50 370 GLU A CA 1
ATOM 2775 C C . GLU A 1 370 ? -29.555 13.858 5.316 1.00 97.50 370 GLU A C 1
ATOM 2777 O O . GLU A 1 370 ? -29.249 13.507 6.456 1.00 97.50 370 GLU A O 1
ATOM 2782 N N . GLU A 1 371 ? -30.439 13.187 4.575 1.00 97.31 371 GLU A N 1
ATOM 2783 C CA . GLU A 1 371 ? -31.091 11.953 5.017 1.00 97.31 371 GLU A CA 1
ATOM 2784 C C . GLU A 1 371 ? -30.074 10.829 5.288 1.00 97.31 371 GLU A C 1
ATOM 2786 O O . GLU A 1 371 ? -30.122 10.190 6.341 1.00 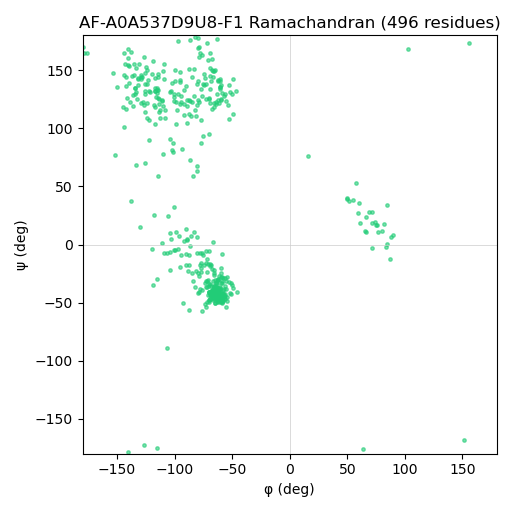97.31 371 GLU A O 1
ATOM 2791 N N . LEU A 1 372 ? -29.108 10.626 4.383 1.00 97.62 372 LEU A N 1
ATOM 2792 C CA . LEU A 1 372 ? -28.042 9.636 4.559 1.00 97.62 372 LEU A CA 1
ATOM 2793 C C . LEU A 1 372 ? -27.211 9.921 5.812 1.00 97.62 372 LEU A C 1
ATOM 2795 O O . LEU A 1 372 ? -26.954 9.007 6.595 1.00 97.62 372 LEU A O 1
ATOM 2799 N N . LEU A 1 373 ? -26.812 11.176 6.031 1.00 98.38 373 LEU A N 1
ATOM 2800 C CA . LEU A 1 373 ? -25.986 11.575 7.175 1.00 98.38 373 LEU A CA 1
ATOM 2801 C C . LEU A 1 373 ? -26.699 11.334 8.513 1.00 98.38 373 LEU A C 1
ATOM 2803 O O . LEU A 1 373 ? -26.069 10.880 9.467 1.00 98.38 373 LEU A O 1
ATOM 2807 N N . GLN A 1 374 ? -28.007 11.595 8.582 1.00 97.75 374 GLN A N 1
ATOM 2808 C CA . GLN A 1 374 ? -28.798 11.417 9.804 1.00 97.75 374 GLN A CA 1
ATOM 2809 C C . GLN A 1 374 ? -29.036 9.943 10.159 1.00 97.75 374 GLN A C 1
ATOM 2811 O O . GLN A 1 374 ? -29.139 9.603 11.339 1.00 97.75 374 GLN A O 1
ATOM 2816 N N . GLN A 1 375 ? -29.124 9.065 9.156 1.00 97.25 375 GLN A N 1
ATOM 2817 C CA . GLN A 1 375 ? -29.408 7.639 9.355 1.00 97.25 375 GLN A CA 1
ATOM 2818 C C . GLN A 1 375 ? -28.153 6.775 9.547 1.00 97.25 375 GLN A C 1
ATOM 2820 O O . GLN A 1 375 ? -28.253 5.650 10.040 1.00 97.25 375 GLN A O 1
ATOM 2825 N N . SER A 1 376 ? -26.981 7.283 9.165 1.00 98.38 376 SER A N 1
ATOM 2826 C CA . SER A 1 376 ? -25.740 6.510 9.137 1.00 98.38 376 SER A CA 1
ATOM 2827 C C . SER A 1 376 ? -24.965 6.584 10.452 1.00 98.38 376 SER A C 1
ATOM 2829 O O . SER A 1 376 ? -24.768 7.649 11.033 1.00 98.38 376 SER A O 1
ATOM 2831 N N . GLU A 1 377 ? -24.454 5.441 10.899 1.00 98.62 377 GLU A N 1
ATOM 2832 C CA . GLU A 1 377 ? -23.448 5.360 11.967 1.00 98.62 377 GLU A CA 1
ATOM 2833 C C . GLU A 1 377 ? -22.031 5.543 11.418 1.00 98.62 377 GLU A C 1
ATOM 2835 O O . GLU A 1 377 ? -21.118 5.945 12.137 1.00 98.62 377 GLU A O 1
ATOM 2840 N N . ILE A 1 378 ? -21.845 5.241 10.136 1.00 98.88 378 ILE A N 1
ATOM 2841 C CA . ILE A 1 378 ? -20.577 5.350 9.424 1.00 98.88 378 ILE A CA 1
ATOM 2842 C C . ILE A 1 378 ? -20.872 5.978 8.067 1.00 98.88 378 ILE A C 1
ATOM 2844 O O . ILE A 1 378 ? -21.737 5.488 7.350 1.00 98.88 378 ILE A O 1
ATOM 2848 N N . VAL A 1 379 ? -20.158 7.033 7.692 1.00 98.88 379 VAL A N 1
ATOM 2849 C CA . VAL A 1 379 ? -20.286 7.675 6.378 1.00 98.88 379 VAL A CA 1
ATOM 2850 C C . VAL A 1 379 ? -18.972 7.542 5.626 1.00 98.88 379 VAL A C 1
ATOM 2852 O O . VAL A 1 379 ? -17.911 7.839 6.171 1.00 98.88 379 VAL A O 1
ATOM 2855 N N . THR A 1 380 ? -19.025 7.120 4.364 1.00 98.81 380 THR A N 1
ATOM 2856 C CA . THR A 1 380 ? -17.850 7.037 3.492 1.00 98.81 380 THR A CA 1
ATOM 2857 C C . THR A 1 380 ? -18.072 7.716 2.142 1.00 98.81 380 THR A C 1
ATOM 2859 O O . THR A 1 380 ? -19.170 7.683 1.583 1.00 98.81 380 THR A O 1
ATOM 2862 N N . ILE A 1 381 ? -17.026 8.378 1.640 1.00 98.50 381 ILE A N 1
ATOM 2863 C CA . ILE A 1 381 ? -17.085 9.278 0.484 1.00 98.50 381 ILE A CA 1
ATOM 2864 C C . ILE A 1 381 ? -16.280 8.710 -0.688 1.00 98.50 381 ILE A C 1
ATOM 2866 O O . ILE A 1 381 ? -15.082 8.447 -0.564 1.00 98.50 381 ILE A O 1
ATOM 2870 N N . HIS A 1 382 ? -16.925 8.591 -1.851 1.00 96.31 382 HIS A N 1
ATOM 2871 C CA . HIS A 1 382 ? -16.336 8.067 -3.089 1.00 96.31 382 HIS A CA 1
ATOM 2872 C C . HIS A 1 382 ? -16.730 8.872 -4.336 1.00 96.31 382 HIS A C 1
ATOM 2874 O O . HIS A 1 382 ? -16.937 8.307 -5.413 1.00 96.31 382 HIS A O 1
ATOM 2880 N N . VAL A 1 383 ? -16.830 10.196 -4.203 1.00 93.81 383 VAL A N 1
ATOM 2881 C CA . VAL A 1 383 ? -17.114 11.114 -5.320 1.00 93.81 383 VAL A CA 1
ATOM 2882 C C . VAL A 1 383 ? -15.828 11.781 -5.828 1.00 93.81 383 VAL A C 1
ATOM 2884 O O . VAL A 1 383 ? -14.879 11.941 -5.058 1.00 93.81 383 VAL A O 1
ATOM 2887 N N . PRO A 1 384 ? -15.741 12.146 -7.121 1.00 89.56 384 PRO A N 1
ATOM 2888 C CA . PRO A 1 384 ? -14.636 12.962 -7.617 1.00 89.56 384 PRO A CA 1
ATOM 2889 C C . PRO A 1 384 ? -14.705 14.374 -7.028 1.00 89.56 384 PRO A C 1
ATOM 2891 O O . PRO A 1 384 ? -15.775 14.824 -6.630 1.00 89.56 384 PRO A O 1
ATOM 2894 N N . TYR A 1 385 ? -13.580 15.088 -7.038 1.00 89.31 385 TYR A N 1
ATOM 2895 C CA . TYR A 1 385 ? -13.571 16.512 -6.720 1.00 89.31 385 TYR A CA 1
ATOM 2896 C C . TYR A 1 385 ? -14.020 17.344 -7.924 1.00 89.31 385 TYR A C 1
ATOM 2898 O O . TYR A 1 385 ? -13.437 17.259 -9.007 1.00 89.31 385 TYR A O 1
ATOM 2906 N N . THR A 1 386 ? -15.049 18.157 -7.719 1.00 89.00 386 THR A N 1
ATOM 2907 C CA . THR A 1 386 ? -15.554 19.170 -8.645 1.00 89.00 386 THR A CA 1
ATOM 2908 C C . THR A 1 386 ? -15.957 20.421 -7.854 1.00 89.00 386 THR A C 1
ATOM 2910 O O . THR A 1 386 ? -16.114 20.345 -6.633 1.00 89.00 386 THR A O 1
ATOM 2913 N N . PRO A 1 387 ? -16.220 21.567 -8.511 1.00 90.81 387 PRO A N 1
ATOM 2914 C CA . PRO A 1 387 ? -16.773 22.738 -7.826 1.00 90.81 387 PRO A CA 1
ATOM 2915 C C . PRO A 1 387 ? -18.072 22.452 -7.052 1.00 90.81 387 PRO A C 1
ATOM 2917 O O . PRO A 1 387 ? -18.348 23.108 -6.057 1.00 90.81 387 PRO A O 1
ATOM 2920 N N . GLN A 1 388 ? -18.866 21.467 -7.487 1.00 90.56 388 GLN A N 1
ATOM 2921 C CA . GLN A 1 388 ? -20.111 21.062 -6.824 1.00 90.56 388 GLN A CA 1
ATOM 2922 C C . GLN A 1 388 ? -19.884 20.159 -5.605 1.00 90.56 388 GLN A C 1
ATOM 2924 O O . GLN A 1 388 ? -20.753 20.091 -4.739 1.00 90.56 388 GLN A O 1
ATOM 2929 N N . THR A 1 389 ? -18.759 19.442 -5.541 1.00 94.69 389 THR A N 1
ATOM 2930 C CA . THR A 1 389 ? -18.419 18.579 -4.400 1.00 94.69 389 THR A CA 1
ATOM 2931 C C . THR A 1 389 ? -17.413 19.223 -3.450 1.00 94.69 389 THR A C 1
ATOM 2933 O O . THR A 1 389 ? -17.095 18.618 -2.431 1.00 94.69 389 THR A O 1
ATOM 2936 N N . HIS A 1 390 ? -16.882 20.405 -3.771 1.00 95.75 390 HIS A N 1
ATOM 2937 C CA . HIS A 1 390 ? -16.028 21.168 -2.866 1.00 95.75 390 HIS A CA 1
ATOM 2938 C C . HIS A 1 390 ? -16.816 21.528 -1.602 1.00 95.75 390 HIS A C 1
ATOM 2940 O O . HIS A 1 390 ? -17.878 22.146 -1.684 1.00 95.75 390 HIS A O 1
ATOM 2946 N N . HIS A 1 391 ? -16.306 21.100 -0.447 1.00 97.25 391 HIS A N 1
ATOM 2947 C CA . HIS A 1 391 ? -16.984 21.170 0.848 1.00 97.25 391 HIS A CA 1
ATOM 2948 C C . HIS A 1 391 ? -18.417 20.617 0.791 1.00 97.25 391 HIS A C 1
ATOM 2950 O O . HIS A 1 391 ? -19.341 21.160 1.397 1.00 97.25 391 HIS A O 1
ATOM 2956 N N . LEU A 1 392 ? -18.611 19.510 0.060 1.00 97.69 392 LEU A N 1
ATOM 2957 C CA . LEU A 1 392 ? -19.877 18.782 0.059 1.00 97.69 392 LEU A CA 1
ATOM 2958 C C . LEU A 1 392 ? -20.319 18.467 1.487 1.00 97.69 392 LEU A C 1
ATOM 2960 O O . LEU A 1 392 ? -21.500 18.612 1.791 1.00 97.69 392 LEU A O 1
ATOM 2964 N N . LEU A 1 393 ? -19.375 18.067 2.344 1.00 98.19 393 LEU A N 1
ATOM 2965 C CA . LEU A 1 393 ? -19.560 17.972 3.788 1.00 98.19 393 LEU A CA 1
ATOM 2966 C C . LEU A 1 393 ? -18.925 19.188 4.469 1.00 98.19 393 LEU A C 1
ATOM 2968 O O . LEU A 1 393 ? -17.809 19.123 4.985 1.00 98.19 393 LEU A O 1
ATOM 2972 N N . ASP A 1 394 ? -19.653 20.301 4.439 1.00 98.00 394 ASP A N 1
ATOM 2973 C CA . ASP A 1 394 ? -19.364 21.495 5.231 1.00 98.00 394 ASP A CA 1
ATOM 2974 C C . ASP A 1 394 ? -19.669 21.277 6.727 1.00 98.00 394 ASP A C 1
ATOM 2976 O O . ASP A 1 394 ? -20.246 20.260 7.128 1.00 98.00 394 ASP A O 1
ATOM 2980 N N . GLY A 1 395 ? -19.326 22.250 7.577 1.00 97.19 395 GLY A N 1
ATOM 2981 C CA . GLY A 1 395 ? -19.603 22.166 9.014 1.00 97.19 395 GLY A CA 1
ATOM 2982 C C . GLY A 1 395 ? -21.079 21.932 9.367 1.00 97.19 395 GLY A C 1
ATOM 2983 O O . GLY A 1 395 ? -21.371 21.243 10.345 1.00 97.19 395 GLY A O 1
ATOM 2984 N N . LYS A 1 396 ? -22.025 22.426 8.554 1.00 98.19 396 LYS A N 1
ATOM 2985 C CA . LYS A 1 396 ? -23.462 22.221 8.785 1.00 98.19 396 LYS A CA 1
ATOM 2986 C C . LYS A 1 396 ? -23.855 20.765 8.546 1.00 98.19 396 LYS A C 1
ATOM 2988 O O . LYS A 1 396 ? -24.552 20.188 9.376 1.00 98.19 396 LYS A O 1
ATOM 2993 N N . ARG A 1 397 ? -23.423 20.167 7.435 1.00 98.31 397 ARG A N 1
ATOM 2994 C CA . ARG A 1 397 ? -23.697 18.761 7.108 1.00 98.31 397 ARG A CA 1
ATOM 2995 C C . ARG A 1 397 ? -22.945 17.807 8.020 1.00 98.31 397 ARG A C 1
ATOM 2997 O O . ARG A 1 397 ? -23.541 16.846 8.493 1.00 98.31 397 ARG A O 1
ATOM 3004 N N . LEU A 1 398 ? -21.687 18.095 8.343 1.00 98.44 398 LEU A N 1
ATOM 3005 C CA . LEU A 1 398 ? -20.942 17.306 9.326 1.00 98.44 398 LEU A CA 1
ATOM 3006 C C . LEU A 1 398 ? -21.664 17.281 10.684 1.00 98.44 398 LEU A C 1
ATOM 3008 O O . LEU A 1 398 ? -21.759 16.226 11.305 1.00 98.44 398 LEU A O 1
ATOM 3012 N N . ALA A 1 399 ? -22.258 18.399 11.114 1.00 97.88 399 ALA A N 1
ATOM 3013 C CA . ALA A 1 399 ? -23.052 18.455 12.343 1.00 97.88 399 ALA A CA 1
ATOM 3014 C C . ALA A 1 399 ? -24.390 17.684 12.273 1.00 97.88 399 ALA A C 1
ATOM 3016 O O . ALA A 1 399 ? -24.954 17.363 13.318 1.00 97.88 399 ALA A O 1
ATOM 3017 N N . MET A 1 400 ? -24.902 17.366 11.076 1.00 98.06 400 MET A N 1
ATOM 3018 C CA . MET A 1 400 ? -26.097 16.522 10.901 1.00 98.06 400 MET A CA 1
ATOM 3019 C C . MET A 1 400 ? -25.809 15.032 11.081 1.00 98.06 400 MET A C 1
ATOM 3021 O O . MET A 1 400 ? -26.746 14.257 11.276 1.00 98.06 400 MET A O 1
ATOM 3025 N N . MET A 1 401 ? -24.540 14.623 11.005 1.00 98.44 401 MET A N 1
ATOM 3026 C CA . MET A 1 401 ? -24.162 13.241 11.261 1.00 98.44 401 MET A CA 1
ATOM 3027 C C . MET A 1 401 ? -24.540 12.846 12.689 1.00 98.44 401 MET A C 1
ATOM 3029 O O . MET A 1 401 ? -24.414 13.636 13.634 1.00 98.44 401 MET A O 1
ATOM 3033 N N . ARG A 1 402 ? -24.987 11.597 12.853 1.00 97.56 402 ARG A N 1
ATOM 3034 C CA . ARG A 1 402 ? -25.368 11.053 14.160 1.00 97.56 402 ARG A CA 1
ATOM 3035 C C . ARG A 1 402 ? -24.236 11.251 15.170 1.00 97.56 402 ARG A C 1
ATOM 3037 O O . ARG A 1 402 ? -23.070 10.998 14.868 1.00 97.56 402 ARG A O 1
ATOM 3044 N N . ARG A 1 403 ? -24.571 11.659 16.395 1.00 97.81 403 ARG A N 1
ATOM 3045 C CA . ARG A 1 403 ? -23.570 11.774 17.460 1.00 97.81 403 ARG A CA 1
ATOM 3046 C C . ARG A 1 403 ? -22.895 10.420 17.708 1.00 97.81 403 ARG A C 1
ATOM 3048 O O . ARG A 1 403 ? -23.588 9.421 17.881 1.00 97.81 403 ARG A O 1
ATOM 3055 N N . GLY A 1 404 ? -21.566 10.408 17.745 1.00 96.50 404 GLY A N 1
ATOM 3056 C CA . GLY A 1 404 ? -20.760 9.193 17.872 1.00 96.50 404 GLY A CA 1
ATOM 3057 C C . GLY A 1 404 ? -20.567 8.422 16.562 1.00 96.50 404 GLY A C 1
ATOM 3058 O O . GLY A 1 404 ? -20.108 7.288 16.600 1.00 96.50 404 GLY A O 1
ATOM 3059 N N . SER A 1 405 ? -20.915 9.005 15.412 1.00 98.38 405 SER A N 1
ATOM 3060 C CA . SER A 1 405 ? -20.665 8.394 14.100 1.00 98.38 405 SER A CA 1
ATOM 3061 C C . SER A 1 405 ? -19.220 8.570 13.626 1.00 98.38 405 SER A C 1
ATOM 3063 O O . SER A 1 405 ? -18.437 9.335 14.202 1.00 98.38 405 SER A O 1
ATOM 3065 N N . TYR A 1 406 ? -18.878 7.854 12.556 1.00 98.69 406 TYR A N 1
ATOM 3066 C CA . TYR A 1 406 ? -17.551 7.845 11.945 1.00 98.69 406 TYR A CA 1
ATOM 3067 C C . TYR A 1 406 ? -17.582 8.380 10.513 1.00 98.69 406 TYR A C 1
ATOM 3069 O O . TYR A 1 406 ? -18.510 8.085 9.759 1.00 98.69 406 TYR A O 1
ATOM 3077 N N . LEU A 1 407 ? -16.537 9.110 10.114 1.00 98.81 407 LEU A N 1
ATOM 3078 C CA . LEU A 1 407 ? -16.361 9.598 8.743 1.00 98.81 407 LEU A CA 1
ATOM 3079 C C . LEU A 1 407 ? -15.136 8.965 8.082 1.00 98.81 407 LEU A C 1
ATOM 3081 O O . LEU A 1 407 ? -14.056 8.954 8.662 1.00 98.81 407 LEU A O 1
ATOM 3085 N N . ILE A 1 408 ? -15.273 8.471 6.853 1.00 98.88 408 ILE A N 1
ATOM 3086 C CA . ILE A 1 408 ? -14.166 7.899 6.086 1.00 98.88 408 ILE A CA 1
ATOM 3087 C C . ILE A 1 408 ? -14.035 8.620 4.752 1.00 98.88 408 ILE A C 1
ATOM 3089 O O . ILE A 1 408 ? -14.954 8.604 3.930 1.00 98.88 408 ILE A O 1
ATOM 3093 N N . ASN A 1 409 ? -12.864 9.202 4.510 1.00 98.56 409 ASN A N 1
ATOM 3094 C CA . ASN A 1 409 ? -12.549 9.866 3.257 1.00 98.56 409 ASN A CA 1
ATOM 3095 C C . ASN A 1 409 ? -11.305 9.254 2.602 1.00 98.56 409 ASN A C 1
ATOM 3097 O O . ASN A 1 409 ? -10.173 9.481 3.024 1.00 98.56 409 ASN A O 1
ATOM 3101 N N . THR A 1 410 ? -11.541 8.505 1.527 1.00 97.44 410 THR A N 1
ATOM 3102 C CA . THR A 1 410 ? -10.509 7.973 0.620 1.00 97.44 410 THR A CA 1
ATOM 3103 C C . THR A 1 410 ? -10.693 8.521 -0.800 1.00 97.44 410 THR A C 1
ATOM 3105 O O . THR A 1 410 ? -10.356 7.859 -1.782 1.00 97.44 410 THR A O 1
ATOM 3108 N N . SER A 1 411 ? -11.320 9.698 -0.920 1.00 94.44 411 SER A N 1
ATOM 3109 C CA . SER A 1 411 ? -11.652 10.340 -2.195 1.00 94.44 411 SER A CA 1
ATOM 3110 C C . SER A 1 411 ? -10.746 11.541 -2.475 1.00 94.44 411 SER A C 1
ATOM 3112 O O . SER A 1 411 ? -9.697 11.381 -3.099 1.00 94.44 411 SER A O 1
ATOM 3114 N N . ARG A 1 412 ? -11.122 12.740 -2.024 1.00 93.12 412 ARG A N 1
ATOM 3115 C CA . ARG A 1 412 ? -10.321 13.974 -2.046 1.00 93.12 412 ARG A CA 1
ATOM 3116 C C . ARG A 1 412 ? -10.588 14.768 -0.771 1.00 93.12 412 ARG A C 1
ATOM 3118 O O . ARG A 1 412 ? -11.715 14.757 -0.276 1.00 93.12 412 ARG A O 1
ATOM 3125 N N . ALA A 1 413 ? -9.565 15.432 -0.240 1.00 93.94 413 ALA A N 1
ATOM 3126 C CA . ALA A 1 413 ? -9.659 16.123 1.045 1.00 93.94 413 ALA A CA 1
ATOM 3127 C C . ALA A 1 413 ? -10.675 17.267 1.018 1.00 93.94 413 ALA A C 1
ATOM 3129 O O . ALA A 1 413 ? -11.578 17.279 1.846 1.00 93.94 413 ALA A O 1
ATOM 3130 N N . ASP A 1 414 ? -10.621 18.106 -0.021 1.00 94.50 414 ASP A N 1
ATOM 3131 C CA . ASP A 1 414 ? -11.467 19.298 -0.199 1.00 94.50 414 ASP A CA 1
ATOM 3132 C C . ASP A 1 414 ? -12.962 19.008 -0.406 1.00 94.50 414 ASP A C 1
ATOM 3134 O O . ASP A 1 414 ? -13.759 19.915 -0.632 1.00 94.50 414 ASP A O 1
ATOM 3138 N N . ILE A 1 415 ? -13.383 17.743 -0.359 1.00 97.50 415 ILE A N 1
ATOM 3139 C CA . ILE A 1 415 ? -14.806 17.383 -0.298 1.00 97.50 415 ILE A CA 1
ATOM 3140 C C . ILE A 1 415 ? -15.360 17.590 1.121 1.00 97.50 415 ILE A C 1
ATOM 3142 O O . ILE A 1 415 ? -16.563 17.791 1.301 1.00 97.50 415 ILE A O 1
ATOM 3146 N N . VAL A 1 416 ? -14.486 17.564 2.126 1.00 98.25 416 VAL A N 1
ATOM 3147 C CA . VAL A 1 416 ? -14.818 17.751 3.535 1.00 98.25 416 VAL A CA 1
ATOM 3148 C C . VAL A 1 416 ? -14.176 19.041 4.020 1.00 98.25 416 VAL A C 1
ATOM 3150 O O . VAL A 1 416 ? -12.990 19.266 3.803 1.00 98.25 416 VAL A O 1
ATOM 3153 N N . ASP A 1 417 ? -14.945 19.866 4.721 1.00 97.94 417 ASP A N 1
ATOM 3154 C CA . ASP A 1 417 ? -14.405 21.030 5.419 1.00 97.94 417 ASP A CA 1
ATOM 3155 C C . ASP A 1 417 ? -13.566 20.576 6.630 1.00 97.94 417 ASP A C 1
ATOM 3157 O O . ASP A 1 417 ? -14.085 20.263 7.707 1.00 97.94 417 ASP A O 1
ATOM 3161 N N . GLY A 1 418 ? -12.251 20.475 6.422 1.00 96.81 418 GLY A N 1
ATOM 3162 C CA . GLY A 1 418 ? -11.288 19.920 7.375 1.00 96.81 418 GLY A CA 1
ATOM 3163 C C . GLY A 1 418 ? -11.262 20.609 8.750 1.00 96.81 418 GLY A C 1
ATOM 3164 O O . GLY A 1 418 ? -11.319 19.909 9.766 1.00 96.81 418 GLY A O 1
ATOM 3165 N N . PRO A 1 419 ? -11.230 21.954 8.830 1.00 97.69 419 PRO A N 1
ATOM 3166 C CA . PRO A 1 419 ? -11.348 22.678 10.096 1.00 97.69 419 PRO A CA 1
ATOM 3167 C C . PRO A 1 419 ? -12.622 22.343 10.884 1.00 97.69 419 PRO A C 1
ATOM 3169 O O . PRO A 1 419 ? -12.550 22.115 12.094 1.00 97.69 419 PRO A O 1
ATOM 3172 N N . SER A 1 420 ? -13.774 22.247 10.213 1.00 98.31 420 SER A N 1
ATOM 3173 C CA . SER A 1 420 ? -15.031 21.856 10.866 1.00 98.31 420 SER A CA 1
ATOM 3174 C C . SER A 1 420 ? -15.006 20.403 11.344 1.00 98.31 420 SER A C 1
ATOM 3176 O O . SER A 1 420 ? -15.474 20.109 12.445 1.00 98.31 420 SER A O 1
ATOM 3178 N N . LEU A 1 421 ? -14.420 19.490 10.561 1.00 98.38 421 LEU A N 1
ATOM 3179 C CA . LEU A 1 421 ? -14.230 18.095 10.965 1.00 98.38 421 LEU A CA 1
ATOM 3180 C C . LEU A 1 421 ? -13.388 17.987 12.246 1.00 98.38 421 LEU A C 1
ATOM 3182 O O . LEU A 1 421 ? -13.774 17.276 13.175 1.00 98.38 421 LEU A O 1
ATOM 3186 N N . LEU A 1 422 ? -12.261 18.705 12.314 1.00 98.19 422 LEU A N 1
ATOM 3187 C CA . LEU A 1 422 ? -11.399 18.740 13.499 1.00 98.19 422 LEU A CA 1
ATOM 3188 C C . LEU A 1 422 ? -12.171 19.180 14.746 1.00 98.19 422 LEU A C 1
ATOM 3190 O O . LEU A 1 422 ? -12.048 18.558 15.803 1.00 98.19 422 LEU A O 1
ATOM 3194 N N . GLU A 1 423 ? -12.958 20.246 14.629 1.00 98.06 423 GLU A N 1
ATOM 3195 C CA . GLU A 1 423 ? -13.708 20.787 15.758 1.00 98.06 423 GLU A CA 1
ATOM 3196 C C . GLU A 1 423 ? -14.790 19.811 16.244 1.00 98.06 423 GLU A C 1
ATOM 3198 O O . GLU A 1 423 ? -14.896 19.538 17.440 1.00 98.06 423 GLU A O 1
ATOM 3203 N N . LEU A 1 424 ? -15.530 19.186 15.326 1.00 98.06 424 LEU A N 1
ATOM 3204 C CA . LEU A 1 424 ? -16.565 18.207 15.672 1.00 98.06 424 LEU A CA 1
ATOM 3205 C C . LEU A 1 424 ? -15.997 16.920 16.293 1.00 98.06 424 LEU A C 1
ATOM 3207 O O . LEU A 1 424 ? -16.644 16.316 17.155 1.00 98.06 424 LEU A O 1
ATOM 3211 N N . LEU A 1 425 ? -14.782 16.515 15.910 1.00 98.12 425 LEU A N 1
ATOM 3212 C CA . LEU A 1 425 ? -14.055 15.424 16.567 1.00 98.12 425 LEU A CA 1
ATOM 3213 C C . LEU A 1 425 ? -13.629 15.811 17.990 1.00 98.12 425 LEU A C 1
ATOM 3215 O O . LEU A 1 425 ? -13.813 15.029 18.921 1.00 98.12 425 LEU A O 1
ATOM 3219 N N . ARG A 1 426 ? -13.118 17.034 18.193 1.00 96.88 426 ARG A N 1
ATOM 3220 C CA . ARG A 1 426 ? -12.735 17.541 19.527 1.00 96.88 426 ARG A CA 1
ATOM 3221 C C . ARG A 1 426 ? -13.921 17.647 20.480 1.00 96.88 426 ARG A C 1
ATOM 3223 O O . ARG A 1 426 ? -13.781 17.348 21.663 1.00 96.88 426 ARG A O 1
ATOM 3230 N N . GLN A 1 427 ? -15.084 18.036 19.967 1.00 95.94 427 GLN A N 1
ATOM 3231 C CA . GLN A 1 427 ? -16.329 18.124 20.734 1.00 95.94 427 GLN A CA 1
ATOM 3232 C C . GLN A 1 427 ? -16.960 16.751 21.030 1.00 95.94 427 GLN A C 1
ATOM 3234 O O . GLN A 1 427 ? -17.923 16.663 21.796 1.00 95.94 427 GLN A O 1
ATOM 3239 N N . GLY A 1 428 ? -16.453 15.671 20.423 1.00 94.56 428 GLY A N 1
ATOM 3240 C CA . GLY A 1 428 ? -17.042 14.337 20.527 1.00 94.56 428 GLY A CA 1
ATOM 3241 C C . GLY A 1 428 ? -18.419 14.230 19.862 1.00 94.56 428 GLY A C 1
ATOM 3242 O O . GLY A 1 428 ? -19.226 13.381 20.254 1.00 94.56 428 GLY A O 1
ATOM 3243 N N . GLN A 1 429 ? -18.716 15.101 18.888 1.00 96.56 429 GLN A N 1
ATOM 3244 C CA . GLN A 1 429 ? -19.873 14.927 18.008 1.00 96.56 429 GLN A CA 1
ATOM 3245 C C . GLN A 1 429 ? -19.633 13.728 17.088 1.00 96.56 429 GLN A C 1
ATOM 3247 O O . GLN A 1 429 ? -20.519 12.892 16.933 1.00 96.56 429 GLN A O 1
ATOM 3252 N N . LEU A 1 430 ? -18.426 13.609 16.536 1.00 98.06 430 LEU A N 1
ATOM 3253 C CA . LEU A 1 430 ? -17.977 12.435 15.788 1.00 98.06 430 LEU A CA 1
ATOM 3254 C C . LEU A 1 430 ? -17.054 11.586 16.665 1.00 98.06 430 LEU A C 1
ATOM 3256 O O . LEU A 1 430 ? -16.219 12.123 17.391 1.00 98.06 430 LEU A O 1
ATOM 3260 N N . ALA A 1 431 ? -17.205 10.263 16.599 1.00 97.06 431 ALA A N 1
ATOM 3261 C CA . ALA A 1 431 ? -16.365 9.328 17.349 1.00 97.06 431 ALA A CA 1
ATOM 3262 C C . ALA A 1 431 ? -14.997 9.116 16.690 1.00 97.06 431 ALA A C 1
ATOM 3264 O O . ALA A 1 431 ? -14.027 8.803 17.381 1.00 97.06 431 ALA A O 1
ATOM 3265 N N . GLY A 1 432 ? -14.903 9.294 15.369 1.00 97.94 432 GLY A N 1
ATOM 3266 C CA . GLY A 1 432 ? -13.615 9.286 14.693 1.00 97.94 432 GLY A CA 1
ATOM 3267 C C . GLY A 1 432 ? -13.657 9.517 13.186 1.00 97.94 432 GLY A C 1
ATOM 3268 O O . GLY A 1 432 ? -14.722 9.498 12.566 1.00 97.94 432 GLY A O 1
ATOM 3269 N N . ALA A 1 433 ? -12.476 9.719 12.598 1.00 98.56 433 ALA A N 1
ATOM 3270 C CA . ALA A 1 433 ? -12.307 9.902 11.161 1.00 98.56 433 ALA A CA 1
ATOM 3271 C C . ALA A 1 433 ? -11.143 9.083 10.576 1.00 98.56 433 ALA A C 1
ATOM 3273 O O . ALA A 1 433 ? -10.042 9.050 11.125 1.00 98.56 433 ALA A O 1
ATOM 3274 N N . GLY A 1 434 ? -11.394 8.434 9.440 1.00 98.56 434 GLY A N 1
ATOM 3275 C CA . GLY A 1 434 ? -10.423 7.658 8.671 1.00 98.56 434 GLY A CA 1
ATOM 3276 C C . GLY A 1 434 ? -10.077 8.397 7.385 1.00 98.56 434 GLY A C 1
ATOM 3277 O O . GLY A 1 434 ? -10.953 8.590 6.544 1.00 98.56 434 GLY A O 1
ATOM 3278 N N . LEU A 1 435 ? -8.828 8.826 7.229 1.00 98.38 435 LEU A N 1
ATOM 3279 C CA . LEU A 1 435 ? -8.413 9.755 6.177 1.00 98.38 435 LEU A CA 1
ATOM 3280 C C . LEU A 1 435 ? -7.226 9.183 5.399 1.00 98.38 435 LEU A C 1
ATOM 3282 O O . LEU A 1 435 ? -6.185 8.903 5.983 1.00 98.38 435 LEU A O 1
ATOM 3286 N N . ASP A 1 436 ? -7.370 9.037 4.083 1.00 97.56 436 ASP A N 1
ATOM 3287 C CA . ASP A 1 436 ? -6.248 8.692 3.190 1.00 97.56 436 ASP A CA 1
ATOM 3288 C C . ASP A 1 436 ? -5.786 9.887 2.341 1.00 97.56 436 ASP A C 1
ATOM 3290 O O . ASP A 1 436 ? -4.796 9.794 1.633 1.00 97.56 436 ASP A O 1
ATOM 3294 N N . VAL A 1 437 ? -6.505 11.009 2.383 1.00 94.94 437 VAL A N 1
ATOM 3295 C CA . VAL A 1 437 ? -6.283 12.175 1.515 1.00 94.94 437 VAL A CA 1
ATOM 3296 C C . VAL A 1 437 ? -6.254 13.459 2.336 1.00 94.94 437 VAL A C 1
ATOM 3298 O O . VAL A 1 437 ? -7.033 13.593 3.282 1.00 94.94 437 VAL A O 1
ATOM 3301 N N . PHE A 1 438 ? -5.389 14.401 1.950 1.00 94.44 438 PHE A N 1
ATOM 3302 C CA . PHE A 1 438 ? -5.155 15.666 2.670 1.00 94.44 438 PHE A CA 1
ATOM 3303 C C . PHE A 1 438 ? -5.201 16.876 1.726 1.00 94.44 438 PHE A C 1
ATOM 3305 O O . PHE A 1 438 ? -5.021 16.726 0.517 1.00 94.44 438 PHE A O 1
ATOM 3312 N N . HIS A 1 439 ? -5.504 18.063 2.260 1.00 88.31 439 HIS A N 1
ATOM 3313 C CA . HIS A 1 439 ? -5.534 19.318 1.500 1.00 88.31 439 HIS A CA 1
ATOM 3314 C C . HIS A 1 439 ? -4.152 19.595 0.910 1.00 88.31 439 HIS A C 1
ATOM 3316 O O . HIS A 1 439 ? -3.999 19.889 -0.278 1.00 88.31 439 HIS A O 1
ATOM 3322 N N . LEU A 1 440 ? -3.128 19.419 1.747 1.00 84.44 440 LEU A N 1
ATOM 3323 C CA . LEU A 1 440 ? -1.735 19.426 1.345 1.00 84.44 440 LEU A CA 1
ATOM 3324 C C . LEU A 1 440 ? -1.098 18.101 1.752 1.00 84.44 440 LEU A C 1
ATOM 3326 O O . LEU A 1 440 ? -1.254 17.618 2.868 1.00 84.44 440 LEU A O 1
ATOM 3330 N N . GLU A 1 441 ? -0.378 17.492 0.816 1.00 85.31 441 GLU A N 1
ATOM 3331 C CA . GLU A 1 441 ? 0.229 16.177 1.002 1.00 85.31 441 GLU A CA 1
ATOM 3332 C C . GLU A 1 441 ? 1.757 16.309 0.905 1.00 85.31 441 GLU A C 1
ATOM 3334 O O . GLU A 1 441 ? 2.286 16.450 -0.204 1.00 85.31 441 GLU A O 1
ATOM 3339 N N . PRO A 1 442 ? 2.497 16.275 2.038 1.00 90.06 442 PRO A N 1
ATOM 3340 C CA . PRO A 1 442 ? 2.055 16.000 3.418 1.00 90.06 442 PRO A CA 1
ATOM 3341 C C . PRO A 1 442 ? 1.380 17.197 4.131 1.00 90.06 442 PRO A C 1
ATOM 3343 O O . PRO A 1 442 ? 1.634 18.335 3.733 1.00 90.06 442 PRO A O 1
ATOM 3346 N N . PRO A 1 443 ? 0.614 16.964 5.224 1.00 90.50 443 PRO A N 1
ATOM 3347 C CA . PRO A 1 443 ? -0.027 18.029 5.997 1.00 90.50 443 PRO A CA 1
ATOM 3348 C C . PRO A 1 443 ? 0.948 19.096 6.494 1.00 90.50 443 PRO A C 1
ATOM 3350 O O . PRO A 1 443 ? 1.903 18.801 7.221 1.00 90.50 443 PRO A O 1
ATOM 3353 N N . VAL A 1 444 ? 0.687 20.353 6.136 1.00 91.81 444 VAL A N 1
ATOM 3354 C CA . VAL A 1 444 ? 1.507 21.504 6.554 1.00 91.81 444 VAL A CA 1
ATOM 3355 C C . VAL A 1 444 ? 0.760 22.483 7.445 1.00 91.81 444 VAL A C 1
ATOM 3357 O O . VAL A 1 444 ? 1.392 23.091 8.312 1.00 91.81 444 VAL A O 1
ATOM 3360 N N . ASP A 1 445 ? -0.554 22.596 7.279 1.00 92.88 445 ASP A N 1
ATOM 3361 C CA . ASP A 1 445 ? -1.370 23.501 8.071 1.00 92.88 445 ASP A CA 1
ATOM 3362 C C . ASP A 1 445 ? -1.553 22.970 9.493 1.00 92.88 445 ASP A C 1
ATOM 3364 O O . ASP A 1 445 ? -1.711 21.770 9.724 1.00 92.88 445 ASP A O 1
ATOM 3368 N N . GLU A 1 446 ? -1.576 23.876 10.470 1.00 95.56 446 GLU A N 1
ATOM 3369 C CA . GLU A 1 446 ? -1.672 23.499 11.885 1.00 95.56 446 GLU A CA 1
ATOM 3370 C C . GLU A 1 446 ? -2.981 22.774 12.221 1.00 95.56 446 GLU A C 1
ATOM 3372 O O . GLU A 1 446 ? -2.984 21.851 13.036 1.00 95.56 446 GLU A O 1
ATOM 3377 N N . TRP A 1 447 ? -4.088 23.134 11.564 1.00 95.19 447 TRP A N 1
ATOM 3378 C CA . TRP A 1 447 ? -5.361 22.432 11.736 1.00 95.19 447 TRP A CA 1
ATOM 3379 C C . TRP A 1 447 ? -5.278 20.989 11.212 1.00 95.19 447 TRP A C 1
ATOM 3381 O O . TRP A 1 447 ? -5.771 20.068 11.859 1.00 95.19 447 TRP A O 1
ATOM 3391 N N . GLU A 1 448 ? -4.599 20.759 10.089 1.00 94.75 448 GLU A N 1
ATOM 3392 C CA . GLU A 1 448 ? -4.502 19.436 9.472 1.00 94.75 448 GLU A CA 1
ATOM 3393 C C . GLU A 1 448 ? -3.519 18.535 10.228 1.00 94.75 448 GLU A C 1
ATOM 3395 O O . GLU A 1 448 ? -3.816 17.369 10.496 1.00 94.75 448 GLU A O 1
ATOM 3400 N N . LYS A 1 449 ? -2.394 19.096 10.696 1.00 95.94 449 LYS A N 1
ATOM 3401 C CA . LYS A 1 449 ? -1.485 18.419 11.638 1.00 95.94 449 LYS A CA 1
ATOM 3402 C C . LYS A 1 449 ? -2.204 18.019 12.923 1.00 95.94 449 LYS A C 1
ATOM 3404 O O . LYS A 1 449 ? -2.008 16.908 13.419 1.00 95.94 449 LYS A O 1
ATOM 3409 N N . ALA A 1 450 ? -3.037 18.909 13.464 1.00 96.44 450 ALA A N 1
ATOM 3410 C CA . ALA A 1 450 ? -3.827 18.615 14.651 1.00 96.44 450 ALA A CA 1
ATOM 3411 C C . ALA A 1 450 ? -4.854 17.505 14.390 1.00 96.44 450 ALA A C 1
ATOM 3413 O O . ALA A 1 450 ? -5.018 16.638 15.243 1.00 96.44 450 ALA A O 1
ATOM 3414 N N . LEU A 1 451 ? -5.496 17.501 13.217 1.00 95.62 451 LEU A N 1
ATOM 3415 C CA . LEU A 1 451 ? -6.453 16.474 12.799 1.00 95.62 451 LEU A CA 1
ATOM 3416 C C . LEU A 1 451 ? -5.811 15.081 12.751 1.00 95.62 451 LEU A C 1
ATOM 3418 O O . LEU A 1 451 ? -6.334 14.144 13.355 1.00 95.62 451 LEU A O 1
ATOM 3422 N N . VAL A 1 452 ? -4.647 14.935 12.112 1.00 94.06 452 VAL A N 1
ATOM 3423 C CA . VAL A 1 452 ? -3.955 13.631 12.025 1.00 94.06 452 VAL A CA 1
ATOM 3424 C C . VAL A 1 452 ? -3.321 13.177 13.342 1.00 94.06 452 VAL A C 1
ATOM 3426 O O . VAL A 1 452 ? -2.988 12.004 13.479 1.00 94.06 452 VAL A O 1
ATOM 3429 N N . SER A 1 453 ? -3.160 14.084 14.309 1.00 92.44 453 SER A N 1
ATOM 3430 C CA . SER A 1 453 ? -2.504 13.811 15.597 1.00 92.44 453 SER A CA 1
ATOM 3431 C C . SER A 1 453 ? -3.484 13.666 16.766 1.00 92.44 453 SER A C 1
ATOM 3433 O O . SER A 1 453 ? -3.056 13.650 17.924 1.00 92.44 453 SER A O 1
ATOM 3435 N N . LEU A 1 454 ? -4.796 13.595 16.504 1.00 94.12 454 LEU A N 1
ATOM 3436 C CA . LEU A 1 454 ? -5.788 13.382 17.558 1.00 94.12 454 LEU A CA 1
ATOM 3437 C C . LEU A 1 454 ? -5.535 12.047 18.276 1.00 94.12 454 LEU A C 1
ATOM 3439 O O . LEU A 1 454 ? -5.268 11.011 17.671 1.00 94.12 454 LEU A O 1
ATOM 3443 N N . THR A 1 455 ? -5.609 12.081 19.604 1.00 86.56 455 THR A N 1
ATOM 3444 C CA . THR A 1 455 ? -5.257 10.946 20.463 1.00 86.56 455 THR A CA 1
ATOM 3445 C C . THR A 1 455 ? -6.404 9.935 20.592 1.00 86.56 455 THR A C 1
ATOM 3447 O O . THR A 1 455 ? -7.491 10.109 20.040 1.00 86.56 455 THR A O 1
ATOM 3450 N N . ASN A 1 456 ? -6.166 8.841 21.328 1.00 83.19 456 ASN A N 1
ATOM 3451 C CA . ASN A 1 456 ? -7.162 7.814 21.673 1.00 83.19 456 ASN A CA 1
ATOM 3452 C C . ASN A 1 456 ? -7.790 7.070 20.478 1.00 83.19 456 ASN A C 1
ATOM 3454 O O . ASN A 1 456 ? -8.843 6.444 20.623 1.00 83.19 456 ASN A O 1
ATOM 3458 N N . GLY A 1 457 ? -7.144 7.122 19.309 1.00 84.38 457 GLY A N 1
ATOM 3459 C CA . GLY A 1 457 ? -7.639 6.505 18.079 1.00 84.38 457 GLY A CA 1
ATOM 3460 C C . GLY A 1 457 ? -8.814 7.246 17.438 1.00 84.38 457 GLY A C 1
ATOM 3461 O O . GLY A 1 457 ? -9.534 6.641 16.649 1.00 84.38 457 GLY A O 1
ATOM 3462 N N . ALA A 1 458 ? -9.023 8.527 17.774 1.00 94.00 458 ALA A N 1
ATOM 3463 C CA . ALA A 1 458 ? -10.061 9.354 17.156 1.00 94.00 458 ALA A CA 1
ATOM 3464 C C . ALA A 1 458 ? -9.791 9.608 15.664 1.00 94.00 458 ALA A C 1
ATOM 3466 O O . ALA A 1 458 ? -10.728 9.813 14.897 1.00 94.00 458 ALA A O 1
ATOM 3467 N N . THR A 1 459 ? -8.531 9.563 15.225 1.00 96.94 459 THR A N 1
ATOM 3468 C CA . THR A 1 459 ? -8.198 9.601 13.800 1.00 96.94 459 THR A CA 1
ATOM 3469 C C . THR A 1 459 ? -7.272 8.468 13.396 1.00 96.94 459 THR A C 1
ATOM 3471 O O . THR A 1 459 ? -6.401 8.031 14.148 1.00 96.94 459 THR A O 1
ATOM 3474 N N . VAL A 1 460 ? -7.496 7.967 12.183 1.00 97.81 460 VAL A N 1
ATOM 3475 C CA . VAL A 1 460 ? -6.615 7.018 11.502 1.00 97.81 460 VAL A CA 1
ATOM 3476 C C . VAL A 1 460 ? -6.279 7.618 10.148 1.00 97.81 460 VAL A C 1
ATOM 3478 O O . VAL A 1 460 ? -7.159 7.790 9.308 1.00 97.81 460 VAL A O 1
ATOM 3481 N N . ALA A 1 461 ? -5.010 7.957 9.958 1.00 96.75 461 ALA A N 1
ATOM 3482 C CA . ALA A 1 461 ? -4.510 8.632 8.771 1.00 96.75 461 ALA A CA 1
ATOM 3483 C C . ALA A 1 461 ? -3.532 7.733 8.004 1.00 96.75 461 ALA A C 1
ATOM 3485 O O . ALA A 1 461 ? -2.636 7.134 8.603 1.00 96.75 461 ALA A O 1
ATOM 3486 N N . THR A 1 462 ? -3.673 7.665 6.683 1.00 96.94 462 THR A N 1
ATOM 3487 C CA . THR A 1 462 ? -2.738 6.983 5.779 1.00 96.94 462 THR A CA 1
ATOM 3488 C C . THR A 1 462 ? -2.268 7.934 4.684 1.00 96.94 462 THR A C 1
ATOM 3490 O O . THR A 1 462 ? -2.987 8.841 4.290 1.00 96.94 462 THR A O 1
ATOM 3493 N N . CYS A 1 463 ? -1.028 7.782 4.217 1.00 93.12 463 CYS A N 1
ATOM 3494 C CA . CYS A 1 463 ? -0.373 8.747 3.328 1.00 93.12 463 CYS A CA 1
ATOM 3495 C C . CYS A 1 463 ? -0.726 8.555 1.839 1.00 93.12 463 CYS A C 1
ATOM 3497 O O . CYS A 1 463 ? 0.167 8.339 1.019 1.00 93.12 463 CYS A O 1
ATOM 3499 N N . HIS A 1 464 ? -2.015 8.629 1.492 1.00 91.94 464 HIS A N 1
ATOM 3500 C CA . HIS A 1 464 ? -2.527 8.497 0.120 1.00 91.94 464 HIS A CA 1
ATOM 3501 C C . HIS A 1 464 ? -2.130 7.175 -0.543 1.00 91.94 464 HIS A C 1
ATOM 3503 O O . HIS A 1 464 ? -1.580 7.112 -1.649 1.00 91.94 464 HIS A O 1
ATOM 3509 N N . ILE A 1 465 ? -2.423 6.081 0.157 1.00 92.69 465 ILE A N 1
ATOM 3510 C CA . ILE A 1 465 ? -2.033 4.722 -0.224 1.00 92.69 465 ILE A CA 1
ATOM 3511 C C . ILE A 1 465 ? -3.177 3.896 -0.817 1.00 92.69 465 ILE A C 1
ATOM 3513 O O . ILE A 1 465 ? -2.958 2.730 -1.136 1.00 92.69 465 ILE A O 1
ATOM 3517 N N . GLY A 1 466 ? -4.368 4.460 -1.041 1.00 90.62 466 GLY A N 1
ATOM 3518 C CA . GLY A 1 466 ? -5.523 3.720 -1.570 1.00 90.62 466 GLY A CA 1
ATOM 3519 C C . GLY A 1 466 ? -5.257 2.949 -2.869 1.00 90.62 466 GLY A C 1
ATOM 3520 O O . GLY A 1 466 ? -5.798 1.863 -3.073 1.00 90.62 466 GLY A O 1
ATOM 3521 N N . ALA A 1 467 ? -4.379 3.463 -3.734 1.00 87.00 467 ALA A N 1
ATOM 3522 C CA . ALA A 1 467 ? -3.936 2.771 -4.950 1.00 87.00 467 ALA A CA 1
ATOM 3523 C C . ALA A 1 467 ? -2.562 2.076 -4.815 1.00 87.00 467 ALA A C 1
ATOM 3525 O O . ALA A 1 467 ? -2.147 1.371 -5.734 1.00 87.00 467 ALA A O 1
ATOM 3526 N N . GLN A 1 468 ? -1.856 2.235 -3.689 1.00 86.38 468 GLN A N 1
ATOM 3527 C CA . GLN A 1 468 ? -0.501 1.712 -3.464 1.00 86.38 468 GLN A CA 1
ATOM 3528 C C . GLN A 1 468 ? -0.513 0.223 -3.086 1.00 86.38 468 GLN A C 1
ATOM 3530 O O . GLN A 1 468 ? -0.077 -0.185 -2.012 1.00 86.38 468 GLN A O 1
ATOM 3535 N N . THR A 1 469 ? -0.991 -0.614 -4.006 1.00 85.06 469 THR A N 1
ATOM 3536 C CA . THR A 1 469 ? -0.899 -2.076 -3.913 1.00 85.06 469 THR A CA 1
ATOM 3537 C C . THR A 1 469 ? -0.206 -2.643 -5.145 1.00 85.06 469 THR A C 1
ATOM 3539 O O . THR A 1 469 ? -0.323 -2.106 -6.250 1.00 85.06 469 THR A O 1
ATOM 3542 N N . ASN A 1 470 ? 0.485 -3.776 -4.990 1.00 82.44 470 ASN A N 1
ATOM 3543 C CA . ASN A 1 470 ? 1.124 -4.464 -6.117 1.00 82.44 470 ASN A CA 1
ATOM 3544 C C . ASN A 1 470 ? 0.113 -4.773 -7.237 1.00 82.44 470 ASN A C 1
ATOM 3546 O O . ASN A 1 470 ? 0.414 -4.642 -8.423 1.00 82.44 470 ASN A O 1
ATOM 3550 N N . GLN A 1 471 ? -1.108 -5.154 -6.860 1.00 86.38 471 GLN A N 1
ATOM 3551 C CA . GLN A 1 471 ? -2.187 -5.510 -7.770 1.00 86.38 471 GLN A CA 1
ATOM 3552 C C . GLN A 1 471 ? -2.714 -4.287 -8.529 1.00 86.38 471 GLN A C 1
ATOM 3554 O O . GLN A 1 471 ? -2.857 -4.362 -9.751 1.00 86.38 471 GLN A O 1
ATOM 3559 N N . ALA A 1 472 ? -2.986 -3.172 -7.842 1.00 85.25 472 ALA A N 1
ATOM 3560 C CA . ALA A 1 472 ? -3.459 -1.945 -8.481 1.00 85.25 472 ALA A CA 1
ATOM 3561 C C . ALA A 1 472 ? -2.390 -1.361 -9.408 1.00 85.25 472 ALA A C 1
ATOM 3563 O O . ALA A 1 472 ? -2.664 -1.173 -10.592 1.00 85.25 472 ALA A O 1
ATOM 3564 N N . GLN A 1 473 ? -1.152 -1.208 -8.924 1.00 83.50 473 GLN A N 1
ATOM 3565 C CA . GLN A 1 473 ? -0.047 -0.680 -9.728 1.00 83.50 473 GLN A CA 1
ATOM 3566 C C . GLN A 1 473 ? 0.192 -1.505 -11.000 1.00 83.50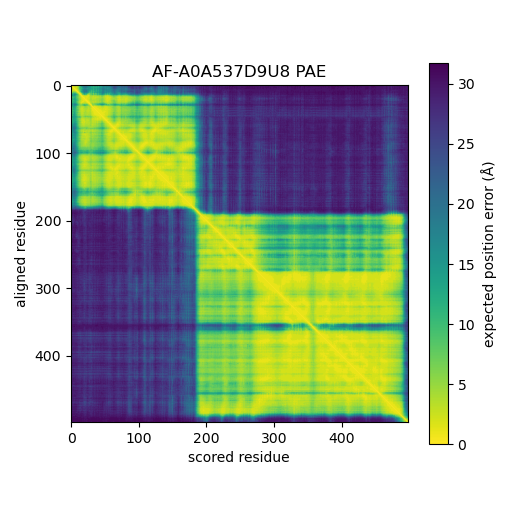 473 GLN A C 1
ATOM 3568 O O . GLN A 1 473 ? 0.457 -0.943 -12.067 1.00 83.50 473 GLN A O 1
ATOM 3573 N N . ARG A 1 474 ? 0.065 -2.836 -10.913 1.00 84.06 474 ARG A N 1
ATOM 3574 C CA . ARG A 1 474 ? 0.171 -3.729 -12.073 1.00 84.06 474 ARG A CA 1
ATOM 3575 C C . ARG A 1 474 ? -1.005 -3.569 -13.034 1.00 84.06 474 ARG A C 1
ATOM 3577 O O . ARG A 1 474 ? -0.774 -3.460 -14.234 1.00 84.06 474 ARG A O 1
ATOM 3584 N N . ARG A 1 475 ? -2.250 -3.549 -12.540 1.00 86.12 475 ARG A N 1
ATOM 3585 C CA . ARG A 1 475 ? -3.445 -3.358 -13.386 1.00 86.12 475 ARG A CA 1
ATOM 3586 C C . ARG A 1 475 ? -3.399 -2.025 -14.127 1.00 86.12 475 ARG A C 1
ATOM 3588 O O . ARG A 1 475 ? -3.620 -2.017 -15.329 1.00 86.12 475 ARG A O 1
ATOM 3595 N N . GLU A 1 476 ? -3.053 -0.938 -13.438 1.00 85.94 476 GLU A N 1
ATOM 3596 C CA . GLU A 1 476 ? -2.911 0.398 -14.034 1.00 85.94 476 GLU A CA 1
ATOM 3597 C C . GLU A 1 476 ? -1.872 0.402 -15.157 1.00 85.94 476 GLU A C 1
ATOM 3599 O O . GLU A 1 476 ? -2.136 0.862 -16.266 1.00 85.94 476 GLU A O 1
ATOM 3604 N N . SER A 1 477 ? -0.693 -0.159 -14.889 1.00 85.50 477 SER A N 1
ATOM 3605 C CA . SER A 1 477 ? 0.403 -0.148 -15.857 1.00 85.50 477 SER A CA 1
ATOM 3606 C C . SER A 1 477 ? 0.081 -1.010 -17.089 1.00 85.50 477 SER A C 1
ATOM 3608 O O . SER A 1 477 ? 0.334 -0.594 -18.219 1.00 85.50 477 SER A O 1
ATOM 3610 N N . VAL A 1 478 ? -0.542 -2.180 -16.894 1.00 86.88 478 VAL A N 1
ATOM 3611 C CA . VAL A 1 478 ? -0.957 -3.077 -17.987 1.00 86.88 478 VAL A CA 1
ATOM 3612 C C . VAL A 1 478 ? -2.112 -2.492 -18.803 1.00 86.88 478 VAL A C 1
ATOM 3614 O O . VAL A 1 478 ? -2.037 -2.491 -20.030 1.00 86.88 478 VAL A O 1
ATOM 3617 N N . GLU A 1 479 ? -3.161 -1.977 -18.156 1.00 88.88 479 GLU A N 1
ATOM 3618 C CA . GLU A 1 479 ? -4.332 -1.408 -18.839 1.00 88.88 479 GLU A CA 1
ATOM 3619 C C . GLU A 1 479 ? -3.931 -0.205 -19.702 1.00 88.88 479 GLU A C 1
ATOM 3621 O O . GLU A 1 479 ? -4.362 -0.091 -20.851 1.00 88.88 479 GLU A O 1
ATOM 3626 N N . LEU A 1 480 ? -3.069 0.675 -19.181 1.00 90.06 480 LEU A N 1
ATOM 3627 C CA . LEU A 1 480 ? -2.589 1.829 -19.934 1.00 90.06 480 LEU A CA 1
ATOM 3628 C C . LEU A 1 480 ? -1.725 1.410 -21.130 1.00 90.06 480 LEU A C 1
ATOM 3630 O O . LEU A 1 480 ? -1.922 1.925 -22.230 1.00 90.06 480 LEU A O 1
ATOM 3634 N N . ALA A 1 481 ? -0.813 0.450 -20.946 1.00 89.69 481 ALA A N 1
ATOM 3635 C CA . ALA A 1 481 ? -0.004 -0.082 -22.040 1.00 89.69 481 ALA A CA 1
ATOM 3636 C C . ALA A 1 481 ? -0.881 -0.697 -23.145 1.00 89.69 481 ALA A C 1
ATOM 3638 O O . ALA A 1 481 ? -0.683 -0.412 -24.323 1.00 89.69 481 ALA A O 1
ATOM 3639 N N . GLN A 1 482 ? -1.897 -1.483 -22.777 1.00 89.44 482 GLN A N 1
ATOM 3640 C CA . GLN A 1 482 ? -2.843 -2.072 -23.730 1.00 89.44 482 GLN A CA 1
ATOM 3641 C C . GLN A 1 482 ? -3.669 -1.014 -24.470 1.00 89.44 482 GLN A C 1
ATOM 3643 O O . GLN A 1 482 ? -3.845 -1.130 -25.683 1.00 89.44 482 GLN A O 1
ATOM 3648 N N . LYS A 1 483 ? -4.135 0.034 -23.776 1.00 89.81 483 LYS A N 1
ATOM 3649 C CA . LYS A 1 483 ? -4.816 1.182 -24.401 1.00 89.81 483 LYS A CA 1
ATOM 3650 C C . LYS A 1 483 ? -3.929 1.852 -25.450 1.00 89.81 483 LYS A C 1
ATOM 3652 O O . LYS A 1 483 ? -4.385 2.086 -26.566 1.00 89.81 483 LYS A O 1
ATOM 3657 N N . ILE A 1 484 ? -2.655 2.076 -25.120 1.00 89.50 484 ILE A N 1
ATOM 3658 C CA . ILE A 1 484 ? -1.670 2.664 -26.037 1.00 89.50 484 ILE A CA 1
ATOM 3659 C C . ILE A 1 484 ? -1.455 1.804 -27.277 1.00 89.50 484 ILE A C 1
ATOM 3661 O O . ILE A 1 484 ? -1.549 2.311 -28.396 1.00 89.50 484 ILE A O 1
ATOM 3665 N N . VAL A 1 485 ? -1.228 0.504 -27.098 1.00 88.56 485 VAL A N 1
ATOM 3666 C CA . VAL A 1 485 ? -1.051 -0.420 -28.224 1.00 88.56 485 VAL A CA 1
ATOM 3667 C C . VAL A 1 485 ? -2.309 -0.482 -29.091 1.00 88.56 485 VAL A C 1
ATOM 3669 O O . VAL A 1 485 ? -2.216 -0.419 -30.319 1.00 88.56 485 VAL A O 1
ATOM 3672 N N . SER A 1 486 ? -3.490 -0.573 -28.473 1.00 86.19 486 SER A N 1
ATOM 3673 C CA . SER A 1 486 ? -4.758 -0.675 -29.198 1.00 86.19 486 SER A CA 1
ATOM 3674 C C . SER A 1 486 ? -5.029 0.544 -30.071 1.00 86.19 486 SER A C 1
ATOM 3676 O O . SER A 1 486 ? -5.568 0.376 -31.162 1.00 86.19 486 SER A O 1
ATOM 3678 N N . GLU A 1 487 ? -4.699 1.748 -29.610 1.00 80.88 487 GLU A N 1
ATOM 3679 C CA . GLU A 1 487 ? -4.972 2.963 -30.373 1.00 80.88 487 GLU A CA 1
ATOM 3680 C C . GLU A 1 487 ? -3.940 3.187 -31.479 1.00 80.88 487 GLU A C 1
ATOM 3682 O O . GLU A 1 487 ? -4.314 3.467 -32.616 1.00 80.88 487 GLU A O 1
ATOM 3687 N N . ALA A 1 488 ? -2.652 2.959 -31.203 1.00 70.25 488 ALA A N 1
ATOM 3688 C CA . ALA A 1 488 ? -1.617 3.043 -32.233 1.00 70.25 488 ALA A CA 1
ATOM 3689 C C . ALA A 1 488 ? -1.856 2.050 -33.382 1.00 70.25 488 ALA A C 1
ATOM 3691 O O . ALA A 1 488 ? -1.605 2.369 -34.542 1.00 70.25 488 ALA A O 1
ATOM 3692 N N . SER A 1 489 ? -2.423 0.879 -33.076 1.00 60.19 489 SER A N 1
ATOM 3693 C CA . SER A 1 489 ? -2.812 -0.113 -34.084 1.00 60.19 489 SER A CA 1
ATOM 3694 C C . SER A 1 489 ? -3.935 0.383 -35.009 1.00 60.19 489 SER A C 1
ATOM 3696 O O . SER A 1 489 ? -3.959 0.014 -36.179 1.00 60.19 489 SER A O 1
ATOM 3698 N N . LYS A 1 490 ? -4.847 1.249 -34.537 1.00 58.44 490 LYS A N 1
ATOM 3699 C CA . LYS A 1 490 ? -5.914 1.832 -35.377 1.00 58.44 490 LYS A CA 1
ATOM 3700 C C . LYS A 1 490 ? -5.379 2.894 -36.334 1.00 58.44 490 LYS A C 1
ATOM 3702 O O . LYS A 1 490 ? -5.861 2.991 -37.457 1.00 58.44 490 LYS A O 1
ATOM 3707 N N . THR A 1 491 ? -4.357 3.641 -35.923 1.00 48.50 491 THR A N 1
ATOM 3708 C CA . THR A 1 491 ? -3.698 4.656 -36.761 1.00 48.50 491 THR A CA 1
ATOM 3709 C C . THR A 1 491 ? -2.842 4.032 -37.873 1.00 48.50 491 THR A C 1
ATOM 3711 O O . THR A 1 491 ? -2.621 4.662 -38.901 1.00 48.50 491 THR A O 1
ATOM 3714 N N . ILE A 1 492 ? -2.385 2.785 -37.699 1.00 41.75 492 ILE A N 1
ATOM 3715 C CA . ILE A 1 492 ? -1.557 2.053 -38.677 1.00 41.75 492 ILE A CA 1
ATOM 3716 C C . ILE A 1 492 ? -2.415 1.296 -39.717 1.00 41.75 492 ILE A C 1
ATOM 3718 O O . ILE A 1 492 ? -1.929 0.976 -40.800 1.00 41.75 492 ILE A O 1
ATOM 3722 N N . VAL A 1 493 ? -3.708 1.067 -39.451 1.00 32.84 493 VAL A N 1
ATOM 3723 C CA . VAL A 1 493 ? -4.629 0.338 -40.347 1.00 32.84 493 VAL A CA 1
ATOM 3724 C C . VAL A 1 493 ? -5.729 1.258 -40.889 1.00 32.84 493 VAL A C 1
ATOM 3726 O O . VAL A 1 493 ? -6.912 0.998 -40.707 1.00 32.84 493 VAL A O 1
ATOM 3729 N N . GLN A 1 494 ? -5.364 2.331 -41.593 1.00 27.73 494 GLN A N 1
ATOM 3730 C CA . GLN A 1 494 ? -6.199 2.858 -42.682 1.00 27.73 494 GLN A CA 1
ATOM 3731 C C . GLN A 1 494 ? -5.304 3.381 -43.813 1.00 27.73 494 GLN A C 1
ATOM 3733 O O . GLN A 1 494 ? -4.779 4.489 -43.707 1.00 27.73 494 GLN A O 1
ATOM 3738 N N . PRO A 1 495 ? -5.116 2.624 -44.913 1.00 30.73 495 PRO A N 1
ATOM 3739 C CA . PRO A 1 495 ? -4.697 3.248 -46.157 1.00 30.73 495 PRO A CA 1
ATOM 3740 C C . PRO A 1 495 ? -5.837 4.161 -46.648 1.00 30.73 495 PRO A C 1
ATOM 3742 O O . PRO A 1 495 ? -7.009 3.877 -46.369 1.00 30.73 495 PRO A O 1
ATOM 3745 N N . PRO A 1 496 ? -5.524 5.258 -47.357 1.00 32.91 496 PRO A N 1
ATOM 3746 C CA . PRO A 1 496 ? -6.541 6.163 -47.871 1.00 32.91 496 PRO A CA 1
ATOM 3747 C C . PRO A 1 496 ? -7.513 5.376 -48.755 1.00 32.91 496 PRO A C 1
ATOM 3749 O O . PRO A 1 496 ? -7.093 4.648 -49.657 1.00 32.91 496 PRO A O 1
ATOM 3752 N N . ARG A 1 497 ? -8.818 5.497 -48.481 1.00 38.16 497 ARG A N 1
ATOM 3753 C CA . ARG A 1 497 ? -9.829 5.106 -49.467 1.00 38.16 497 ARG A CA 1
ATOM 3754 C C . ARG A 1 497 ? -9.660 6.051 -50.658 1.00 38.16 497 ARG A C 1
ATOM 3756 O O . ARG A 1 497 ? -9.664 7.263 -50.459 1.00 38.16 497 ARG A O 1
ATOM 3763 N N . THR A 1 498 ? -9.422 5.437 -51.814 1.00 43.22 498 THR A N 1
ATOM 3764 C CA . THR A 1 498 ? -9.205 6.020 -53.150 1.00 43.22 498 THR A CA 1
ATOM 3765 C C . THR A 1 498 ? -10.073 7.218 -53.467 1.00 43.22 498 THR A C 1
ATOM 3767 O O . THR A 1 498 ? -11.287 7.122 -53.165 1.00 43.22 498 THR A O 1
#

Mean predicted aligned error: 16.16 Å

Solvent-accessible surface area (backbone atoms only — not comparable to full-atom values): 27064 Å² total; per-residue (Å²): 83,81,51,100,48,90,96,40,67,54,85,57,59,68,39,80,38,44,28,64,67,81,74,40,79,41,76,48,82,37,62,70,59,39,52,54,48,48,50,29,51,52,42,37,74,73,74,48,91,61,78,77,90,50,43,51,66,72,45,72,50,75,57,98,65,33,24,41,14,30,13,44,57,50,72,75,53,24,54,77,70,77,39,79,60,48,70,36,77,38,75,31,49,45,22,45,92,91,46,88,87,54,40,58,25,35,30,32,43,28,21,38,71,86,79,34,29,41,42,23,37,43,24,40,15,63,54,68,18,54,63,51,32,53,54,53,37,51,43,32,70,72,60,34,30,35,70,60,55,48,70,54,88,71,76,68,44,81,78,72,25,26,88,72,36,37,67,49,54,30,28,50,53,35,45,55,51,50,35,49,74,69,76,33,73,79,70,71,76,81,48,70,33,56,48,55,37,45,75,72,69,47,89,80,85,88,70,85,85,71,51,74,72,60,45,48,71,50,42,39,79,31,48,66,49,80,40,46,82,86,56,71,44,42,57,70,47,54,70,50,23,78,47,42,41,36,43,36,36,48,36,58,76,60,89,44,43,39,62,64,52,29,51,79,68,69,24,46,78,45,61,25,73,68,42,31,28,65,48,32,22,53,44,53,53,50,38,52,51,30,50,38,47,28,45,67,44,52,51,54,35,49,76,69,74,45,88,58,69,90,79,52,80,58,58,76,63,57,67,38,35,34,18,28,39,24,24,64,36,72,37,26,38,48,34,48,49,47,38,38,76,72,44,51,23,43,54,38,26,28,55,98,55,85,72,70,76,50,92,97,48,90,69,53,70,45,98,41,66,68,60,34,34,50,67,16,48,31,39,37,43,41,49,76,86,44,88,84,31,48,37,61,38,29,56,70,54,56,66,48,33,33,75,58,15,35,44,36,39,74,50,50,30,58,32,39,34,60,69,45,51,40,51,37,43,75,70,53,40,29,54,29,39,24,34,28,46,55,88,41,87,73,67,76,51,70,65,52,47,51,41,65,62,41,65,96,28,31,31,48,71,50,90,62,49,43,52,75,41,76,66,22,52,49,41,12,41,39,53,45,34,50,52,52,52,58,51,55,53,55,74,73,68,64,78,80,83,128

Secondary structure (DSSP, 8-state):
-B-SSTT-B--SS-EEEEBTTT-SEEEE--HHHHHHHHHHHHHHHTT-------B---EEEEETTEEEEEES--HHHHHHTT---EEEEEEEESS-TTSTT--EEEEEEEE-TTT-BEEEEEEEESSSHHHHHHHHHHHHHTT-BHHHHHTSPPP-BTTTB-SS-HHHHHHHHHHHHHHHHTT-SSPPP--HHHHHHHHTT------TT--HHHHHHHHTT-SEEEE-TTS-B-HHHHHH-TT--EEEESSS--TTB-HHHHHHTT-EEE--TTTTHHHHHHHHHHHHHHHHTTHHHHHHHHHTT---GGG------TT-EEEEETTTSHHHHHHHHIIIIIH--EEEEE-SSPP-PBTTB--EE-SSHHHHHHH-SEEEE-PPP-TTTTTTB-HHHHHHSPTTEEEEE-S-GGGB-HHHHHHHHHTTSEEEEEES--SSSS--SHHHHHHHT-TTTTEEE-SS-TT-SHHHHHHHHHHHHHHHHHHHHHHHS-PPP-

Nearest PDB structures (foldseek):
  4e5k-assembly2_C-2  TM=8.666E-01  e=1.405E-21  Stutzerimonas stutzeri
  6jx1-assembly1_B  TM=8.110E-01  e=7.456E-20  Pseudomonas sp. 101
  8a56-assembly1_A  TM=6.530E-01  e=8.582E-14  Enterococcus faecalis
  8a56-assembly1_B  TM=6.388E-01  e=4.427E-14  Enterococcus faecalis
  3nta-assembly1_A  TM=6.516E-01  e=1.410E-13  Shewanella loihica PV-4

Radius of gyration: 31.98 Å; Cα contacts (8 Å, |Δi|>4): 901; chains: 1; bounding box: 92×76×83 Å

pLDDT: mean 86.78, std 13.39, range [27.73, 98.88]

Foldseek 3Di:
DDDPDPPDDDQDQWDFWQALQLRDTDTARDPVVSVVVVVCVVCVVVVHDDDDPTAQRWDWDADPLKIKIKTADDCVRCVVSVAHWQKDKDKDWQFDPPDPDTKIKIKMWTAHLPQQWTRMMIIIISDDRSVVNVVSSVSNNVRHGLVRSLPDDDDDDPGRGHNCHRVNVRSVVSVCVSCVVVVNPPDPDCFVLNVLQVVLVDDDDDDPPDDPVNLLVCLLVDQEDEDEPVAAADLSSLVSNNNHAEYEYLAADCVRYPCVSCVVSNHYYYFDNQLLLLLLLVVLVVLVCCLQQVVVQCVVCVVVVHDPVVLRDGDALAQFEEEEEQCQDSNNVNNVCCSCVVRVYQYEYEDPDDHPDDVPDDHHYDPDLLVSQQRHLEYEYADADDPCLQQCPPLVSNLSHAQQGEYEYLHEARSHPQLSVLVCLVVSSYQAYEEAYDPDQVDDDPSVVSNCPDPSSRYHYHRSCSQVDPRSSSSSSNVSSVVVSVVVVVVVPDDDDD

Sequence (498 aa):
MATSASNVYAAGDCIETYDRITHRHVFFQLATTAVRQALVAGTNAAGGNAKYPGSTGVTTVKLFGLEVASFGPTTAISEKLDIHPVSVRVTGSTRLPYYPGGKDLTVKLLADPKDGRLLGAQLVGEEGATLRANFVSLAGHLGLSVEEFEKIETCYSPPLAPVWDPVTIAAQALLRKLQVSKGLGSRPVPTLELGILRAAGFRVDDRAGVDRTELVDLISNYEIVIVRGRTRIDAGMIKAARKLKIVGRAGVGLDNIDVEAARDNGIQVWNTPGAPSTSVAELTVGLILSLLRKIPFADQEMKAGRWIKNQLMGEELQGKKVGVIGRAGRIGNEVSRILTVGFQAEVLGYDVVKPRGVPGLSYEFTESIEELLQQSEIVTIHVPYTPQTHHLLDGKRLAMMRRGSYLINTSRADIVDGPSLLELLRQGQLAGAGLDVFHLEPPVDEWEKALVSLTNGATVATCHIGAQTNQAQRRESVELAQKIVSEASKTIVQPPRT